Protein AF-A0A0H2R0I9-F1 (afdb_monomer)

Secondary structure (DSSP, 8-state):
---------------PPP-PPPP--HHHHHHHHHHSHHHHHHHGGG-HHHHHHHHHTGGGS-GGGHHHHHHHHHHHHHHHHT-TT---HHHHHHHHHHHHHHHHHGGGGGGGS-HHHHHHHHHTTHHHHHHHHHHHHHHHHH--S---TTTS-HHHHHHHHHHHHHHHHTTHHHHHHHHTSHHHHHHHHHHHHHTTS-HHHHHHHHHHHHHHHHHHH---SS----HHHHHHHHHHHHHHHHHHTT--HHHHHHHHHHHHHHHHHT--TT------TT--HHHHHHHHHHHH--GGGTPPPHHHHHHHHTTHHHHHHHHHHHHHHT-SS--HHHHHHHHHHHHHHHHH---HHHHHHHHHTTHHHHHHHHHHHHHH----SSTTHHHHHHHHHHHHHIIIIIHHHHTTSHHHHHHHHHS-GGGGGG-----HHHHHHHHHHHHHHHHHHHHHHHHHHHHHS-PPPS-TT------S-PEEPTTTS--EESSHHHHHHHHHHSSHHHHHHHHHHHHHHHTS-HHHHHHHHHHHHHHHHHHGGGSPPPSSPEEEEEEHHHHHHTS--EEEEEETTS--SS-EEEGGGS------TTSPEEEEEEEEEEEETTEEEEEEEEEEEEHHHHSSSS----SS--SS---BGGGTB-

Foldseek 3Di:
DDDPPPPPPPDPPPPWDDLPADDDDLVVLQVVCLVPVPVLLVCLRPDSPSVNSCLSNVLNHDLVCVLSLLVSLLVQLLCLLPPPVCPDLLVSLNRNVSSLVSLLSSLPCQVVPVNLVSLVSLVVCCVSLVVSLVVLLVVLLPPPDDPPPPPRCLLSSLVSLLSSLSSLVSSPLVSLVVLQPLSNLLSLLSQCLSQLPDLQSNQSSLVSNVVSVVSLQPPPDDDPDDPLVSLVSSLVSNVVSCVSSVHDLLSVLVSLLVSLVVLLVPPDPVPLDPPPPRRDSLSSLLVLLSNLAPGPVLAGHSNLVSCLVVLVLLSLLLSLLVQLVSPDHRDLSSNLSSLSSNLSSQLRDPQVLSNVNSCLNCVVVSLVSLVVVLLPDDPDPDPCVVSSVSNLVSSLCCLAPALLQVLLFPSSLVVVVVRPLVVLQPPPDPGSVNVSSVVRVVSSVQSNVLQVVLVVQLLVQAFDALQPPDPDPDPDDWDQPPQLSQHTHNDPVSVVCCCPPVCVVVQSVLSNVQCVQQSDRNRRVLSLVSVQQLVCLLCLLVDDDPPAAKEKEWEPACCSPVLDIDIDTDDPVPPDPAREHASPSTGPPVAPPPFDKGKYKYKYWYAHSNDIGIHIYIDIDGPCSNNLVDASDRPRPRVDFGDHVVVPGD

Radius of gyration: 34.27 Å; Cα contacts (8 Å, |Δi|>4): 866; chains: 1; bounding box: 76×52×120 Å

Sequence (650 aa):
MSRNNLKRSKSRDLGFIDLKLVPMNCGQAELEVKGNPAKVVEYAPKSKLFLSRLVHGVGGLPVALYPAAANIFISAVRRILMDDNIEDICEIIDAASPFLLALISLRGDFSDWNGLAQANRVLELWPVLFDRVQQIARTILHHDEDFDDERNGATKKIEFVIIAYAVMTFCGDNGRRILQKQSVCEVAMIIWLHSYRSISAQVMAAHLLTDNYAVYQDTTDGDDRSDDQRIEQYREILCNVVKKMRMDARSVVRMTLKRLIKSTNHIDPNHHTLGTKTFRADYHLTTFVMMLNPGATGRTTPFSSVFEEEGGPLIVSHLLSQAVRSSRDYRDDFIGASLSALATSLQCSSHLNTICRALRCDTLEVLSLLTRKLASHEPSRGDQVCILDVLVDTTAFFLVHVIPELLLFYSITSLFKNTESGAYLSTSGSSVLDRAWRALLPIYTRKSIAYDLISSLVKISKPVCANPKCRADKDGNLLVCEGCEMTAYCSRSCQVVAWKEAGHSSDCREERCVVGGTSLNSKDVVMLATLAFFCARSQIARFEPPEGDLGIIIDLSTEACDGSLQLTLFDSGLRDEFPTFNLFSFIDVKLNPNAPLKTAIIRVVYTLFQETRRFAFRAVFEQGIFDGSACSCCPFPLCHRPTCIQHNIH

Solvent-accessible surface area (backbone atoms only — not comparable to full-atom values): 36268 Å² total; per-residue (Å²): 144,83,84,83,80,77,78,77,74,79,68,85,70,72,89,68,68,70,73,69,66,55,92,73,59,43,71,62,22,18,53,55,21,55,74,41,39,68,61,32,57,70,38,22,82,78,31,48,66,32,34,27,31,44,45,52,6,47,88,34,49,57,78,91,50,44,69,62,46,47,52,52,34,52,53,52,40,53,51,53,74,66,40,84,84,62,79,50,66,66,59,46,43,70,57,32,46,56,40,50,52,34,56,46,66,56,56,90,58,45,90,80,44,83,40,66,64,60,32,51,56,56,54,67,43,43,69,62,53,46,53,52,43,48,52,50,45,50,53,61,71,70,54,86,66,81,86,52,64,83,81,72,48,52,57,60,55,54,51,45,46,50,51,54,49,52,48,29,59,68,33,44,71,68,23,33,59,56,46,53,36,66,75,46,49,42,44,35,50,52,48,39,70,68,24,77,84,45,66,63,45,35,36,54,22,28,48,48,41,46,52,44,46,52,50,55,65,69,57,73,87,83,53,94,69,52,71,35,58,51,49,46,53,54,42,53,46,48,53,50,46,36,54,74,70,72,49,54,53,57,57,55,44,52,50,51,52,50,48,52,50,54,52,59,70,69,62,53,87,85,49,78,60,84,66,61,93,61,69,59,53,30,35,56,28,44,51,44,32,57,54,30,50,39,41,82,77,68,46,71,33,75,43,35,60,40,30,54,76,71,43,40,48,43,52,47,24,45,53,49,32,52,48,59,71,71,69,77,71,71,55,66,63,39,56,33,21,41,48,45,31,43,52,37,46,53,77,56,44,87,50,58,50,56,50,54,51,20,49,66,38,45,39,62,52,40,54,52,53,48,50,54,55,59,73,69,54,72,89,64,94,55,89,63,53,63,59,53,50,51,37,48,52,48,51,27,45,41,39,62,65,51,46,54,60,45,45,72,29,57,71,52,38,57,52,53,71,71,38,76,68,79,73,65,80,72,68,92,57,92,44,71,54,51,53,22,48,63,61,32,49,62,55,48,52,55,42,45,52,44,48,54,48,49,53,48,51,57,60,69,18,56,64,41,51,65,20,91,85,62,83,76,90,63,100,59,90,55,49,58,35,90,78,38,62,69,54,34,16,79,40,71,66,41,43,53,46,15,37,74,74,66,49,40,56,57,51,37,51,51,39,35,50,46,41,62,70,62,52,51,58,52,67,35,51,53,51,50,51,50,52,46,48,42,55,47,45,15,49,42,45,79,44,84,79,61,103,59,61,42,24,38,37,36,33,56,36,43,33,65,75,74,50,42,71,49,75,45,78,48,73,52,86,57,78,71,92,61,70,64,37,71,71,59,70,38,54,66,65,89,64,59,88,85,57,66,74,43,54,30,42,40,35,43,34,40,53,51,84,91,47,76,46,67,52,39,30,44,44,80,41,60,51,38,30,47,79,26,75,29,80,16,64,41,93,51,90,52,83,57,78,41,45,14,63,66,75,72,34,113

InterPro domains:
  IPR002893 Zinc finger, MYND-type [PF01753] (469-508)
  IPR002893 Zinc finger, MYND-type [PS01360] (465-508)
  IPR002893 Zinc finger, MYND-type [PS50865] (465-508)

Nearest PDB structures (foldseek):
  8cwy-assembly1_A  TM=2.827E-01  e=5.344E-02  synthetic construct
  8gel-assembly1_A  TM=1.397E-01  e=1.170E-01  synthetic construct
  3jap-assembly1_o  TM=2.270E-01  e=1.681E+00  Saccharomyces cerevisiae

Organism: NCBI:txid27342

Mean predicted aligned error: 9.25 Å

Structure (mmCIF, N/CA/C/O backbone):
data_AF-A0A0H2R0I9-F1
#
_entry.id   AF-A0A0H2R0I9-F1
#
loop_
_atom_site.group_PDB
_atom_site.id
_atom_site.type_symbol
_atom_site.label_atom_id
_atom_site.label_alt_id
_atom_site.label_comp_id
_atom_site.label_asym_id
_atom_site.label_entity_id
_atom_site.label_seq_id
_atom_site.pdbx_PDB_ins_code
_atom_site.Cartn_x
_atom_site.Cartn_y
_atom_site.Cartn_z
_atom_site.occupancy
_atom_site.B_iso_or_equiv
_atom_site.auth_seq_id
_atom_site.auth_comp_id
_atom_site.auth_asym_id
_atom_site.auth_atom_id
_atom_site.pdbx_PDB_model_num
ATOM 1 N N . MET A 1 1 ? -14.257 -1.794 -68.039 1.00 44.38 1 MET A N 1
ATOM 2 C CA . MET A 1 1 ? -13.022 -1.635 -68.837 1.00 44.38 1 MET A CA 1
ATOM 3 C C . MET A 1 1 ? -12.555 -0.188 -68.750 1.00 44.38 1 MET A C 1
ATOM 5 O O . MET A 1 1 ? -13.180 0.657 -69.361 1.00 44.38 1 MET A O 1
ATOM 9 N N . SER A 1 2 ? -11.523 0.094 -67.953 1.00 34.69 2 SER A N 1
ATOM 10 C CA . SER A 1 2 ? -10.474 1.094 -68.230 1.00 34.69 2 SER A CA 1
ATOM 11 C C . SER A 1 2 ? -9.504 1.070 -67.044 1.00 34.69 2 SER A C 1
ATOM 13 O O . SER A 1 2 ? -9.803 1.575 -65.965 1.00 34.69 2 SER A O 1
ATOM 15 N N . ARG A 1 3 ? -8.385 0.354 -67.208 1.00 36.38 3 ARG A N 1
ATOM 16 C CA . ARG A 1 3 ? -7.285 0.309 -66.237 1.00 36.38 3 ARG A CA 1
ATOM 17 C C . ARG A 1 3 ? -6.432 1.557 -66.455 1.00 36.38 3 ARG A C 1
ATOM 19 O O . ARG A 1 3 ? -5.724 1.644 -67.456 1.00 36.38 3 ARG A O 1
ATOM 26 N N . ASN A 1 4 ? -6.482 2.492 -65.510 1.00 37.47 4 ASN A N 1
ATOM 27 C CA . ASN A 1 4 ? -5.526 3.591 -65.430 1.00 37.47 4 ASN A CA 1
ATOM 28 C C . ASN A 1 4 ? -4.155 3.033 -65.029 1.00 37.47 4 ASN A C 1
ATOM 30 O O . ASN A 1 4 ? -3.886 2.753 -63.863 1.00 37.47 4 ASN A O 1
ATOM 34 N N . ASN A 1 5 ? -3.292 2.866 -66.029 1.00 37.12 5 ASN A N 1
ATOM 35 C CA . ASN A 1 5 ? -1.864 2.632 -65.867 1.00 37.12 5 ASN A CA 1
ATOM 36 C C . ASN A 1 5 ? -1.198 3.905 -65.322 1.00 37.12 5 ASN A C 1
ATOM 38 O O . ASN A 1 5 ? -0.644 4.699 -66.083 1.00 37.12 5 ASN A O 1
ATOM 42 N N . LEU A 1 6 ? -1.219 4.092 -63.999 1.00 35.59 6 LEU A N 1
ATOM 43 C CA . LEU A 1 6 ? -0.236 4.957 -63.352 1.00 35.59 6 LEU A CA 1
ATOM 44 C C . LEU A 1 6 ? 1.124 4.257 -63.439 1.00 35.59 6 LEU A C 1
ATOM 46 O O . LEU A 1 6 ? 1.415 3.305 -62.713 1.00 35.59 6 LEU A O 1
ATOM 50 N N . LYS A 1 7 ? 1.967 4.732 -64.358 1.00 38.28 7 LYS A N 1
ATOM 51 C CA . LYS A 1 7 ? 3.398 4.431 -64.373 1.00 38.28 7 LYS A CA 1
ATOM 52 C C . LYS A 1 7 ? 3.995 4.923 -63.051 1.00 38.28 7 LYS A C 1
ATOM 54 O O . LYS A 1 7 ? 4.280 6.109 -62.912 1.00 38.28 7 LYS A O 1
ATOM 59 N N . ARG A 1 8 ? 4.199 4.010 -62.093 1.00 38.34 8 ARG A N 1
ATOM 60 C CA . ARG A 1 8 ? 5.137 4.207 -60.980 1.00 38.34 8 ARG A CA 1
ATOM 61 C C . ARG A 1 8 ? 6.494 4.538 -61.600 1.00 38.34 8 ARG A C 1
ATOM 63 O O . ARG A 1 8 ? 7.118 3.683 -62.230 1.00 38.34 8 ARG A O 1
ATOM 70 N N . SER A 1 9 ? 6.922 5.790 -61.478 1.00 34.62 9 SER A N 1
ATOM 71 C CA . SER A 1 9 ? 8.299 6.172 -61.758 1.00 34.62 9 SER A CA 1
ATOM 72 C C . SER A 1 9 ? 9.186 5.351 -60.830 1.00 34.62 9 SER A C 1
ATOM 74 O O . SER A 1 9 ? 9.109 5.514 -59.614 1.00 34.62 9 SER A O 1
ATOM 76 N N . LYS A 1 10 ? 9.998 4.451 -61.393 1.00 40.78 10 LYS A N 1
ATOM 77 C CA . LYS A 1 10 ? 11.111 3.835 -60.672 1.00 40.78 10 LYS A CA 1
ATOM 78 C C . LYS A 1 10 ? 12.039 4.972 -60.251 1.00 40.78 10 LYS A C 1
ATOM 80 O O . LYS A 1 10 ? 12.833 5.446 -61.067 1.00 40.78 10 LYS A O 1
ATOM 85 N N . SER A 1 11 ? 11.910 5.443 -59.009 1.00 33.25 11 SER A N 1
ATOM 86 C CA . SER A 1 11 ? 13.032 6.087 -58.338 1.00 33.25 11 SER A CA 1
ATOM 87 C C . SER A 1 11 ? 14.213 5.142 -58.496 1.00 33.25 11 SER A C 1
ATOM 89 O O . SER A 1 11 ? 14.061 3.921 -58.432 1.00 33.25 11 SER A O 1
ATOM 91 N N . ARG A 1 12 ? 15.385 5.692 -58.803 1.00 36.06 12 ARG A N 1
ATOM 92 C CA . ARG A 1 12 ? 16.633 4.945 -58.697 1.00 36.06 12 ARG A CA 1
ATOM 93 C C . ARG A 1 12 ? 16.777 4.565 -57.226 1.00 36.06 12 ARG A C 1
ATOM 95 O O . ARG A 1 12 ? 17.323 5.346 -56.454 1.00 36.06 12 ARG A O 1
ATOM 102 N N . ASP A 1 13 ? 16.225 3.417 -56.854 1.00 42.75 13 ASP A N 1
ATOM 103 C CA . ASP A 1 13 ? 16.463 2.792 -55.567 1.00 42.75 13 ASP A CA 1
ATOM 104 C C . ASP A 1 13 ? 17.962 2.537 -55.513 1.00 42.75 13 ASP A C 1
ATOM 106 O O . ASP A 1 13 ? 18.502 1.670 -56.203 1.00 42.75 13 ASP A O 1
ATOM 110 N N . LEU A 1 14 ? 18.652 3.387 -54.752 1.00 39.09 14 LEU A N 1
ATOM 111 C CA . LEU A 1 14 ? 19.948 3.070 -54.179 1.00 39.09 14 LEU A CA 1
ATOM 112 C C . LEU A 1 14 ? 19.820 1.633 -53.669 1.00 39.09 14 LEU A C 1
ATOM 114 O O . LEU A 1 14 ? 18.974 1.378 -52.817 1.00 39.09 14 LEU A O 1
ATOM 118 N N . GLY A 1 15 ? 20.547 0.691 -54.272 1.00 46.00 15 GLY A N 1
ATOM 119 C CA . GLY A 1 15 ? 20.447 -0.730 -53.950 1.00 46.00 15 GLY A CA 1
ATOM 120 C C . GLY A 1 15 ? 20.782 -0.947 -52.481 1.00 46.00 15 GLY A C 1
ATOM 121 O O . GLY A 1 15 ? 21.949 -1.080 -52.121 1.00 46.00 15 GLY A O 1
ATOM 122 N N . PHE A 1 16 ? 19.767 -0.906 -51.625 1.00 55.12 16 PHE A N 1
ATOM 123 C CA . PHE A 1 16 ? 19.928 -1.038 -50.191 1.00 55.12 16 PHE A CA 1
ATOM 124 C C . PHE A 1 16 ? 19.803 -2.504 -49.805 1.00 55.12 16 PHE A C 1
ATOM 126 O O . PHE A 1 16 ? 18.981 -3.254 -50.324 1.00 55.12 16 PHE A O 1
ATOM 133 N N . ILE A 1 17 ? 20.664 -2.904 -48.881 1.00 69.06 17 ILE A N 1
ATOM 134 C CA . ILE A 1 17 ? 20.841 -4.291 -48.466 1.00 69.06 17 ILE A CA 1
ATOM 135 C C . ILE A 1 17 ? 19.618 -4.777 -47.689 1.00 69.06 17 ILE A C 1
ATOM 137 O O . ILE A 1 17 ? 18.994 -4.003 -46.950 1.0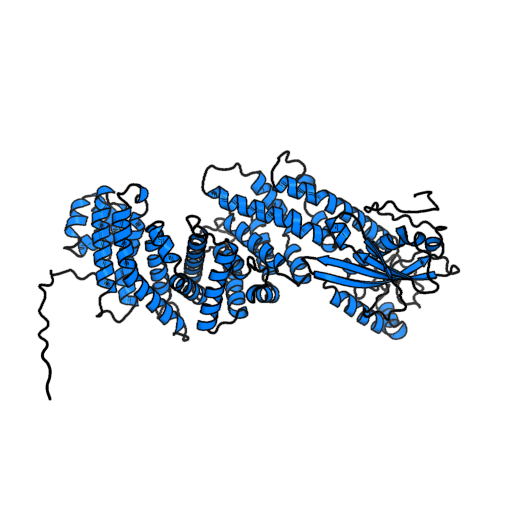0 69.06 17 ILE A O 1
ATOM 141 N N . ASP A 1 18 ? 19.332 -6.070 -47.851 1.00 77.56 18 ASP A N 1
ATOM 142 C CA . ASP A 1 18 ? 18.458 -6.864 -46.987 1.00 77.56 18 ASP A CA 1
ATOM 143 C C . ASP A 1 18 ? 18.851 -6.673 -45.511 1.00 77.56 18 ASP A C 1
ATOM 145 O O . ASP A 1 18 ? 19.973 -6.984 -45.106 1.00 77.56 18 ASP A O 1
ATOM 149 N N . LEU A 1 19 ? 17.925 -6.139 -44.713 1.00 83.38 19 LEU A N 1
ATOM 150 C CA . LEU A 1 19 ? 18.158 -5.780 -43.312 1.00 83.38 19 LEU A CA 1
ATOM 151 C C . LEU A 1 19 ? 18.174 -6.962 -42.348 1.00 83.38 19 LEU A C 1
ATOM 153 O O . LEU A 1 19 ? 18.469 -6.758 -41.171 1.00 83.38 19 LEU A O 1
ATOM 157 N N . LYS A 1 20 ? 17.913 -8.189 -42.812 1.00 84.75 20 LYS A N 1
ATOM 158 C CA . LYS A 1 20 ? 18.092 -9.374 -41.966 1.00 84.75 20 LYS A CA 1
ATOM 159 C C . LYS A 1 20 ? 19.550 -9.429 -41.507 1.00 84.75 20 LYS A C 1
ATOM 161 O O . LYS A 1 20 ? 20.442 -9.520 -42.344 1.00 84.75 20 LYS A O 1
ATOM 166 N N . LEU A 1 21 ? 19.819 -9.357 -40.209 1.00 86.25 21 LEU A N 1
ATOM 167 C CA . LEU A 1 21 ? 21.189 -9.386 -39.687 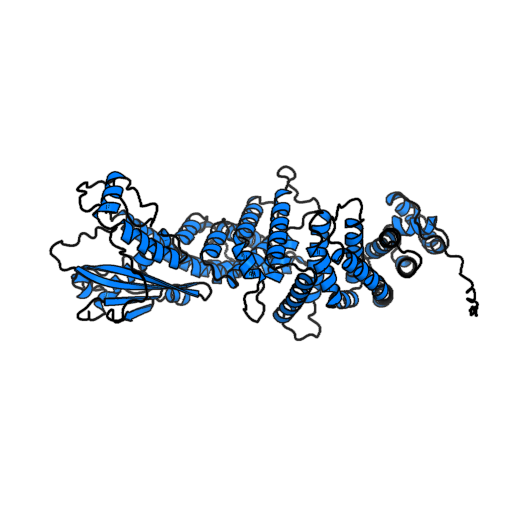1.00 86.25 21 LEU A CA 1
ATOM 168 C C . LEU A 1 21 ? 21.806 -10.790 -39.813 1.00 86.25 21 LEU A C 1
ATOM 170 O O . LEU A 1 21 ? 21.095 -11.793 -39.871 1.00 86.25 21 LEU A O 1
ATOM 174 N N . VAL A 1 22 ? 23.138 -10.869 -39.901 1.00 87.56 22 VAL A N 1
ATOM 175 C CA . VAL A 1 22 ? 23.865 -12.153 -39.852 1.00 87.56 22 VAL A CA 1
ATOM 176 C C . VAL A 1 22 ? 24.097 -12.502 -38.383 1.00 87.56 22 VAL A C 1
ATOM 178 O O . VAL A 1 22 ? 24.753 -11.704 -37.715 1.00 87.56 22 VAL A O 1
ATOM 181 N N . PRO A 1 23 ? 23.631 -13.658 -37.877 1.00 89.00 23 PRO A N 1
ATOM 182 C CA . PRO A 1 23 ? 23.877 -14.049 -36.492 1.00 89.00 23 PRO A CA 1
ATOM 183 C C . PRO A 1 23 ? 25.370 -13.973 -36.155 1.00 89.00 23 PRO A C 1
ATOM 185 O O . PRO A 1 23 ? 26.202 -14.543 -36.862 1.00 89.00 23 PRO A O 1
ATOM 188 N N . MET A 1 24 ? 25.713 -13.246 -35.095 1.00 88.75 24 MET A N 1
ATOM 189 C CA . MET A 1 24 ? 27.093 -13.021 -34.668 1.00 88.75 24 MET A CA 1
ATOM 190 C C . MET A 1 24 ? 27.204 -13.097 -33.147 1.00 88.75 24 MET A C 1
ATOM 192 O O . MET A 1 24 ? 26.290 -12.705 -32.426 1.00 88.75 24 MET A O 1
ATOM 196 N N . ASN A 1 25 ? 28.342 -13.588 -32.652 1.00 91.12 25 ASN A N 1
ATOM 197 C CA . ASN A 1 25 ? 28.667 -13.528 -31.231 1.00 91.12 25 ASN A CA 1
ATOM 198 C C . ASN A 1 25 ? 29.051 -12.085 -30.859 1.00 91.12 25 ASN A C 1
ATOM 200 O O . ASN A 1 25 ? 29.959 -11.524 -31.476 1.00 91.12 25 ASN A O 1
ATOM 204 N N . CYS A 1 26 ? 28.391 -11.498 -29.855 1.00 83.88 26 CYS A N 1
ATOM 205 C CA . CYS A 1 26 ? 28.612 -10.099 -29.472 1.00 83.88 26 CYS A CA 1
ATOM 206 C C . CYS A 1 26 ? 30.076 -9.804 -29.105 1.00 83.88 26 CYS A C 1
ATOM 208 O O . CYS A 1 26 ? 30.611 -8.796 -29.551 1.00 83.88 26 CYS A O 1
ATOM 210 N N . GLY A 1 27 ? 30.759 -10.700 -28.382 1.00 85.94 27 GLY A N 1
ATOM 211 C CA . GLY A 1 27 ? 32.157 -10.490 -27.984 1.00 85.94 27 GLY A CA 1
ATOM 212 C C . GLY A 1 27 ? 33.121 -10.485 -29.173 1.00 85.94 27 GLY A C 1
ATOM 213 O O . GLY A 1 27 ? 34.032 -9.663 -29.242 1.00 85.94 27 GLY A O 1
ATOM 214 N N . GLN A 1 28 ? 32.886 -11.353 -30.161 1.00 90.75 28 GLN A N 1
ATOM 215 C CA . GLN A 1 28 ? 33.662 -11.339 -31.401 1.00 90.75 28 GLN A CA 1
ATOM 216 C C . GLN A 1 28 ? 33.374 -10.080 -32.230 1.00 90.75 28 GLN A C 1
ATOM 218 O O . GLN A 1 28 ? 34.307 -9.438 -32.709 1.00 90.75 28 GLN A O 1
ATOM 223 N N . ALA A 1 29 ? 32.099 -9.708 -32.381 1.00 88.38 29 ALA A N 1
ATOM 224 C CA . ALA A 1 29 ? 31.712 -8.501 -33.107 1.00 88.38 29 ALA A CA 1
ATOM 225 C C . ALA A 1 29 ? 32.333 -7.246 -32.475 1.00 88.38 29 ALA A C 1
ATOM 227 O O . ALA A 1 29 ? 32.840 -6.387 -33.190 1.00 88.38 29 ALA A O 1
ATOM 228 N N . GLU A 1 30 ? 32.366 -7.169 -31.145 1.00 90.25 30 GLU A N 1
ATOM 229 C CA . GLU A 1 30 ? 32.979 -6.067 -30.407 1.00 90.25 30 GLU A CA 1
ATOM 230 C C . GLU A 1 30 ? 34.491 -5.964 -30.659 1.00 90.25 30 GLU A C 1
ATOM 232 O O . GLU A 1 30 ? 34.997 -4.871 -30.911 1.00 90.25 30 GLU A O 1
ATOM 237 N N . LEU A 1 31 ? 35.218 -7.088 -30.658 1.00 91.50 31 LEU A N 1
ATOM 238 C CA . LEU A 1 31 ? 36.648 -7.116 -30.995 1.00 91.50 31 LEU A CA 1
ATOM 239 C C . LEU A 1 31 ? 36.906 -6.682 -32.444 1.00 91.50 31 LEU A C 1
ATOM 241 O O . LEU A 1 31 ? 37.850 -5.940 -32.715 1.00 91.50 31 LEU A O 1
ATOM 245 N N . GLU A 1 32 ? 36.053 -7.108 -33.376 1.00 89.94 32 GLU A N 1
ATOM 246 C CA . GLU A 1 32 ? 36.145 -6.724 -34.786 1.00 89.94 32 GLU A CA 1
ATOM 247 C C . GLU A 1 32 ? 35.846 -5.228 -34.996 1.00 89.94 32 GLU A C 1
ATOM 249 O O . GLU A 1 32 ? 36.535 -4.571 -35.782 1.00 89.94 32 GLU A O 1
ATOM 254 N N . VAL A 1 33 ? 34.875 -4.668 -34.263 1.00 93.12 33 VAL A N 1
ATOM 255 C CA . VAL A 1 33 ? 34.603 -3.221 -34.241 1.00 93.12 33 VAL A CA 1
ATOM 256 C C . VAL A 1 33 ? 35.784 -2.463 -33.640 1.00 93.12 33 VAL A C 1
ATOM 258 O O . VAL A 1 33 ? 36.247 -1.514 -34.265 1.00 93.12 33 VAL A O 1
ATOM 261 N N . LYS A 1 34 ? 36.336 -2.905 -32.502 1.00 93.56 34 LYS A N 1
ATOM 262 C CA . LYS A 1 34 ? 37.520 -2.290 -31.870 1.00 93.56 34 LYS A CA 1
ATOM 263 C C . LYS A 1 34 ? 38.739 -2.282 -32.793 1.00 93.56 34 LYS A C 1
ATOM 265 O O . LYS A 1 34 ? 39.492 -1.313 -32.805 1.00 93.56 34 LYS A O 1
ATOM 270 N N . GLY A 1 35 ? 38.920 -3.338 -33.587 1.00 95.94 35 GLY A N 1
ATOM 271 C CA . GLY A 1 35 ? 40.038 -3.456 -34.521 1.00 95.94 35 GLY A CA 1
ATOM 272 C C . GLY A 1 35 ? 39.989 -2.461 -35.685 1.00 95.94 35 GLY A C 1
ATOM 273 O O . GLY A 1 35 ? 41.040 -2.039 -36.166 1.00 95.94 35 GLY A O 1
ATOM 274 N N . ASN A 1 36 ? 38.796 -2.078 -36.163 1.00 96.19 36 ASN A N 1
ATOM 275 C CA . ASN A 1 36 ? 38.663 -1.080 -37.230 1.00 96.19 36 ASN A CA 1
ATOM 276 C C . ASN A 1 36 ? 37.290 -0.369 -37.234 1.00 96.19 36 ASN A C 1
ATOM 278 O O . ASN A 1 36 ? 36.470 -0.589 -38.136 1.00 96.19 36 ASN A O 1
ATOM 282 N N . PRO A 1 37 ? 37.026 0.514 -36.259 1.00 96.31 37 PRO A N 1
ATOM 283 C CA . PRO A 1 37 ? 35.680 1.031 -36.022 1.00 96.31 37 PRO A CA 1
ATOM 284 C C . PRO A 1 37 ? 35.193 1.958 -37.142 1.00 96.31 37 PRO A C 1
ATOM 286 O O . PRO A 1 37 ? 34.033 1.884 -37.549 1.00 96.31 37 PRO A O 1
ATOM 289 N N . ALA A 1 38 ? 36.087 2.778 -37.707 1.00 97.00 38 ALA A N 1
ATOM 290 C CA . ALA A 1 38 ? 35.761 3.679 -38.812 1.00 97.00 38 ALA A CA 1
ATOM 291 C C . ALA A 1 38 ? 35.326 2.906 -40.066 1.00 97.00 38 ALA A C 1
ATOM 293 O O . ALA A 1 38 ? 34.296 3.224 -40.658 1.00 97.00 38 ALA A O 1
ATOM 294 N N . LYS A 1 39 ? 36.055 1.836 -40.423 1.00 96.38 39 LYS A N 1
ATOM 295 C CA . LYS A 1 39 ? 35.687 0.966 -41.546 1.00 96.38 39 LYS A CA 1
ATOM 296 C C . LYS A 1 39 ? 34.356 0.266 -41.291 1.00 96.38 39 LYS A C 1
ATOM 298 O O . LYS A 1 39 ? 33.554 0.140 -42.209 1.00 96.38 39 LYS A O 1
ATOM 303 N N . VAL A 1 40 ? 34.092 -0.189 -40.065 1.00 96.31 40 VAL A N 1
ATOM 304 C CA . VAL A 1 40 ? 32.808 -0.839 -39.773 1.00 96.31 40 VAL A CA 1
ATOM 305 C C . VAL A 1 40 ? 31.639 0.127 -39.973 1.00 96.31 40 VAL A C 1
ATOM 307 O O . VAL A 1 40 ? 30.683 -0.227 -40.661 1.00 96.31 40 VAL A O 1
ATOM 310 N N . VAL A 1 41 ? 31.744 1.359 -39.472 1.00 96.69 41 VAL A N 1
ATOM 311 C CA . VAL A 1 41 ? 30.712 2.393 -39.658 1.00 96.69 41 VAL A CA 1
ATOM 312 C C . VAL A 1 41 ? 30.560 2.795 -41.128 1.00 96.69 41 VAL A C 1
ATOM 314 O O . VAL A 1 41 ? 29.440 2.882 -41.623 1.00 96.69 41 VAL A O 1
ATOM 317 N N . GLU A 1 42 ? 31.663 2.992 -41.854 1.00 96.50 42 GLU A N 1
ATOM 318 C CA . GLU A 1 42 ? 31.641 3.390 -43.268 1.00 96.50 42 GLU A CA 1
ATOM 319 C C . GLU A 1 42 ? 30.980 2.330 -44.169 1.00 96.50 42 GLU A C 1
ATOM 321 O O . GLU A 1 42 ? 30.229 2.661 -45.093 1.00 96.50 42 GLU A O 1
ATOM 326 N N . TYR A 1 43 ? 31.252 1.046 -43.910 1.00 95.12 43 TYR A N 1
ATOM 327 C CA . TYR A 1 43 ? 30.768 -0.061 -44.738 1.00 95.12 43 TYR A CA 1
ATOM 328 C C . TYR A 1 43 ? 29.428 -0.640 -44.274 1.00 95.12 43 TYR A C 1
ATOM 330 O O . TYR A 1 43 ? 28.794 -1.350 -45.055 1.00 95.12 43 TYR A O 1
ATOM 338 N N . ALA A 1 44 ? 28.953 -0.339 -43.062 1.00 95.44 44 ALA A N 1
ATOM 339 C CA . ALA A 1 44 ? 27.673 -0.842 -42.555 1.00 95.44 44 ALA A CA 1
ATOM 340 C C . ALA A 1 44 ? 26.468 -0.524 -43.470 1.00 95.44 44 ALA A C 1
ATOM 342 O O . ALA A 1 44 ? 25.695 -1.440 -43.750 1.00 95.44 44 ALA A O 1
ATOM 343 N N . PRO A 1 45 ? 26.321 0.682 -44.059 1.00 94.06 45 PRO A N 1
ATOM 344 C CA . PRO A 1 45 ? 25.248 0.960 -45.022 1.00 94.06 45 PRO A CA 1
ATOM 345 C C . PRO A 1 45 ? 25.367 0.186 -46.342 1.00 94.06 45 PRO A C 1
ATOM 347 O O . PRO A 1 45 ? 24.424 0.191 -47.129 1.00 94.06 45 PRO A O 1
ATOM 350 N N . LYS A 1 46 ? 26.533 -0.423 -46.611 1.00 93.69 46 LYS A N 1
ATOM 351 C CA . LYS A 1 46 ? 26.911 -1.078 -47.878 1.00 93.69 46 LYS A CA 1
ATOM 352 C C . LYS A 1 46 ? 27.066 -2.601 -47.759 1.00 93.69 46 LYS A C 1
ATOM 354 O O . LYS A 1 46 ? 27.144 -3.281 -48.778 1.00 93.69 46 LYS A O 1
ATOM 359 N N . SER A 1 47 ? 27.091 -3.161 -46.548 1.00 93.75 47 SER A N 1
ATOM 360 C CA . SER A 1 47 ? 27.252 -4.600 -46.331 1.00 93.75 47 SER A CA 1
ATOM 361 C C . SER A 1 47 ? 26.494 -5.110 -45.107 1.00 93.75 47 SER A C 1
ATOM 363 O O . SER A 1 47 ? 26.687 -4.622 -43.996 1.00 93.75 47 SER A O 1
ATOM 365 N N . LYS A 1 48 ? 25.716 -6.184 -45.299 1.00 91.75 48 LYS A N 1
ATOM 366 C CA . LYS A 1 48 ? 24.966 -6.897 -44.247 1.00 91.75 48 LYS A CA 1
ATOM 367 C C . LYS A 1 48 ? 25.876 -7.396 -43.123 1.00 91.75 48 LYS A C 1
ATOM 369 O O . LYS A 1 48 ? 25.523 -7.311 -41.952 1.00 91.75 48 LYS A O 1
ATOM 374 N N . LEU A 1 49 ? 27.070 -7.875 -43.481 1.00 92.69 49 LEU A N 1
ATOM 375 C CA . LEU A 1 49 ? 28.067 -8.343 -42.521 1.00 92.69 49 LEU A CA 1
ATOM 376 C C . LEU A 1 49 ? 28.571 -7.193 -41.642 1.00 92.69 49 LEU A C 1
ATOM 378 O O . LEU A 1 49 ? 28.628 -7.333 -40.427 1.00 92.69 49 LEU A O 1
ATOM 382 N N . PHE A 1 50 ? 28.910 -6.048 -42.243 1.00 92.25 50 PHE A N 1
ATOM 383 C CA . PHE A 1 50 ? 29.374 -4.879 -41.489 1.00 92.25 50 PHE A CA 1
ATOM 384 C C . PHE A 1 50 ? 28.260 -4.233 -40.667 1.00 92.25 50 PHE A C 1
ATOM 386 O O . PHE A 1 50 ? 28.522 -3.792 -39.553 1.00 92.25 50 PHE A O 1
ATOM 393 N N . LEU A 1 51 ? 27.020 -4.238 -41.165 1.00 94.25 51 LEU A N 1
ATOM 394 C CA . LEU A 1 51 ? 25.862 -3.807 -40.389 1.00 94.25 51 LEU A CA 1
ATOM 395 C C . LEU A 1 51 ? 25.658 -4.692 -39.154 1.00 94.25 51 LEU A C 1
ATOM 397 O O . LEU A 1 51 ? 25.479 -4.169 -38.060 1.00 94.25 51 LEU A O 1
ATOM 401 N N . SER A 1 52 ? 25.764 -6.016 -39.312 1.00 92.62 52 SER A N 1
ATOM 402 C CA . SER A 1 52 ? 25.659 -6.957 -38.191 1.00 92.62 52 SER A CA 1
ATOM 403 C C . SER A 1 52 ? 26.773 -6.767 -37.163 1.00 92.62 52 SER A C 1
ATOM 405 O O . SER A 1 52 ? 26.508 -6.688 -35.966 1.00 92.62 52 SER A O 1
ATOM 407 N N . ARG A 1 53 ? 28.018 -6.593 -37.630 1.00 93.94 53 ARG A N 1
ATOM 408 C CA . ARG A 1 53 ? 29.165 -6.251 -36.772 1.00 93.94 53 ARG A CA 1
ATOM 409 C C . ARG A 1 53 ? 28.917 -4.977 -35.981 1.00 93.94 53 ARG A C 1
ATOM 411 O O . ARG A 1 53 ? 29.180 -4.950 -34.787 1.00 93.94 53 ARG A O 1
ATOM 418 N N . LEU A 1 54 ? 28.404 -3.939 -36.642 1.00 95.50 54 LEU A N 1
ATOM 419 C CA . LEU A 1 54 ? 28.129 -2.660 -36.003 1.00 95.50 54 LEU A CA 1
ATOM 420 C C . LEU A 1 54 ? 27.036 -2.782 -34.933 1.00 95.50 54 LEU A C 1
ATOM 422 O O . LEU A 1 54 ? 27.207 -2.239 -33.850 1.00 95.50 54 LEU A O 1
ATOM 426 N N . VAL A 1 55 ? 25.944 -3.499 -35.219 1.00 94.62 55 VAL A N 1
ATOM 427 C CA . VAL A 1 55 ? 24.833 -3.707 -34.273 1.00 94.62 55 VAL A CA 1
ATOM 428 C C . VAL A 1 55 ? 25.283 -4.529 -33.061 1.00 94.62 55 VAL A C 1
ATOM 430 O O . VAL A 1 55 ? 25.070 -4.111 -31.928 1.00 94.62 55 VAL A O 1
ATOM 433 N N . HIS A 1 56 ? 25.939 -5.672 -33.280 1.00 93.75 56 HIS A N 1
ATOM 434 C CA . HIS A 1 56 ? 26.339 -6.580 -32.197 1.00 93.75 56 HIS A CA 1
ATOM 435 C C . HIS A 1 56 ? 27.609 -6.142 -31.450 1.00 93.75 56 HIS A C 1
ATOM 437 O O . HIS A 1 56 ? 27.814 -6.557 -30.313 1.00 93.75 56 HIS A O 1
ATOM 443 N N . GLY A 1 57 ? 28.459 -5.323 -32.075 1.00 94.50 57 GLY A N 1
ATOM 444 C CA . GLY A 1 57 ? 29.732 -4.843 -31.531 1.00 94.50 57 GLY A CA 1
ATOM 445 C C . GLY A 1 57 ? 29.730 -3.365 -31.142 1.00 94.50 57 GLY A C 1
ATOM 446 O O . GLY A 1 57 ? 30.802 -2.781 -30.994 1.00 94.50 57 GLY A O 1
ATOM 447 N N . VAL A 1 58 ? 28.552 -2.745 -31.001 1.00 94.75 58 VAL A N 1
ATOM 448 C CA . VAL A 1 58 ? 28.403 -1.296 -30.775 1.00 94.75 58 VAL A CA 1
ATOM 449 C C . VAL A 1 58 ? 29.162 -0.792 -29.538 1.00 94.75 58 VAL A C 1
ATOM 451 O O . VAL A 1 58 ? 29.724 0.298 -29.579 1.00 94.75 58 VAL A O 1
ATOM 454 N N . GLY A 1 59 ? 29.274 -1.604 -28.480 1.00 89.19 59 GLY A N 1
ATOM 455 C CA . GLY A 1 59 ? 30.034 -1.261 -27.267 1.00 89.19 59 GLY A CA 1
ATOM 456 C C . GLY A 1 59 ? 31.549 -1.133 -27.480 1.00 89.19 59 GLY A C 1
ATOM 457 O O . GLY A 1 59 ? 32.251 -0.593 -26.632 1.00 89.19 59 GLY A O 1
ATOM 458 N N . GLY A 1 60 ? 32.066 -1.603 -28.618 1.00 91.06 60 GLY A N 1
ATOM 459 C CA . GLY A 1 60 ? 33.464 -1.446 -29.011 1.00 91.06 60 GLY A CA 1
ATOM 460 C C . GLY A 1 60 ? 33.748 -0.196 -29.840 1.00 91.06 60 GLY A C 1
ATOM 461 O O . GLY A 1 60 ? 34.887 0.008 -30.265 1.00 91.06 60 GLY A O 1
ATOM 462 N N . LEU A 1 61 ? 32.727 0.615 -30.121 1.00 94.12 61 LEU A N 1
ATOM 463 C CA . LEU A 1 61 ? 32.851 1.794 -30.961 1.00 94.12 61 LEU A CA 1
ATOM 464 C C . LEU A 1 61 ? 33.485 2.961 -30.166 1.00 94.12 61 LEU A C 1
ATOM 466 O O . LEU A 1 61 ? 33.186 3.140 -28.993 1.00 94.12 61 LEU A O 1
ATOM 470 N N . PRO A 1 62 ? 34.362 3.785 -30.762 1.00 92.44 62 PRO A N 1
ATOM 471 C CA . PRO A 1 62 ? 34.780 5.048 -30.161 1.00 92.44 62 PRO A CA 1
ATOM 472 C C . PRO A 1 62 ? 33.632 6.065 -30.138 1.00 92.44 62 PRO A C 1
ATOM 474 O O . PRO A 1 62 ? 32.930 6.216 -31.141 1.00 92.44 62 PRO A O 1
ATOM 477 N N . VAL A 1 63 ? 33.523 6.843 -29.056 1.00 89.62 63 VAL A N 1
ATOM 478 C CA . VAL A 1 63 ? 32.492 7.887 -28.851 1.00 89.62 63 VAL A CA 1
ATOM 479 C C . VAL A 1 63 ? 32.377 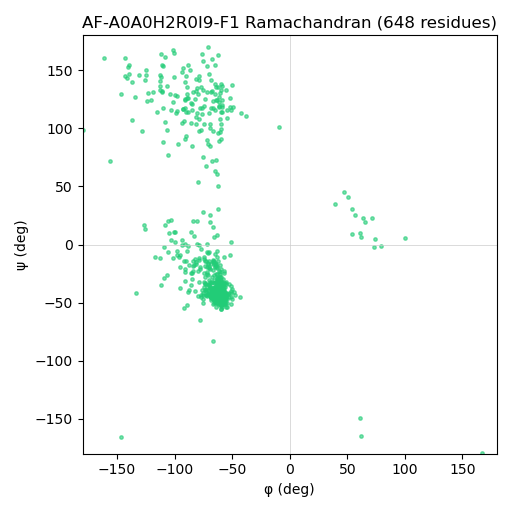8.847 -30.044 1.00 89.62 63 VAL A C 1
ATOM 481 O O . VAL A 1 63 ? 31.275 9.192 -30.467 1.00 89.62 63 VAL A O 1
ATOM 484 N N . ALA A 1 64 ? 33.506 9.212 -30.666 1.00 91.00 64 ALA A N 1
ATOM 485 C CA . ALA A 1 64 ? 33.552 10.091 -31.840 1.00 91.00 64 ALA A CA 1
ATOM 486 C C . ALA A 1 64 ? 32.776 9.558 -33.063 1.00 91.00 64 ALA A C 1
ATOM 488 O O . ALA A 1 64 ? 32.418 10.326 -33.956 1.00 91.00 64 ALA A O 1
ATOM 489 N N . LEU A 1 65 ? 32.526 8.248 -33.126 1.00 93.19 65 LEU A N 1
ATOM 490 C CA . LEU A 1 65 ? 31.848 7.597 -34.242 1.00 93.19 65 LEU A CA 1
ATOM 491 C C . LEU A 1 65 ? 30.383 7.280 -33.966 1.00 93.19 65 LEU A C 1
ATOM 493 O O . LEU A 1 65 ? 29.672 6.972 -34.932 1.00 93.19 65 LEU A O 1
ATOM 497 N N . TYR A 1 66 ? 29.884 7.376 -32.725 1.00 91.44 66 TYR A N 1
ATOM 498 C CA . TYR A 1 66 ? 28.481 7.031 -32.548 1.00 91.44 66 TYR A CA 1
ATOM 499 C C . TYR A 1 66 ? 27.482 7.938 -33.286 1.00 91.44 66 TYR A C 1
ATOM 501 O O . TYR A 1 66 ? 26.426 7.402 -33.621 1.00 91.44 66 TYR A O 1
ATOM 509 N N . PRO A 1 67 ? 27.720 9.228 -33.642 1.00 91.19 67 PRO A N 1
ATOM 510 C CA . PRO A 1 67 ? 26.690 9.988 -34.356 1.00 91.19 67 PRO A CA 1
ATOM 511 C C . PRO A 1 67 ? 26.415 9.382 -35.733 1.00 91.19 67 PRO A C 1
ATOM 513 O O . PRO A 1 67 ? 25.276 9.340 -36.199 1.00 91.19 67 PRO A O 1
ATOM 516 N N . ALA A 1 68 ? 27.466 8.871 -36.377 1.00 93.44 68 ALA A N 1
ATOM 517 C CA . ALA A 1 68 ? 27.363 8.155 -37.636 1.00 93.44 68 ALA A CA 1
ATOM 518 C C . ALA A 1 68 ? 26.648 6.807 -37.450 1.00 93.44 68 ALA A C 1
ATOM 520 O O . ALA A 1 68 ? 25.717 6.522 -38.201 1.00 93.44 68 ALA A O 1
ATOM 521 N N . ALA A 1 69 ? 27.005 6.024 -36.425 1.00 94.12 69 ALA A N 1
ATOM 522 C CA . ALA A 1 69 ? 26.322 4.763 -36.123 1.00 94.12 69 ALA A CA 1
ATOM 523 C C . ALA A 1 69 ? 24.828 4.960 -35.804 1.00 94.12 69 ALA A C 1
ATOM 525 O O . ALA A 1 69 ? 23.984 4.274 -36.377 1.00 94.12 69 ALA A O 1
ATOM 526 N N . ALA A 1 70 ? 24.484 5.956 -34.985 1.00 92.62 70 ALA A N 1
ATOM 527 C CA . ALA A 1 70 ? 23.105 6.304 -34.660 1.00 92.62 70 ALA A CA 1
ATOM 528 C C . ALA A 1 70 ? 22.297 6.648 -35.919 1.00 92.62 70 ALA A C 1
ATOM 530 O O . ALA A 1 70 ? 21.198 6.133 -36.094 1.00 92.62 70 ALA A O 1
ATOM 531 N N . ASN A 1 71 ? 22.848 7.436 -36.852 1.00 93.25 71 ASN A N 1
ATOM 532 C CA . ASN A 1 71 ? 22.175 7.732 -38.124 1.00 93.25 71 ASN A CA 1
ATOM 533 C C . ASN A 1 71 ? 21.908 6.470 -38.959 1.00 93.25 71 ASN A C 1
ATOM 535 O O . ASN A 1 71 ? 20.862 6.374 -39.606 1.00 93.25 71 ASN A O 1
ATOM 539 N N . ILE A 1 72 ? 22.834 5.507 -38.946 1.00 95.38 72 ILE A N 1
ATOM 540 C CA . ILE A 1 72 ? 22.672 4.222 -39.637 1.00 95.38 72 ILE A CA 1
ATOM 541 C C . ILE A 1 72 ? 21.529 3.429 -39.001 1.00 95.38 72 ILE A C 1
ATOM 543 O O . ILE A 1 72 ? 20.640 2.969 -39.717 1.00 95.38 72 ILE A O 1
ATOM 547 N N . PHE A 1 73 ? 21.505 3.324 -37.670 1.00 95.19 73 PHE A N 1
ATOM 548 C CA . PHE A 1 73 ? 20.450 2.617 -36.943 1.00 95.19 73 PHE A CA 1
ATOM 549 C C . PHE A 1 73 ? 19.082 3.286 -37.119 1.00 95.19 73 PHE A C 1
ATOM 551 O O . PHE A 1 73 ? 18.120 2.606 -37.459 1.00 95.19 73 PHE A O 1
ATOM 558 N N . ILE A 1 74 ? 19.000 4.616 -36.993 1.00 94.19 74 ILE A N 1
ATOM 559 C CA . ILE A 1 74 ? 17.774 5.400 -37.221 1.00 94.19 74 ILE A CA 1
ATOM 560 C C . ILE A 1 74 ? 17.232 5.151 -38.632 1.00 94.19 74 ILE A C 1
ATOM 562 O O . ILE A 1 74 ? 16.047 4.874 -38.808 1.00 94.19 74 ILE A O 1
ATOM 566 N N . SER A 1 75 ? 18.102 5.195 -39.643 1.00 94.69 75 SER A N 1
ATOM 567 C CA . SER A 1 75 ? 17.703 4.962 -41.035 1.00 94.69 75 SER A CA 1
ATOM 568 C C . SER A 1 75 ? 17.221 3.525 -41.265 1.00 94.69 75 SER A C 1
ATOM 570 O O . SER A 1 75 ? 16.250 3.312 -41.992 1.00 94.69 75 SER A O 1
ATOM 572 N N . ALA A 1 76 ? 17.870 2.538 -40.638 1.00 94.75 76 ALA A N 1
ATOM 573 C CA . ALA A 1 76 ? 17.459 1.138 -40.708 1.00 94.75 76 ALA A CA 1
ATOM 574 C C . ALA A 1 76 ? 16.090 0.917 -40.048 1.00 94.75 76 ALA A C 1
ATOM 576 O O . ALA A 1 76 ? 15.197 0.371 -40.692 1.00 94.75 76 ALA A O 1
ATOM 577 N N . VAL A 1 77 ? 15.898 1.415 -38.822 1.00 94.56 77 VAL A N 1
ATOM 578 C CA . VAL A 1 77 ? 14.628 1.329 -38.082 1.00 94.56 77 VAL A CA 1
ATOM 579 C C . VAL A 1 77 ? 13.502 2.001 -38.860 1.00 94.56 77 VAL A C 1
ATOM 581 O O . VAL A 1 77 ? 12.473 1.373 -39.092 1.00 94.56 77 VAL A O 1
ATOM 584 N N . ARG A 1 78 ? 13.692 3.244 -39.325 1.00 95.19 78 ARG A N 1
ATOM 585 C CA . ARG A 1 78 ? 12.670 3.967 -40.100 1.00 95.19 78 ARG A CA 1
ATOM 586 C C . ARG A 1 78 ? 12.235 3.165 -41.325 1.00 95.19 78 ARG A C 1
ATOM 588 O O . ARG A 1 78 ? 11.043 3.052 -41.576 1.00 95.19 78 ARG A O 1
ATOM 595 N N . ARG A 1 79 ? 13.187 2.574 -42.053 1.00 93.06 79 ARG A N 1
ATOM 596 C CA . ARG A 1 79 ? 12.886 1.737 -43.219 1.00 93.06 79 ARG A CA 1
ATOM 597 C C . ARG A 1 79 ? 12.076 0.495 -42.846 1.00 93.06 79 ARG A C 1
ATOM 599 O O . ARG A 1 79 ? 11.102 0.226 -43.528 1.00 93.06 79 ARG A O 1
ATOM 606 N N . ILE A 1 80 ? 12.451 -0.219 -41.783 1.00 93.88 80 ILE A N 1
ATOM 607 C CA . ILE A 1 80 ? 11.729 -1.424 -41.333 1.00 93.88 80 ILE A CA 1
ATOM 608 C C . ILE A 1 80 ? 10.296 -1.076 -40.929 1.00 93.88 80 ILE A C 1
ATOM 610 O O . ILE A 1 80 ? 9.356 -1.741 -41.344 1.00 93.88 80 ILE A O 1
ATOM 614 N N . LEU A 1 81 ? 10.112 -0.015 -40.139 1.00 93.06 81 LEU A N 1
ATOM 615 C CA . LEU A 1 81 ? 8.792 0.343 -39.615 1.00 93.06 81 LEU A CA 1
ATOM 616 C C . LEU A 1 81 ? 7.842 0.893 -40.692 1.00 93.06 81 LEU A C 1
ATOM 618 O O . LEU A 1 81 ? 6.624 0.789 -40.531 1.00 93.06 81 LEU A O 1
ATOM 622 N N . MET A 1 82 ? 8.386 1.483 -41.762 1.00 93.25 82 MET A N 1
ATOM 623 C CA . MET A 1 82 ? 7.634 2.013 -42.908 1.00 93.25 82 MET A CA 1
ATOM 624 C C . MET A 1 82 ? 7.494 1.006 -44.063 1.00 93.25 82 MET A C 1
ATOM 626 O O . MET A 1 82 ? 6.978 1.375 -45.115 1.00 93.25 82 MET A O 1
ATOM 630 N N . ASP A 1 83 ? 7.974 -0.232 -43.912 1.00 91.69 83 ASP A N 1
ATOM 631 C CA . ASP A 1 83 ? 7.833 -1.248 -44.954 1.00 91.69 83 ASP A CA 1
ATOM 632 C C . ASP A 1 83 ? 6.416 -1.834 -44.937 1.00 91.69 83 ASP A C 1
ATOM 634 O O . ASP A 1 83 ? 6.100 -2.733 -44.159 1.00 91.69 83 ASP A O 1
ATOM 638 N N . ASP A 1 84 ? 5.557 -1.317 -45.817 1.00 89.25 84 ASP A N 1
ATOM 639 C CA . ASP A 1 84 ? 4.176 -1.786 -45.982 1.00 89.25 84 ASP A CA 1
ATOM 640 C C . ASP A 1 84 ? 4.082 -3.246 -46.467 1.00 89.25 84 ASP A C 1
ATOM 642 O O . ASP A 1 84 ? 2.993 -3.816 -46.459 1.00 89.25 84 ASP A O 1
ATOM 646 N N . ASN A 1 85 ? 5.191 -3.864 -46.901 1.00 88.06 85 ASN A N 1
ATOM 647 C CA . ASN A 1 85 ? 5.194 -5.266 -47.329 1.00 88.06 85 ASN A CA 1
ATOM 648 C C . ASN A 1 85 ? 5.286 -6.251 -46.154 1.00 88.06 85 ASN A C 1
ATOM 650 O O . ASN A 1 85 ? 5.051 -7.443 -46.355 1.00 88.06 85 ASN A O 1
ATOM 654 N N . ILE A 1 86 ? 5.652 -5.790 -44.954 1.00 85.56 86 ILE A N 1
ATOM 655 C CA . ILE A 1 86 ? 5.730 -6.644 -43.769 1.00 85.56 86 ILE A CA 1
ATOM 656 C C . ILE A 1 86 ? 4.369 -6.612 -43.066 1.00 85.56 86 ILE A C 1
ATOM 658 O O . ILE A 1 86 ? 4.082 -5.726 -42.261 1.00 85.56 86 ILE A O 1
ATOM 662 N N . GLU A 1 87 ? 3.510 -7.578 -43.397 1.00 86.19 87 GLU A N 1
ATOM 663 C CA . GLU A 1 87 ? 2.182 -7.708 -42.781 1.00 86.19 87 GLU A CA 1
ATOM 664 C C . GLU A 1 87 ? 2.261 -8.261 -41.347 1.00 86.19 87 GLU A C 1
ATOM 666 O O . GLU A 1 87 ? 1.452 -7.887 -40.493 1.00 86.19 87 GLU A O 1
ATOM 671 N N . ASP A 1 88 ? 3.246 -9.123 -41.064 1.00 88.69 88 ASP A N 1
ATOM 672 C CA . ASP A 1 88 ? 3.430 -9.714 -39.739 1.00 88.69 88 ASP A CA 1
ATOM 673 C C . ASP A 1 88 ? 4.238 -8.792 -38.818 1.00 88.69 88 ASP A C 1
ATOM 675 O O . ASP A 1 88 ? 5.431 -8.537 -38.996 1.00 88.69 88 ASP A O 1
ATOM 679 N N . ILE A 1 89 ? 3.585 -8.337 -37.752 1.00 88.00 89 ILE A N 1
ATOM 680 C CA . ILE A 1 89 ? 4.194 -7.491 -36.730 1.00 88.00 89 ILE A CA 1
ATOM 681 C C . ILE A 1 89 ? 5.385 -8.165 -36.035 1.00 88.00 89 ILE A C 1
ATOM 683 O O . ILE A 1 89 ? 6.303 -7.473 -35.600 1.00 88.00 89 ILE A O 1
ATOM 687 N N . CYS A 1 90 ? 5.409 -9.499 -35.951 1.00 88.69 90 CYS A N 1
ATOM 688 C CA . CYS A 1 90 ? 6.532 -10.245 -35.388 1.00 88.69 90 CYS A CA 1
ATOM 689 C C . CYS A 1 90 ? 7.787 -10.129 -36.263 1.00 88.69 90 CYS A C 1
ATOM 691 O O . CYS A 1 90 ? 8.883 -9.985 -35.724 1.00 88.69 90 CYS A O 1
ATOM 693 N N . GLU A 1 91 ? 7.640 -10.111 -37.591 1.00 90.75 91 GLU A N 1
ATOM 694 C CA . GLU A 1 91 ? 8.765 -9.897 -38.506 1.00 90.75 91 GLU A CA 1
ATOM 695 C C . GLU A 1 91 ? 9.334 -8.478 -38.374 1.00 90.75 91 GLU A C 1
ATOM 697 O O . GLU A 1 91 ? 10.555 -8.304 -38.356 1.00 90.75 91 GLU A O 1
ATOM 702 N N . ILE A 1 92 ? 8.468 -7.468 -38.203 1.00 92.19 92 ILE A N 1
ATOM 703 C CA . ILE A 1 92 ? 8.890 -6.085 -37.917 1.00 92.19 92 ILE A CA 1
ATOM 704 C C . ILE A 1 92 ? 9.699 -6.039 -36.619 1.00 92.19 92 ILE A C 1
ATOM 706 O O . ILE A 1 92 ? 10.771 -5.435 -36.584 1.00 92.19 92 ILE A O 1
ATOM 710 N N . ILE A 1 93 ? 9.198 -6.679 -35.557 1.00 91.94 93 ILE A N 1
ATOM 711 C CA . ILE A 1 93 ? 9.855 -6.721 -34.245 1.00 91.94 93 ILE A CA 1
ATOM 712 C C . ILE A 1 93 ? 11.232 -7.380 -34.353 1.00 91.94 93 ILE A C 1
ATOM 714 O O . ILE A 1 93 ? 12.225 -6.791 -33.923 1.00 91.94 93 ILE A O 1
ATOM 718 N N . ASP A 1 94 ? 11.310 -8.567 -34.955 1.00 91.31 94 ASP A N 1
ATOM 719 C CA . ASP A 1 94 ? 12.562 -9.316 -35.090 1.00 91.31 94 ASP A CA 1
ATOM 720 C C . ASP A 1 94 ? 13.596 -8.542 -35.930 1.00 91.31 94 ASP A C 1
ATOM 722 O O . ASP A 1 94 ? 14.794 -8.577 -35.637 1.00 91.31 94 ASP A O 1
ATOM 726 N N . ALA A 1 95 ? 13.144 -7.791 -36.939 1.00 92.56 95 ALA A N 1
ATOM 727 C CA . ALA A 1 95 ? 14.014 -6.954 -37.756 1.00 92.56 95 ALA A CA 1
ATOM 728 C C . ALA A 1 95 ? 14.458 -5.663 -37.044 1.00 92.56 95 ALA A C 1
ATOM 730 O O . ALA A 1 95 ? 15.620 -5.276 -37.164 1.00 92.56 95 ALA A O 1
ATOM 731 N N . ALA A 1 96 ? 13.565 -4.973 -36.326 1.00 94.50 96 ALA A N 1
ATOM 732 C CA . ALA A 1 96 ? 13.828 -3.646 -35.760 1.00 94.50 96 ALA A CA 1
ATOM 733 C C . ALA A 1 96 ? 14.512 -3.678 -34.382 1.00 94.50 96 ALA A C 1
ATOM 735 O O . ALA A 1 96 ? 15.350 -2.812 -34.105 1.00 94.50 96 ALA A O 1
ATOM 736 N N . SER A 1 97 ? 14.196 -4.662 -33.530 1.00 93.44 97 SER A N 1
ATOM 737 C CA . SER A 1 97 ? 14.695 -4.744 -32.146 1.00 93.44 97 SER A CA 1
ATOM 738 C C . SER A 1 97 ? 16.220 -4.646 -32.020 1.00 93.44 97 SER A C 1
ATOM 740 O O . SER A 1 97 ? 16.677 -3.852 -31.197 1.00 93.44 97 SER A O 1
ATOM 742 N N . PRO A 1 98 ? 17.041 -5.346 -32.832 1.00 94.06 98 PRO A N 1
ATOM 743 C CA . PRO A 1 98 ? 18.498 -5.261 -32.708 1.00 94.06 98 PRO A CA 1
ATOM 744 C C . PRO A 1 98 ? 19.043 -3.840 -32.906 1.00 94.06 98 PRO A C 1
ATOM 746 O O . PRO A 1 98 ? 19.960 -3.423 -32.203 1.00 94.06 98 PRO A O 1
ATOM 749 N N . PHE A 1 99 ? 18.458 -3.068 -33.827 1.00 95.44 99 PHE A N 1
ATOM 750 C CA . PHE A 1 99 ? 18.876 -1.689 -34.088 1.00 95.44 99 PHE A CA 1
ATOM 751 C C . PHE A 1 99 ? 18.461 -0.736 -32.965 1.00 95.44 99 PHE A C 1
ATOM 753 O O . PHE A 1 99 ? 19.226 0.156 -32.605 1.00 95.44 99 PHE A O 1
ATOM 760 N N . LEU A 1 100 ? 17.267 -0.927 -32.397 1.00 93.69 100 LEU A N 1
ATOM 761 C CA . LEU A 1 100 ? 16.804 -0.144 -31.250 1.00 93.69 100 LEU A CA 1
ATOM 762 C C . LEU A 1 100 ? 17.635 -0.446 -29.994 1.00 93.69 100 LEU A C 1
ATOM 764 O O . LEU A 1 100 ? 18.023 0.476 -29.282 1.00 93.69 100 LEU A O 1
ATOM 768 N N . LEU A 1 101 ? 17.978 -1.714 -29.755 1.00 90.75 101 LEU A N 1
ATOM 769 C CA . LEU A 1 101 ? 18.886 -2.108 -28.675 1.00 90.75 101 LEU A CA 1
ATOM 770 C C . LEU A 1 101 ? 20.278 -1.501 -28.866 1.00 90.75 101 LEU A C 1
ATOM 772 O O . LEU A 1 101 ? 20.832 -0.954 -27.916 1.00 90.75 101 LEU A O 1
ATOM 776 N N . ALA A 1 102 ? 20.809 -1.515 -30.093 1.00 92.25 102 ALA A N 1
ATOM 777 C CA . ALA A 1 102 ? 22.080 -0.864 -30.391 1.00 92.25 102 ALA A CA 1
ATOM 778 C C . ALA A 1 102 ? 22.027 0.654 -30.145 1.00 92.25 102 ALA A C 1
ATOM 780 O O . ALA A 1 102 ? 22.993 1.206 -29.627 1.00 92.25 102 ALA A O 1
ATOM 781 N N . LEU A 1 103 ? 20.902 1.325 -30.440 1.00 92.12 103 LEU A N 1
ATOM 782 C CA . LEU A 1 103 ? 20.689 2.734 -30.075 1.00 92.12 103 LEU A CA 1
ATOM 783 C C . LEU A 1 103 ? 20.711 2.945 -28.554 1.00 92.12 103 LEU A C 1
ATOM 785 O O . LEU A 1 103 ? 21.356 3.882 -28.092 1.00 92.12 103 LEU A O 1
ATOM 789 N N . ILE A 1 104 ? 20.067 2.069 -27.773 1.00 89.31 104 ILE A N 1
ATOM 790 C CA . ILE A 1 104 ? 20.095 2.131 -26.300 1.00 89.31 104 ILE A CA 1
ATOM 791 C C . ILE A 1 104 ? 21.519 1.928 -25.773 1.00 89.31 104 ILE A C 1
ATOM 793 O O . ILE A 1 104 ? 21.926 2.615 -24.841 1.00 89.31 104 ILE A O 1
ATOM 797 N N . SER A 1 105 ? 22.304 1.020 -26.359 1.00 89.31 105 SER A N 1
ATOM 798 C CA . SER A 1 105 ? 23.686 0.764 -25.928 1.00 89.31 105 SER A CA 1
ATOM 799 C C . SER A 1 105 ? 24.618 1.964 -26.100 1.00 89.31 105 SER A C 1
ATOM 801 O O . SER A 1 105 ? 25.633 2.033 -25.417 1.00 89.31 105 SER A O 1
ATOM 803 N N . LEU A 1 106 ? 24.268 2.934 -26.948 1.00 88.25 106 LEU A N 1
ATOM 804 C CA . LEU A 1 106 ? 25.028 4.177 -27.088 1.00 88.25 106 LEU A CA 1
ATOM 805 C C . LEU A 1 106 ? 24.825 5.146 -25.899 1.00 88.25 106 LEU A C 1
ATOM 807 O O . LEU A 1 106 ? 25.558 6.125 -25.795 1.00 88.25 106 LEU A O 1
ATOM 811 N N . ARG A 1 107 ? 23.856 4.886 -24.999 1.00 74.56 107 ARG A N 1
ATOM 812 C CA . ARG A 1 107 ? 23.382 5.777 -23.914 1.00 74.56 107 ARG A CA 1
ATOM 813 C C . ARG A 1 107 ? 24.466 6.335 -22.988 1.00 74.56 107 ARG A C 1
ATOM 815 O O . ARG A 1 107 ? 24.287 7.450 -22.509 1.00 74.56 107 ARG A O 1
ATOM 822 N N . GLY A 1 108 ? 25.530 5.577 -22.712 1.00 65.50 108 GLY A N 1
ATOM 823 C CA . GLY A 1 108 ? 26.519 5.899 -21.672 1.00 65.50 108 GLY A CA 1
ATOM 824 C C . GLY A 1 108 ? 27.207 7.262 -21.812 1.00 65.50 108 GLY A C 1
ATOM 825 O O . GLY A 1 108 ? 27.590 7.826 -20.797 1.00 65.50 108 GLY A O 1
ATOM 826 N N . ASP A 1 109 ? 27.279 7.820 -23.029 1.00 58.44 109 ASP A N 1
ATOM 827 C CA . ASP A 1 109 ? 28.149 8.969 -23.340 1.00 58.44 109 ASP A CA 1
ATOM 828 C C . ASP A 1 109 ? 27.411 10.169 -23.981 1.00 58.44 109 ASP A C 1
ATOM 830 O O . ASP A 1 109 ? 28.033 11.070 -24.545 1.00 58.44 109 ASP A O 1
ATOM 834 N N . PHE A 1 110 ? 26.071 10.197 -23.953 1.00 60.84 110 PHE A N 1
ATOM 835 C CA . PHE A 1 110 ? 25.295 11.227 -24.670 1.00 60.84 110 PHE A CA 1
ATOM 836 C C . PHE A 1 110 ? 25.228 12.596 -23.993 1.00 60.84 110 PHE A C 1
ATOM 838 O O . PHE A 1 110 ? 24.936 13.575 -24.681 1.00 60.84 110 PHE A O 1
ATOM 845 N N . SER A 1 111 ? 25.500 12.688 -22.688 1.00 58.81 111 SER A N 1
ATOM 846 C CA . SER A 1 111 ? 25.613 13.980 -21.996 1.00 58.81 111 SER A CA 1
ATOM 847 C C . SER A 1 111 ? 26.752 14.838 -22.555 1.00 58.81 111 SER A C 1
ATOM 849 O O . SER A 1 111 ? 26.652 16.061 -22.538 1.00 58.81 111 SER A O 1
ATOM 851 N N . ASP A 1 112 ? 27.788 14.197 -23.107 1.00 62.47 112 ASP A N 1
ATOM 852 C CA . ASP A 1 112 ? 29.007 14.850 -23.606 1.00 62.47 112 ASP A CA 1
ATOM 853 C C . ASP A 1 112 ? 28.956 15.131 -25.113 1.00 62.47 112 ASP A C 1
ATOM 855 O O . ASP A 1 112 ? 29.814 15.807 -25.686 1.00 62.47 112 ASP A O 1
ATOM 859 N N . TRP A 1 113 ? 27.944 14.599 -25.791 1.00 59.81 113 TRP A N 1
ATOM 860 C CA . TRP A 1 113 ? 27.715 14.867 -27.197 1.00 59.81 113 TRP A CA 1
ATOM 861 C C . TRP A 1 113 ? 27.101 16.247 -27.403 1.00 59.81 113 TRP A C 1
ATOM 863 O O . TRP A 1 113 ? 26.513 16.822 -26.496 1.00 59.81 113 TRP A O 1
ATOM 873 N N . ASN A 1 114 ? 27.138 16.753 -28.639 1.00 57.59 114 ASN A N 1
ATOM 874 C CA . ASN A 1 114 ? 26.289 17.855 -29.122 1.00 57.59 114 ASN A CA 1
ATOM 875 C C . ASN A 1 114 ? 24.780 17.466 -29.072 1.00 57.59 114 ASN A C 1
ATOM 877 O O . ASN A 1 114 ? 24.059 17.558 -30.068 1.00 57.59 114 ASN A O 1
ATOM 881 N N . GLY A 1 115 ? 24.318 16.969 -27.919 1.00 61.59 115 GLY A N 1
ATOM 882 C CA . GLY A 1 115 ? 23.346 15.891 -27.731 1.00 61.59 115 GLY A CA 1
ATOM 883 C C . GLY A 1 115 ? 21.931 16.231 -28.156 1.00 61.59 115 GLY A C 1
ATOM 884 O O . GLY A 1 115 ? 21.147 15.332 -28.447 1.00 61.59 115 GLY A O 1
ATOM 885 N N . LEU A 1 116 ? 21.622 17.517 -28.315 1.00 70.56 116 LEU A N 1
ATOM 886 C CA . LEU A 1 116 ? 20.312 17.959 -28.768 1.00 70.56 116 LEU A CA 1
ATOM 887 C C . LEU A 1 116 ? 20.037 17.551 -30.225 1.00 70.56 116 LEU A C 1
ATOM 889 O O . LEU A 1 116 ? 18.929 17.128 -30.543 1.00 70.56 116 LEU A O 1
ATOM 893 N N . ALA A 1 117 ? 21.028 17.625 -31.122 1.00 82.12 117 ALA A N 1
ATOM 894 C CA . ALA A 1 117 ? 20.802 17.356 -32.546 1.00 82.12 117 ALA A CA 1
ATOM 895 C C . ALA A 1 117 ? 20.539 15.867 -32.826 1.00 82.12 117 ALA A C 1
ATOM 897 O O . ALA A 1 117 ? 19.647 15.523 -33.602 1.00 82.12 117 ALA A O 1
ATOM 898 N N . GLN A 1 118 ? 21.295 14.974 -32.190 1.00 81.44 118 GLN A N 1
ATOM 899 C CA . GLN A 1 118 ? 21.137 13.529 -32.347 1.00 81.44 118 GLN A CA 1
ATOM 900 C C . GLN A 1 118 ? 19.919 13.013 -31.578 1.00 81.44 118 GLN A C 1
ATOM 902 O O . GLN A 1 118 ? 19.185 12.199 -32.137 1.00 81.44 118 GLN A O 1
ATOM 907 N N . ALA A 1 119 ? 19.640 13.531 -30.375 1.00 82.88 119 ALA A N 1
ATOM 908 C CA . ALA A 1 119 ? 18.389 13.236 -29.677 1.00 82.88 119 ALA A CA 1
ATOM 909 C C . ALA A 1 119 ? 17.180 13.636 -30.535 1.00 82.88 119 ALA A C 1
ATOM 911 O O . ALA A 1 119 ? 16.286 12.823 -30.740 1.00 82.88 119 ALA A O 1
ATOM 912 N N . ASN A 1 120 ? 17.195 14.827 -31.149 1.00 87.50 120 ASN A N 1
ATOM 913 C CA . ASN A 1 120 ? 16.134 15.260 -32.063 1.00 87.50 120 ASN A CA 1
ATOM 914 C C . ASN A 1 120 ? 15.945 14.300 -33.245 1.00 87.50 120 ASN A C 1
ATOM 916 O O . ASN A 1 120 ? 14.809 13.991 -33.592 1.00 87.50 120 ASN A O 1
ATOM 920 N N . ARG A 1 121 ? 17.024 13.753 -33.818 1.00 89.00 121 ARG A N 1
ATOM 921 C CA . ARG A 1 121 ? 16.917 12.746 -34.890 1.00 89.00 121 ARG A CA 1
ATOM 922 C C . ARG A 1 121 ? 16.313 11.426 -34.421 1.00 89.00 121 ARG A C 1
ATOM 924 O O . ARG A 1 121 ? 15.557 10.814 -35.170 1.00 89.00 121 ARG A O 1
ATOM 931 N N . VAL A 1 122 ? 16.629 10.976 -33.207 1.00 89.19 122 VAL A N 1
ATOM 932 C CA . VAL A 1 122 ? 15.974 9.794 -32.622 1.00 89.19 122 VAL A CA 1
ATOM 933 C C . VAL A 1 122 ? 14.493 10.089 -32.370 1.00 89.19 122 VAL A C 1
ATOM 935 O O . VAL A 1 122 ? 13.645 9.258 -32.686 1.00 89.19 122 VAL A O 1
ATOM 938 N N . LEU A 1 123 ? 14.155 11.293 -31.904 1.00 88.94 123 LEU A N 1
ATOM 939 C CA . LEU A 1 123 ? 12.771 11.730 -31.701 1.00 88.94 123 LEU A CA 1
ATOM 940 C C . LEU A 1 123 ? 11.969 11.789 -33.010 1.00 88.94 123 LEU A C 1
ATOM 942 O O . LEU A 1 123 ? 10.767 11.532 -32.994 1.00 88.94 123 LEU A O 1
ATOM 946 N N . GLU A 1 124 ? 12.605 12.032 -34.160 1.00 91.94 124 GLU A N 1
ATOM 947 C CA . GLU A 1 124 ? 11.938 11.915 -35.465 1.00 91.94 124 GLU A CA 1
ATOM 948 C C . GLU A 1 124 ? 11.487 10.480 -35.798 1.00 91.94 124 GLU A C 1
ATOM 950 O O . GLU A 1 124 ? 10.677 10.293 -36.708 1.00 91.94 124 GLU A O 1
ATOM 955 N N . LEU A 1 125 ? 12.011 9.446 -35.125 1.00 92.00 125 LEU A N 1
ATOM 956 C CA . LEU A 1 125 ? 11.482 8.082 -35.256 1.00 92.00 125 LEU A CA 1
ATOM 957 C C . LEU A 1 125 ? 10.162 7.905 -34.518 1.00 92.00 125 LEU A C 1
ATOM 959 O O . LEU A 1 125 ? 9.390 7.017 -34.881 1.00 92.00 125 LEU A O 1
ATOM 963 N N . TRP A 1 126 ? 9.907 8.721 -33.492 1.00 93.44 126 TRP A N 1
ATOM 964 C CA . TRP A 1 126 ? 8.818 8.479 -32.560 1.00 93.44 126 TRP A CA 1
ATOM 965 C C . TRP A 1 126 ? 7.449 8.342 -33.229 1.00 93.44 126 TRP A C 1
ATOM 967 O O . TRP A 1 126 ? 6.766 7.384 -32.893 1.00 93.44 126 TRP A O 1
ATOM 977 N N . PRO A 1 127 ? 7.022 9.194 -34.183 1.00 93.62 127 PRO A N 1
ATOM 978 C CA . PRO A 1 127 ? 5.696 9.047 -34.781 1.00 93.62 127 PRO A CA 1
ATOM 979 C C . PRO A 1 127 ? 5.473 7.674 -35.430 1.00 93.62 127 PRO A C 1
ATOM 981 O O . PRO A 1 127 ? 4.431 7.061 -35.222 1.00 93.62 127 PRO A O 1
ATOM 984 N N . VAL A 1 128 ? 6.471 7.167 -36.163 1.00 93.38 128 VAL A N 1
ATOM 985 C CA . VAL A 1 128 ? 6.388 5.873 -36.859 1.00 93.38 128 VAL A CA 1
ATOM 986 C C . VAL A 1 128 ? 6.522 4.713 -35.870 1.00 93.38 128 VAL A C 1
ATOM 988 O O . VAL A 1 128 ? 5.771 3.743 -35.933 1.00 93.38 128 VAL A O 1
ATOM 991 N N . LEU A 1 129 ? 7.460 4.816 -34.926 1.00 92.56 129 LEU A N 1
ATOM 992 C CA . LEU A 1 129 ? 7.655 3.811 -33.882 1.00 92.56 129 LEU A CA 1
ATOM 993 C C . LEU A 1 129 ? 6.415 3.685 -32.992 1.00 92.56 129 LEU A C 1
ATOM 995 O O . LEU A 1 129 ? 5.979 2.576 -32.690 1.00 92.56 129 LEU A O 1
ATOM 999 N N . PHE A 1 130 ? 5.820 4.813 -32.615 1.00 93.06 130 PHE A N 1
ATOM 1000 C CA . PHE A 1 130 ? 4.642 4.854 -31.767 1.00 93.06 130 PHE A CA 1
ATOM 1001 C C . PHE A 1 130 ? 3.398 4.317 -32.469 1.00 93.06 130 PHE A C 1
ATOM 1003 O O . PHE A 1 130 ? 2.622 3.616 -31.829 1.00 93.06 130 PHE A O 1
ATOM 1010 N N . ASP A 1 131 ? 3.222 4.566 -33.770 1.00 92.50 131 ASP A N 1
ATOM 1011 C CA . ASP A 1 131 ? 2.125 3.960 -34.535 1.00 92.50 131 ASP A CA 1
ATOM 1012 C C . ASP A 1 131 ? 2.191 2.421 -34.489 1.00 92.50 131 ASP A C 1
ATOM 1014 O O . ASP A 1 131 ? 1.196 1.756 -34.188 1.00 92.50 131 ASP A O 1
ATOM 1018 N N . ARG A 1 132 ? 3.393 1.842 -34.634 1.00 92.69 132 ARG A N 1
ATOM 1019 C CA . ARG A 1 132 ? 3.600 0.391 -34.478 1.00 92.69 132 ARG A CA 1
ATOM 1020 C C . ARG A 1 132 ? 3.382 -0.088 -33.044 1.00 92.69 132 ARG A C 1
ATOM 1022 O O . ARG A 1 132 ? 2.736 -1.111 -32.838 1.00 92.69 132 ARG A O 1
ATOM 1029 N N . VAL A 1 133 ? 3.839 0.663 -32.044 1.00 91.88 133 VAL A N 1
ATOM 1030 C CA . VAL A 1 133 ? 3.562 0.379 -30.623 1.00 91.88 133 VAL A CA 1
ATOM 1031 C C . VAL A 1 133 ? 2.052 0.394 -30.334 1.00 91.88 133 VAL A C 1
ATOM 1033 O O . VAL A 1 133 ? 1.544 -0.492 -29.647 1.00 91.88 133 VAL A O 1
ATOM 1036 N N . GLN A 1 134 ? 1.302 1.337 -30.908 1.00 91.31 134 GLN A N 1
ATOM 1037 C CA . GLN A 1 134 ? -0.157 1.373 -30.811 1.00 91.31 134 GLN A CA 1
ATOM 1038 C C . GLN A 1 134 ? -0.809 0.186 -31.526 1.00 91.31 134 GLN A C 1
ATOM 1040 O O . GLN A 1 134 ? -1.760 -0.387 -30.997 1.00 91.31 134 GLN A O 1
ATOM 1045 N N . GLN A 1 135 ? -0.313 -0.206 -32.701 1.00 90.56 135 GLN A N 1
ATOM 1046 C CA . GLN A 1 135 ? -0.787 -1.393 -33.416 1.00 90.56 135 GLN A CA 1
ATOM 1047 C C . GLN A 1 135 ? -0.575 -2.670 -32.587 1.00 90.56 135 GLN A C 1
ATOM 1049 O O . GLN A 1 135 ? -1.488 -3.496 -32.499 1.00 90.56 135 GLN A O 1
ATOM 1054 N N . ILE A 1 136 ? 0.576 -2.800 -31.916 1.00 88.50 136 ILE A N 1
ATOM 1055 C CA . ILE A 1 136 ? 0.848 -3.885 -30.963 1.00 88.50 136 ILE A CA 1
ATOM 1056 C C . ILE A 1 136 ? -0.170 -3.848 -29.822 1.00 88.50 136 ILE A C 1
ATOM 1058 O O . ILE A 1 136 ? -0.828 -4.854 -29.568 1.00 88.50 136 ILE A O 1
ATOM 1062 N N . ALA A 1 137 ? -0.356 -2.696 -29.175 1.00 88.00 137 ALA A N 1
ATOM 1063 C CA . ALA A 1 137 ? -1.291 -2.557 -28.060 1.00 88.00 137 ALA A CA 1
ATOM 1064 C C . ALA A 1 137 ? -2.740 -2.890 -28.459 1.00 88.00 137 ALA A C 1
ATOM 1066 O O . ALA A 1 137 ? -3.430 -3.589 -27.724 1.00 88.00 137 ALA A O 1
ATOM 1067 N N . ARG A 1 138 ? -3.196 -2.462 -29.646 1.00 88.56 138 ARG A N 1
ATOM 1068 C CA . ARG A 1 138 ? -4.523 -2.823 -30.183 1.00 88.56 138 ARG A CA 1
ATOM 1069 C C . ARG A 1 138 ? -4.637 -4.321 -30.461 1.00 88.56 138 ARG A C 1
ATOM 1071 O O . ARG A 1 138 ? -5.657 -4.917 -30.140 1.00 88.56 138 ARG A O 1
ATOM 1078 N N . THR A 1 139 ? -3.595 -4.936 -31.020 1.00 86.38 139 THR A N 1
ATOM 1079 C CA . THR A 1 139 ? -3.554 -6.394 -31.233 1.00 86.38 139 THR A CA 1
ATOM 1080 C C . THR A 1 139 ? -3.659 -7.145 -29.905 1.00 86.38 139 THR A C 1
ATOM 1082 O O . THR A 1 139 ? -4.409 -8.109 -29.804 1.00 86.38 139 THR A O 1
ATOM 1085 N N . ILE A 1 140 ? -2.955 -6.670 -28.872 1.00 82.31 140 ILE A N 1
ATOM 1086 C CA . ILE A 1 140 ? -3.026 -7.220 -27.514 1.00 82.31 140 ILE A CA 1
ATOM 1087 C C . ILE A 1 140 ? -4.448 -7.068 -26.936 1.00 82.31 140 ILE A C 1
ATOM 1089 O O . ILE 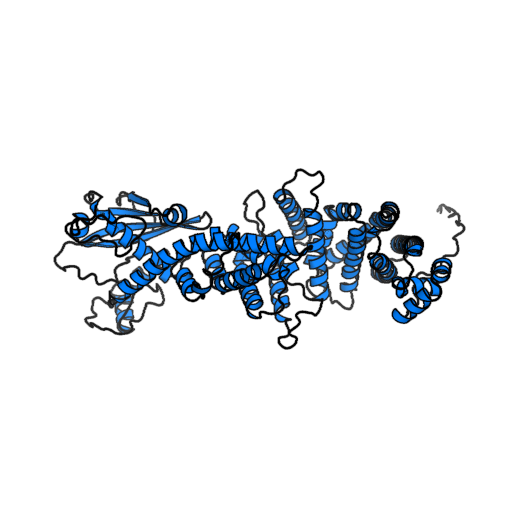A 1 140 ? -4.968 -8.021 -26.369 1.00 82.31 140 ILE A O 1
ATOM 1093 N N . LEU A 1 141 ? -5.094 -5.911 -27.131 1.00 82.25 141 LEU A N 1
ATOM 1094 C CA . LEU A 1 141 ? -6.463 -5.643 -26.668 1.00 82.25 141 LEU A CA 1
ATOM 1095 C C . LEU A 1 141 ? -7.536 -6.510 -27.341 1.00 82.25 141 LEU A C 1
ATOM 1097 O O . LEU A 1 141 ? -8.539 -6.830 -26.711 1.00 82.25 141 LEU A O 1
ATOM 1101 N N . HIS A 1 142 ? -7.382 -6.816 -28.631 1.00 82.50 142 HIS A N 1
ATOM 1102 C CA . HIS A 1 142 ? -8.419 -7.487 -29.423 1.00 82.50 142 HIS A CA 1
ATOM 1103 C C . HIS A 1 142 ? -8.331 -9.017 -29.411 1.00 82.50 142 HIS A C 1
ATOM 1105 O O . HIS A 1 142 ? -9.290 -9.676 -29.814 1.00 82.50 142 HIS A O 1
ATOM 1111 N N . HIS A 1 143 ? -7.217 -9.595 -28.968 1.00 76.25 143 HIS A N 1
ATOM 1112 C CA . HIS A 1 143 ? -7.090 -11.042 -28.820 1.00 76.25 143 HIS A CA 1
ATOM 1113 C C . HIS A 1 143 ? -7.500 -11.479 -27.408 1.00 76.25 143 HIS A C 1
ATOM 1115 O O . HIS A 1 143 ? -6.676 -11.541 -26.499 1.00 76.25 143 HIS A O 1
ATOM 1121 N N . ASP A 1 144 ? -8.793 -11.794 -27.262 1.00 58.81 144 ASP A N 1
ATOM 1122 C CA . ASP A 1 144 ? -9.376 -12.484 -26.094 1.00 58.81 144 ASP A CA 1
ATOM 1123 C C . ASP A 1 144 ? -8.967 -13.974 -26.036 1.00 58.81 144 ASP A C 1
ATOM 1125 O O . ASP A 1 144 ? -9.087 -14.624 -24.998 1.00 58.81 144 ASP A O 1
ATOM 1129 N N . GLU A 1 145 ? -8.476 -14.529 -27.150 1.00 48.94 145 GLU A N 1
ATOM 1130 C CA . GLU A 1 145 ? -8.151 -15.949 -27.293 1.00 48.94 145 GLU A CA 1
ATOM 1131 C C . GLU A 1 145 ? -6.705 -16.243 -26.868 1.00 48.94 145 GLU A C 1
ATOM 1133 O O . GLU A 1 145 ? -5.761 -15.569 -27.279 1.00 48.94 145 GLU A O 1
ATOM 1138 N N . ASP A 1 146 ? -6.568 -17.245 -25.998 1.00 55.09 146 ASP A N 1
ATOM 1139 C CA . ASP A 1 146 ? -5.360 -17.745 -25.342 1.00 55.09 146 ASP A CA 1
ATOM 1140 C C . ASP A 1 146 ? -4.007 -17.192 -25.831 1.00 55.09 146 ASP A C 1
ATOM 1142 O O . ASP A 1 146 ? -3.400 -17.653 -26.798 1.00 55.09 146 ASP A O 1
ATOM 1146 N N . PHE A 1 147 ? -3.468 -16.249 -25.051 1.00 58.72 147 PHE A N 1
ATOM 1147 C CA . PHE A 1 147 ? -2.045 -15.906 -25.015 1.00 58.72 147 PHE A CA 1
ATOM 1148 C C . PHE A 1 147 ? -1.235 -17.115 -24.508 1.00 58.72 147 PHE A C 1
ATOM 1150 O O . PHE A 1 147 ? -0.807 -17.154 -23.355 1.00 58.72 147 PHE A O 1
ATOM 1157 N N . ASP A 1 148 ? -1.086 -18.159 -25.314 1.00 59.81 148 ASP A N 1
ATOM 1158 C CA . ASP A 1 148 ? -0.073 -19.182 -25.068 1.00 59.81 148 ASP A CA 1
ATOM 1159 C C . ASP A 1 148 ? 1.268 -18.633 -25.585 1.00 59.81 148 ASP A C 1
ATOM 1161 O O . ASP A 1 148 ? 1.426 -18.335 -26.775 1.00 59.81 148 ASP A O 1
ATOM 1165 N N . ASP A 1 149 ? 2.188 -18.382 -24.647 1.00 60.47 149 ASP A N 1
ATOM 1166 C CA . ASP A 1 149 ? 3.319 -17.441 -24.760 1.00 60.47 149 ASP A CA 1
ATOM 1167 C C . ASP A 1 149 ? 4.259 -17.746 -25.945 1.00 60.47 149 ASP A C 1
ATOM 1169 O O . ASP A 1 149 ? 4.824 -16.841 -26.561 1.00 60.47 149 ASP A O 1
ATOM 1173 N N . GLU A 1 150 ? 4.366 -19.021 -26.330 1.00 63.75 150 GLU A N 1
ATOM 1174 C CA . GLU A 1 150 ? 5.309 -19.474 -27.356 1.00 63.75 150 GLU A CA 1
ATOM 1175 C C . GLU A 1 150 ? 4.801 -19.332 -28.797 1.00 63.75 150 GLU A C 1
ATOM 1177 O O . GLU A 1 150 ? 5.609 -19.132 -29.704 1.00 63.75 150 GLU A O 1
ATOM 1182 N N . ARG A 1 151 ? 3.485 -19.411 -29.049 1.00 66.94 151 ARG A N 1
ATOM 1183 C CA . ARG A 1 151 ? 2.967 -19.447 -30.435 1.00 66.94 151 ARG A CA 1
ATOM 1184 C C . ARG A 1 151 ? 2.635 -18.074 -31.009 1.00 66.94 151 ARG A C 1
ATOM 1186 O O . ARG A 1 151 ? 2.797 -17.873 -32.207 1.00 66.94 151 ARG A O 1
ATOM 1193 N N . ASN A 1 152 ? 2.219 -17.122 -30.172 1.00 70.19 152 ASN A N 1
ATOM 1194 C CA . ASN A 1 152 ? 1.635 -15.855 -30.644 1.00 70.19 152 ASN A CA 1
ATOM 1195 C C . ASN A 1 152 ? 2.584 -14.641 -30.571 1.00 70.19 152 ASN A C 1
ATOM 1197 O O . ASN A 1 152 ? 2.170 -13.505 -30.847 1.00 70.19 152 ASN A O 1
ATOM 1201 N N . GLY A 1 153 ? 3.849 -14.853 -30.180 1.00 81.94 153 GLY A N 1
ATOM 1202 C CA . GLY A 1 153 ? 4.870 -13.797 -30.111 1.00 81.94 153 GLY A CA 1
ATOM 1203 C C . GLY A 1 153 ? 4.561 -12.699 -29.084 1.00 81.94 153 GLY A C 1
ATOM 1204 O O . GLY A 1 153 ? 5.038 -11.574 -29.209 1.00 81.94 153 GLY A O 1
ATOM 1205 N N . ALA A 1 154 ? 3.736 -13.005 -28.084 1.00 80.44 154 ALA A N 1
ATOM 1206 C CA . ALA A 1 154 ? 3.272 -12.091 -27.046 1.00 80.44 154 ALA A CA 1
ATOM 1207 C C . ALA A 1 154 ? 4.412 -11.402 -26.289 1.00 80.44 154 ALA A C 1
ATOM 1209 O O . ALA A 1 154 ? 4.478 -10.173 -26.228 1.00 80.44 154 ALA A O 1
ATOM 1210 N N . THR A 1 155 ? 5.334 -12.204 -25.752 1.00 80.44 155 THR A N 1
ATOM 1211 C CA . THR A 1 155 ? 6.503 -11.698 -25.030 1.00 80.44 155 THR A CA 1
ATOM 1212 C C . THR A 1 155 ? 7.365 -10.804 -25.925 1.00 80.44 155 THR A C 1
ATOM 1214 O O . THR A 1 155 ? 7.721 -9.708 -25.501 1.00 80.44 155 THR A O 1
ATOM 1217 N N . LYS A 1 156 ? 7.593 -11.182 -27.194 1.00 85.44 156 LYS A N 1
ATOM 1218 C CA . LYS A 1 156 ? 8.336 -10.352 -28.163 1.00 85.44 156 LYS A CA 1
ATOM 1219 C C . LYS A 1 156 ? 7.666 -8.998 -28.415 1.00 85.44 156 LYS A C 1
ATOM 1221 O O . LYS A 1 156 ? 8.336 -7.972 -28.471 1.00 85.44 156 LYS A O 1
ATOM 1226 N N . LYS A 1 157 ? 6.337 -8.981 -28.553 1.00 88.94 157 LYS A N 1
ATOM 1227 C CA . LYS A 1 157 ? 5.541 -7.753 -28.719 1.00 88.94 157 LYS A CA 1
ATOM 1228 C C . LYS A 1 157 ? 5.706 -6.811 -27.526 1.00 88.94 157 LYS A C 1
ATOM 1230 O O . LYS A 1 157 ? 5.901 -5.616 -27.721 1.00 88.94 157 LYS A O 1
ATOM 1235 N N . ILE A 1 158 ? 5.660 -7.343 -26.306 1.00 84.56 158 ILE A N 1
ATOM 1236 C CA . ILE A 1 158 ? 5.835 -6.563 -25.071 1.00 84.56 158 ILE A CA 1
ATOM 1237 C C . ILE A 1 158 ? 7.272 -6.040 -24.958 1.00 84.56 158 ILE A C 1
ATOM 1239 O O . ILE A 1 158 ? 7.475 -4.854 -24.699 1.00 84.56 158 ILE A O 1
ATOM 1243 N N . GLU A 1 159 ? 8.257 -6.899 -25.216 1.00 84.81 159 GLU A N 1
ATOM 1244 C CA . GLU A 1 159 ? 9.678 -6.545 -25.221 1.00 84.81 159 GLU A CA 1
ATOM 1245 C C . GLU A 1 159 ? 9.969 -5.408 -26.210 1.00 84.81 159 GLU A C 1
ATOM 1247 O O . GLU A 1 159 ? 10.622 -4.428 -25.854 1.00 84.81 159 GLU A O 1
ATOM 1252 N N . PHE A 1 160 ? 9.401 -5.470 -27.417 1.00 90.19 160 PHE A N 1
ATOM 1253 C CA . PHE A 1 160 ? 9.543 -4.409 -28.410 1.00 90.19 160 PHE A CA 1
ATOM 1254 C C . PHE A 1 160 ? 9.025 -3.057 -27.915 1.00 90.19 160 PHE A C 1
ATOM 1256 O O . PHE A 1 160 ? 9.685 -2.035 -28.109 1.00 90.19 160 PHE A O 1
ATOM 1263 N N . VAL A 1 161 ? 7.860 -3.026 -27.258 1.00 89.56 161 VAL A N 1
ATOM 1264 C CA . VAL A 1 161 ? 7.321 -1.766 -26.727 1.00 89.56 161 VAL A CA 1
ATOM 1265 C C . VAL A 1 161 ? 8.238 -1.195 -25.648 1.00 89.56 161 VAL A C 1
ATOM 1267 O O . VAL A 1 161 ? 8.470 0.010 -25.611 1.00 89.56 161 VAL A O 1
ATOM 1270 N N . ILE A 1 162 ? 8.823 -2.043 -24.810 1.00 84.69 162 ILE A N 1
ATOM 1271 C CA . ILE A 1 162 ? 9.750 -1.603 -23.762 1.00 84.69 162 ILE A CA 1
ATOM 1272 C C . ILE A 1 162 ? 11.033 -1.051 -24.360 1.00 84.69 162 ILE A C 1
ATOM 1274 O O . ILE A 1 162 ? 11.486 0.015 -23.947 1.00 84.69 162 ILE A O 1
ATOM 12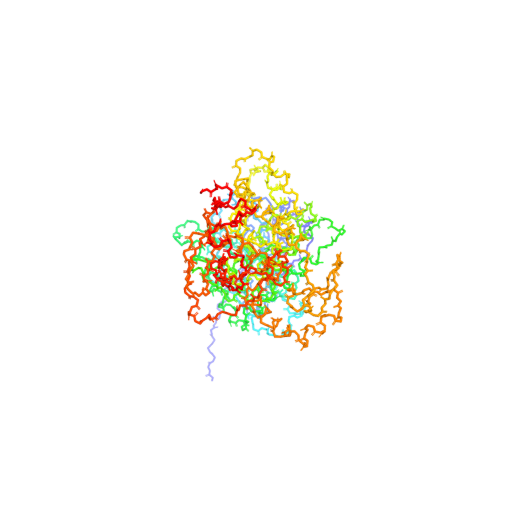78 N N . ILE A 1 163 ? 11.579 -1.724 -25.372 1.00 87.94 163 ILE A N 1
ATOM 1279 C CA . ILE A 1 163 ? 12.719 -1.225 -26.139 1.00 87.94 163 ILE A CA 1
ATOM 1280 C C . ILE A 1 163 ? 12.377 0.147 -26.742 1.00 87.94 163 ILE A C 1
ATOM 1282 O O . ILE A 1 163 ? 13.160 1.087 -26.617 1.00 87.94 163 ILE A O 1
ATOM 1286 N N . ALA A 1 164 ? 11.188 0.307 -27.330 1.00 89.94 164 ALA A N 1
ATOM 1287 C CA . ALA A 1 164 ? 10.748 1.579 -27.896 1.00 89.94 164 ALA A CA 1
ATOM 1288 C C . ALA A 1 164 ? 10.667 2.705 -26.847 1.00 89.94 164 ALA A C 1
ATOM 1290 O O . ALA A 1 164 ? 11.113 3.822 -27.112 1.00 89.94 164 ALA A O 1
ATOM 1291 N N . TYR A 1 165 ? 10.152 2.421 -25.646 1.00 88.38 165 TYR A N 1
ATOM 1292 C CA . TYR A 1 165 ? 10.115 3.397 -24.550 1.00 88.38 165 TYR A CA 1
ATOM 1293 C C . TYR A 1 165 ? 11.508 3.718 -24.021 1.00 88.38 165 TYR A C 1
ATOM 1295 O O . TYR A 1 165 ? 11.802 4.885 -23.780 1.00 88.38 165 TYR A O 1
ATOM 1303 N N . ALA A 1 166 ? 12.380 2.718 -23.888 1.00 85.56 166 ALA A N 1
ATOM 1304 C CA . ALA A 1 166 ? 13.757 2.914 -23.451 1.00 85.56 166 ALA A CA 1
ATOM 1305 C C . ALA A 1 166 ? 14.549 3.809 -24.423 1.00 85.56 166 ALA A C 1
ATOM 1307 O O . ALA A 1 166 ? 15.355 4.633 -23.994 1.00 85.56 166 ALA A O 1
ATOM 1308 N N . VAL A 1 167 ? 14.282 3.714 -25.731 1.00 87.31 167 VAL A N 1
ATOM 1309 C CA . VAL A 1 167 ? 14.844 4.645 -26.727 1.00 87.31 167 VAL A CA 1
ATOM 1310 C C . VAL A 1 167 ? 14.316 6.073 -26.525 1.00 87.31 167 VAL A C 1
ATOM 1312 O O . VAL A 1 167 ? 15.051 7.033 -26.755 1.00 87.31 167 VAL A O 1
ATOM 1315 N N . MET A 1 168 ? 13.073 6.252 -26.069 1.00 87.62 168 MET A N 1
ATOM 1316 C CA . MET A 1 168 ? 12.531 7.587 -25.784 1.00 87.62 168 MET A CA 1
ATOM 1317 C C . MET A 1 168 ? 13.045 8.176 -24.476 1.00 87.62 168 MET A C 1
ATOM 1319 O O . MET A 1 168 ? 13.416 9.345 -24.468 1.00 87.62 168 MET A O 1
ATOM 1323 N N . THR A 1 169 ? 13.124 7.406 -23.387 1.00 81.81 169 THR A N 1
ATOM 1324 C CA . THR A 1 169 ? 13.704 7.898 -22.120 1.00 81.81 169 THR A CA 1
ATOM 1325 C C . THR A 1 169 ? 15.157 8.331 -22.305 1.00 81.81 169 THR A C 1
ATOM 1327 O O . THR A 1 169 ? 15.618 9.278 -21.671 1.00 81.81 169 THR A O 1
ATOM 1330 N N . PHE A 1 170 ? 15.856 7.686 -23.240 1.00 80.62 170 PHE A N 1
ATOM 1331 C CA . PHE A 1 170 ? 17.195 8.041 -23.681 1.00 80.62 170 PHE A CA 1
ATOM 1332 C C . PHE A 1 170 ? 17.292 9.438 -24.349 1.00 80.62 170 PHE A C 1
ATOM 1334 O O . PHE A 1 170 ? 18.333 10.084 -24.268 1.00 80.62 170 PHE A O 1
ATOM 1341 N N . CYS A 1 171 ? 16.218 9.970 -24.939 1.00 82.94 171 CYS A N 1
ATOM 1342 C CA . CYS A 1 171 ? 16.230 11.268 -25.633 1.00 82.94 171 CYS A CA 1
ATOM 1343 C C . CYS A 1 171 ? 16.113 12.495 -24.698 1.00 82.94 171 CYS A C 1
ATOM 1345 O O . CYS A 1 171 ? 15.703 13.572 -25.146 1.00 82.94 171 CYS A O 1
ATOM 1347 N N . GLY A 1 172 ? 16.428 12.341 -23.408 1.00 83.62 172 GLY A N 1
ATOM 1348 C CA . GLY A 1 172 ? 16.351 13.404 -22.402 1.00 83.62 172 GLY A CA 1
ATOM 1349 C C . GLY A 1 172 ? 14.936 13.961 -22.212 1.00 83.62 172 GLY A C 1
ATOM 1350 O O . GLY A 1 172 ? 13.941 13.259 -22.412 1.00 83.62 172 GLY A O 1
ATOM 1351 N N . ASP A 1 173 ? 14.833 15.241 -21.855 1.00 82.69 173 ASP A N 1
ATOM 1352 C CA . ASP A 1 173 ? 13.559 15.887 -21.501 1.00 82.69 173 ASP A CA 1
ATOM 1353 C C . ASP A 1 173 ? 12.542 15.886 -22.644 1.00 82.69 173 ASP A C 1
ATOM 1355 O O . ASP A 1 173 ? 11.344 15.715 -22.425 1.00 82.69 173 ASP A O 1
ATOM 1359 N N . ASN A 1 174 ? 13.003 16.015 -23.890 1.00 84.56 174 ASN A N 1
ATOM 1360 C CA . ASN A 1 174 ? 12.121 15.958 -25.055 1.00 84.56 174 ASN A CA 1
ATOM 1361 C C . ASN A 1 174 ? 11.490 14.568 -25.222 1.00 84.56 174 ASN A C 1
ATOM 1363 O O . ASN A 1 174 ? 10.303 14.460 -25.534 1.00 84.56 174 ASN A O 1
ATOM 1367 N N . GLY A 1 175 ? 12.260 13.506 -24.976 1.00 85.44 175 GLY A N 1
ATOM 1368 C CA . GLY A 1 175 ? 11.739 12.143 -24.937 1.00 85.44 175 GLY A CA 1
ATOM 1369 C C . GLY A 1 175 ? 10.775 11.921 -23.774 1.00 85.44 175 GLY A C 1
ATOM 1370 O O . GLY A 1 175 ? 9.692 11.370 -23.964 1.00 85.44 175 GLY A O 1
ATOM 1371 N N . ARG A 1 176 ? 11.104 12.441 -22.587 1.00 83.50 176 ARG A N 1
ATOM 1372 C CA . ARG A 1 176 ? 10.219 12.411 -21.410 1.00 83.50 176 ARG A CA 1
ATOM 1373 C C . ARG A 1 176 ? 8.874 13.097 -21.676 1.00 83.50 176 ARG A C 1
ATOM 1375 O O . ARG A 1 176 ? 7.831 12.491 -21.445 1.00 83.50 176 ARG A O 1
ATOM 1382 N N . ARG A 1 177 ? 8.875 14.287 -22.289 1.00 84.38 177 ARG A N 1
ATOM 1383 C CA . ARG A 1 177 ? 7.654 15.007 -22.713 1.00 84.38 177 ARG A CA 1
ATOM 1384 C C . ARG A 1 177 ? 6.785 14.204 -23.673 1.00 84.38 177 ARG A C 1
ATOM 1386 O O . ARG A 1 177 ? 5.559 14.284 -23.640 1.00 84.38 177 ARG A O 1
ATOM 1393 N N . ILE A 1 178 ? 7.405 13.421 -24.551 1.00 86.62 178 ILE A N 1
ATOM 1394 C CA . ILE A 1 178 ? 6.674 12.513 -25.430 1.00 86.62 178 ILE A CA 1
ATOM 1395 C C . ILE A 1 178 ? 6.003 11.397 -24.626 1.00 86.62 178 ILE A C 1
ATOM 1397 O O . ILE A 1 178 ? 4.833 11.100 -24.873 1.00 86.62 178 ILE A O 1
ATOM 1401 N N . LEU A 1 179 ? 6.721 10.802 -23.672 1.00 85.62 179 LEU A N 1
ATOM 1402 C CA . LEU A 1 179 ? 6.213 9.707 -22.848 1.00 85.62 179 LEU A CA 1
ATOM 1403 C C . LEU A 1 179 ? 5.071 10.129 -21.910 1.00 85.62 179 LEU A C 1
ATOM 1405 O O . LEU A 1 179 ? 4.263 9.287 -21.533 1.00 85.62 179 LEU A O 1
ATOM 1409 N N . GLN A 1 180 ? 4.950 11.420 -21.599 1.00 83.12 180 GLN A N 1
ATOM 1410 C CA . GLN A 1 180 ? 3.846 11.987 -20.808 1.00 83.12 180 GLN A CA 1
ATOM 1411 C C . GLN A 1 180 ? 2.524 12.082 -21.566 1.00 83.12 180 GLN A C 1
ATOM 1413 O O . GLN A 1 180 ? 1.475 12.319 -20.965 1.00 83.12 180 GLN A O 1
ATOM 1418 N N . LYS A 1 181 ? 2.539 11.940 -22.896 1.00 89.06 181 LYS A N 1
ATOM 1419 C CA . LYS A 1 181 ? 1.305 12.005 -23.678 1.00 89.06 181 LYS A CA 1
ATOM 1420 C C . LYS A 1 181 ? 0.357 10.907 -23.211 1.00 89.06 181 LYS A C 1
ATOM 1422 O O . LYS A 1 181 ? 0.731 9.739 -23.164 1.00 89.06 181 LYS A O 1
ATOM 1427 N N . GLN A 1 182 ? -0.901 11.272 -22.982 1.00 91.69 182 GLN A N 1
ATOM 1428 C CA . GLN A 1 182 ? -1.949 10.355 -22.529 1.00 91.69 182 GLN A CA 1
ATOM 1429 C C . GLN A 1 182 ? -1.991 9.041 -23.325 1.00 91.69 182 GLN A C 1
ATOM 1431 O O . GLN A 1 182 ? -2.072 7.969 -22.738 1.00 91.69 182 GLN A O 1
ATOM 1436 N N . SER A 1 183 ? -1.879 9.103 -24.655 1.00 90.62 183 SER A N 1
ATOM 1437 C CA . SER A 1 183 ? -1.889 7.913 -25.515 1.00 90.62 183 SER A CA 1
ATOM 1438 C C . SER A 1 183 ? -0.756 6.927 -25.216 1.00 90.62 183 SER A C 1
ATOM 1440 O O . SER A 1 183 ? -0.889 5.740 -25.492 1.00 90.62 183 SER A O 1
ATOM 1442 N N . VAL A 1 184 ? 0.373 7.414 -24.702 1.00 88.94 184 VAL A N 1
ATOM 1443 C CA . VAL A 1 184 ? 1.538 6.610 -24.324 1.00 88.94 184 VAL A CA 1
ATOM 1444 C C . VAL A 1 184 ? 1.294 5.969 -22.962 1.00 88.94 184 VAL A C 1
ATOM 1446 O O . VAL A 1 184 ? 1.478 4.764 -22.809 1.00 88.94 184 VAL A O 1
ATOM 1449 N N . CYS A 1 185 ? 0.774 6.723 -21.995 1.00 89.69 185 CYS A N 1
ATOM 1450 C CA . CYS A 1 185 ? 0.349 6.161 -20.711 1.00 89.69 185 CYS A CA 1
ATOM 1451 C C . CYS A 1 185 ? -0.698 5.046 -20.906 1.00 89.69 185 CYS A C 1
ATOM 1453 O O . CYS A 1 185 ? -0.579 3.976 -20.311 1.00 89.69 185 CYS A O 1
ATOM 1455 N N . GLU A 1 186 ? -1.665 5.244 -21.815 1.00 92.81 186 GLU A N 1
ATOM 1456 C CA . GLU A 1 186 ? -2.662 4.222 -22.163 1.00 92.81 186 GLU A CA 1
ATOM 1457 C C . GLU A 1 186 ? -2.011 2.916 -22.639 1.00 92.81 186 GLU A C 1
ATOM 1459 O O . GLU A 1 186 ? -2.384 1.840 -22.174 1.00 92.81 186 GLU A O 1
ATOM 1464 N N . VAL A 1 187 ? -1.015 2.988 -23.528 1.00 91.69 187 VAL A N 1
ATOM 1465 C CA . VAL A 1 187 ? -0.314 1.794 -24.026 1.00 91.69 187 VAL A CA 1
ATOM 1466 C C . VAL A 1 187 ? 0.440 1.072 -22.907 1.00 91.69 187 VAL A C 1
ATOM 1468 O O . VAL A 1 187 ? 0.348 -0.153 -22.812 1.00 91.69 187 VAL A O 1
ATOM 1471 N N . ALA A 1 188 ? 1.139 1.806 -22.037 1.00 90.81 188 ALA A N 1
ATOM 1472 C CA . ALA A 1 188 ? 1.855 1.211 -20.909 1.00 90.81 188 ALA A CA 1
ATOM 1473 C C . ALA A 1 188 ? 0.897 0.452 -19.972 1.00 90.81 188 ALA A C 1
ATOM 1475 O O . ALA A 1 188 ? 1.175 -0.684 -19.584 1.00 90.81 188 ALA A O 1
ATOM 1476 N N . MET A 1 189 ? -0.272 1.032 -19.680 1.00 92.38 189 MET A N 1
ATOM 1477 C CA . MET A 1 189 ? -1.311 0.397 -18.864 1.00 92.38 189 MET A CA 1
ATOM 1478 C C . MET A 1 189 ? -1.914 -0.842 -19.526 1.00 92.38 189 MET A C 1
ATOM 1480 O O . MET A 1 189 ? -2.097 -1.852 -18.851 1.00 92.38 189 MET A O 1
ATOM 1484 N N . ILE A 1 190 ? -2.193 -0.795 -20.834 1.00 91.62 190 ILE A N 1
ATOM 1485 C CA . ILE A 1 190 ? -2.688 -1.952 -21.599 1.00 91.62 190 ILE A CA 1
ATOM 1486 C C . ILE A 1 190 ? -1.699 -3.111 -21.472 1.00 91.62 190 ILE A C 1
ATOM 1488 O O . ILE A 1 190 ? -2.072 -4.222 -21.098 1.00 91.62 190 ILE A O 1
ATOM 1492 N N . ILE A 1 191 ? -0.420 -2.845 -21.734 1.00 89.56 191 ILE A N 1
ATOM 1493 C CA . ILE A 1 191 ? 0.634 -3.859 -21.668 1.00 89.56 191 ILE A CA 1
ATOM 1494 C C . ILE A 1 191 ? 0.741 -4.420 -20.254 1.00 89.56 191 ILE A C 1
ATOM 1496 O O . ILE A 1 191 ? 0.767 -5.639 -20.073 1.00 89.56 191 ILE A O 1
ATOM 1500 N N . TRP A 1 192 ? 0.731 -3.557 -19.239 1.00 90.38 192 TRP A N 1
ATOM 1501 C CA . TRP A 1 192 ? 0.754 -3.987 -17.849 1.00 90.38 192 TRP A CA 1
ATOM 1502 C C . TRP A 1 192 ? -0.445 -4.861 -17.482 1.00 90.38 192 TRP A C 1
ATOM 1504 O O . TRP A 1 192 ? -0.246 -5.934 -16.907 1.00 90.38 192 TRP A O 1
ATOM 1514 N N . LEU A 1 193 ? -1.671 -4.490 -17.850 1.00 89.75 193 LEU A N 1
ATOM 1515 C CA . LEU A 1 193 ? -2.867 -5.288 -17.567 1.00 89.75 193 LEU A CA 1
ATOM 1516 C C . LEU A 1 193 ? -2.836 -6.644 -18.295 1.00 89.75 193 LEU A C 1
ATOM 1518 O O . LEU A 1 193 ? -3.121 -7.674 -17.683 1.00 89.75 193 LEU A O 1
ATOM 1522 N N . HIS A 1 194 ? -2.378 -6.690 -19.546 1.00 85.81 194 HIS A N 1
ATOM 1523 C CA . HIS A 1 194 ? -2.333 -7.929 -20.330 1.00 85.81 194 HIS A CA 1
ATOM 1524 C C . HIS A 1 194 ? -1.181 -8.881 -19.987 1.00 85.81 194 HIS A C 1
ATOM 1526 O O . HIS A 1 194 ? -1.293 -10.080 -20.238 1.00 85.81 194 HIS A O 1
ATOM 1532 N N . SER A 1 195 ? -0.096 -8.409 -19.369 1.00 82.62 195 SER A N 1
ATOM 1533 C CA . SER A 1 195 ? 1.118 -9.213 -19.128 1.00 82.62 195 SER A CA 1
ATOM 1534 C C . SER A 1 195 ? 0.964 -10.345 -18.092 1.00 82.62 195 SER A C 1
ATOM 1536 O O . SER A 1 195 ? 1.948 -10.829 -17.556 1.00 82.62 195 SER A O 1
ATOM 1538 N N . TYR A 1 196 ? -0.241 -10.811 -17.750 1.00 75.38 196 TYR A N 1
ATOM 1539 C CA . TYR A 1 196 ? -0.468 -11.663 -16.574 1.00 75.38 196 TYR A CA 1
ATOM 1540 C C . TYR A 1 196 ? 0.073 -13.104 -16.666 1.00 75.38 196 TYR A C 1
ATOM 1542 O O . TYR A 1 196 ? 0.189 -13.748 -15.623 1.00 75.38 196 TYR A O 1
ATOM 1550 N N . ARG A 1 197 ? 0.414 -13.632 -17.849 1.00 74.56 197 ARG A N 1
ATOM 1551 C CA . ARG A 1 197 ? 0.850 -15.038 -17.997 1.00 74.56 197 ARG A CA 1
ATOM 1552 C C . ARG A 1 197 ? 2.357 -15.241 -17.799 1.00 74.56 197 ARG A C 1
ATOM 1554 O O . ARG A 1 197 ? 2.755 -16.184 -17.118 1.00 74.56 197 ARG A O 1
ATOM 1561 N N . SER A 1 198 ? 3.183 -14.320 -18.297 1.00 77.38 198 SER A N 1
ATOM 1562 C CA . SER A 1 198 ? 4.649 -14.414 -18.246 1.00 77.38 198 SER A CA 1
ATOM 1563 C C . SER A 1 198 ? 5.233 -13.543 -17.139 1.00 77.38 198 SER A C 1
ATOM 1565 O O . SER A 1 198 ? 5.030 -12.334 -17.131 1.00 77.38 198 SER A O 1
ATOM 1567 N N . ILE A 1 199 ? 5.988 -14.137 -16.208 1.00 74.50 199 ILE A N 1
ATOM 1568 C CA . ILE A 1 199 ? 6.658 -13.394 -15.121 1.00 74.50 199 ILE A CA 1
ATOM 1569 C C . ILE A 1 199 ? 7.569 -12.302 -15.689 1.00 74.50 199 ILE A C 1
ATOM 1571 O O . ILE A 1 199 ? 7.539 -11.166 -15.221 1.00 74.50 199 ILE A O 1
ATOM 1575 N N . SER A 1 200 ? 8.348 -12.650 -16.717 1.00 72.62 200 SER A N 1
ATOM 1576 C CA . SER A 1 200 ? 9.280 -11.722 -17.350 1.00 72.62 200 SER A CA 1
ATOM 1577 C C . SER A 1 200 ? 8.525 -10.522 -17.919 1.00 72.62 200 SER A C 1
ATOM 1579 O O . SER A 1 200 ? 8.854 -9.389 -17.581 1.00 72.62 200 SER A O 1
ATOM 1581 N N . ALA A 1 201 ? 7.434 -10.766 -18.659 1.00 77.19 201 ALA A N 1
ATOM 1582 C CA . ALA A 1 201 ? 6.569 -9.714 -19.190 1.00 77.19 201 ALA A CA 1
ATOM 1583 C C . ALA A 1 201 ? 5.929 -8.843 -18.096 1.00 77.19 201 ALA A C 1
ATOM 1585 O O . ALA A 1 201 ? 5.864 -7.629 -18.258 1.00 77.19 201 ALA A O 1
ATOM 1586 N N . GLN A 1 202 ? 5.491 -9.422 -16.969 1.00 80.00 202 GLN A N 1
ATOM 1587 C CA . GLN A 1 202 ? 4.916 -8.653 -15.853 1.00 80.00 202 GLN A CA 1
ATOM 1588 C C . GLN A 1 202 ? 5.897 -7.629 -15.302 1.00 80.00 202 GLN A C 1
ATOM 1590 O O . GLN A 1 202 ? 5.520 -6.483 -15.074 1.00 80.00 202 GLN A O 1
ATOM 1595 N N . VAL A 1 203 ? 7.138 -8.052 -15.078 1.00 75.56 203 VAL A N 1
ATOM 1596 C CA . VAL A 1 203 ? 8.184 -7.211 -14.488 1.00 75.56 203 VAL A CA 1
ATOM 1597 C C . VAL A 1 203 ? 8.566 -6.104 -15.454 1.00 75.56 203 VAL A C 1
ATOM 1599 O O . VAL A 1 203 ? 8.631 -4.936 -15.080 1.00 75.56 203 VAL A O 1
ATOM 1602 N N . MET A 1 204 ? 8.734 -6.478 -16.716 1.00 78.06 204 MET A N 1
ATOM 1603 C CA . MET A 1 204 ? 8.981 -5.586 -17.835 1.00 78.06 204 MET A CA 1
ATOM 1604 C C . MET A 1 204 ? 7.881 -4.520 -17.987 1.00 78.06 204 MET A C 1
ATOM 1606 O O . MET A 1 204 ? 8.170 -3.329 -18.097 1.00 78.06 204 MET A O 1
ATOM 1610 N N . ALA A 1 205 ? 6.615 -4.923 -17.911 1.00 82.50 205 ALA A N 1
ATOM 1611 C CA . ALA A 1 205 ? 5.484 -4.013 -18.009 1.00 82.50 205 ALA A CA 1
ATOM 1612 C C . ALA A 1 205 ? 5.286 -3.150 -16.754 1.00 82.50 205 ALA A C 1
ATOM 1614 O O . ALA A 1 205 ? 4.857 -2.006 -16.857 1.00 82.50 205 ALA A O 1
ATOM 1615 N N . ALA A 1 206 ? 5.592 -3.676 -15.565 1.00 81.88 206 ALA A N 1
ATOM 1616 C CA . ALA A 1 206 ? 5.546 -2.897 -14.331 1.00 81.88 206 ALA A CA 1
ATOM 1617 C C . ALA A 1 206 ? 6.639 -1.820 -14.325 1.00 81.88 206 ALA A C 1
ATOM 1619 O O . ALA A 1 206 ? 6.350 -0.677 -13.995 1.00 81.88 206 ALA A O 1
ATOM 1620 N N . HIS A 1 207 ? 7.847 -2.155 -14.787 1.00 81.56 207 HIS A N 1
ATOM 1621 C CA . HIS A 1 207 ? 8.923 -1.186 -14.989 1.00 81.56 207 HIS A CA 1
ATOM 1622 C C . HIS A 1 207 ? 8.506 -0.068 -15.943 1.00 81.56 207 HIS A C 1
ATOM 1624 O O . HIS A 1 207 ? 8.635 1.103 -15.612 1.00 81.56 207 HIS A O 1
ATOM 1630 N N . LEU A 1 208 ? 7.934 -0.438 -17.094 1.00 83.44 208 LEU A N 1
ATOM 1631 C CA . LEU A 1 208 ? 7.412 0.505 -18.080 1.00 83.44 208 LEU A CA 1
ATOM 1632 C C . LEU A 1 208 ? 6.407 1.488 -17.465 1.00 83.44 208 LEU A C 1
ATOM 1634 O O . LEU A 1 208 ? 6.445 2.682 -17.756 1.00 83.44 208 LEU A O 1
ATOM 1638 N N . LEU A 1 209 ? 5.504 0.975 -16.627 1.00 84.56 209 LEU A N 1
ATOM 1639 C CA . LEU A 1 209 ? 4.474 1.764 -15.964 1.00 84.56 209 LEU A CA 1
ATOM 1640 C C . LEU A 1 209 ? 5.072 2.709 -14.912 1.00 84.56 209 LEU A C 1
ATOM 1642 O O . LEU A 1 209 ? 4.707 3.883 -14.872 1.00 84.56 209 LEU A O 1
ATOM 1646 N N . THR A 1 210 ? 6.012 2.215 -14.101 1.00 82.00 210 THR A N 1
ATOM 1647 C CA . THR A 1 210 ? 6.720 3.010 -13.091 1.00 82.00 210 THR A CA 1
ATOM 1648 C C . THR A 1 210 ? 7.574 4.104 -13.729 1.00 82.00 210 THR A C 1
ATOM 1650 O O . THR A 1 210 ? 7.469 5.253 -13.314 1.00 82.00 210 THR A O 1
ATOM 1653 N N . ASP A 1 211 ? 8.345 3.793 -14.773 1.00 81.75 211 ASP A N 1
ATOM 1654 C CA . ASP A 1 211 ? 9.143 4.778 -15.515 1.00 81.75 211 ASP A CA 1
ATOM 1655 C C . ASP A 1 211 ? 8.251 5.848 -16.146 1.00 81.75 211 ASP A C 1
ATOM 1657 O O . ASP A 1 211 ? 8.542 7.041 -16.072 1.00 81.75 211 ASP A O 1
ATOM 1661 N N . ASN A 1 212 ? 7.135 5.430 -16.751 1.00 84.12 212 ASN A N 1
ATOM 1662 C CA . ASN A 1 212 ? 6.162 6.348 -17.327 1.00 84.12 212 ASN A CA 1
ATOM 1663 C C . ASN A 1 212 ? 5.578 7.295 -16.270 1.00 84.12 212 ASN A C 1
ATOM 1665 O O . ASN A 1 212 ? 5.414 8.478 -16.554 1.00 84.12 212 ASN A O 1
ATOM 1669 N N . TYR A 1 213 ? 5.317 6.800 -15.059 1.00 83.06 213 TYR A N 1
ATOM 1670 C CA . TYR A 1 213 ? 4.832 7.615 -13.950 1.00 83.06 213 TYR A CA 1
ATOM 1671 C C . TYR A 1 213 ? 5.898 8.543 -13.362 1.00 83.06 213 TYR A C 1
ATOM 1673 O O . TYR A 1 213 ? 5.610 9.713 -13.144 1.00 83.06 213 TYR A O 1
ATOM 1681 N N . ALA A 1 214 ? 7.130 8.073 -13.163 1.00 81.88 214 ALA A N 1
ATOM 1682 C CA . ALA A 1 214 ? 8.228 8.919 -12.692 1.00 81.88 214 ALA A CA 1
ATOM 1683 C C . ALA A 1 214 ? 8.463 10.091 -13.659 1.00 81.88 214 ALA A C 1
ATOM 1685 O O . ALA A 1 214 ? 8.511 11.252 -13.263 1.00 81.88 214 ALA A O 1
ATOM 1686 N N . VAL A 1 215 ? 8.467 9.797 -14.963 1.00 79.44 215 VAL A N 1
ATOM 1687 C CA . VAL A 1 215 ? 8.510 10.812 -16.021 1.00 79.44 215 VAL A CA 1
ATOM 1688 C C . VAL A 1 215 ? 7.315 11.769 -15.954 1.00 79.44 215 VAL A C 1
ATOM 1690 O O . VAL A 1 215 ? 7.450 12.938 -16.308 1.00 79.44 215 VAL A O 1
ATOM 1693 N N . TYR A 1 216 ? 6.153 11.295 -15.514 1.00 75.56 216 TYR A N 1
ATOM 1694 C CA . TYR A 1 216 ? 4.955 12.107 -15.324 1.00 75.56 216 TYR A CA 1
ATOM 1695 C C . TYR A 1 216 ? 5.033 13.022 -14.088 1.00 75.56 216 TYR A C 1
ATOM 1697 O O . TYR A 1 216 ? 4.421 14.087 -14.086 1.00 75.56 216 TYR A O 1
ATOM 1705 N N . GLN A 1 217 ? 5.790 12.641 -13.053 1.00 75.31 217 GLN A N 1
ATOM 1706 C CA . GLN A 1 217 ? 6.004 13.448 -11.847 1.00 75.31 217 GLN A CA 1
ATOM 1707 C C . GLN A 1 217 ? 7.095 14.515 -12.021 1.00 75.31 217 GLN A C 1
ATOM 1709 O O . GLN A 1 217 ? 6.888 15.647 -11.593 1.00 75.31 217 GLN A O 1
ATOM 1714 N N . ASP A 1 218 ? 8.203 14.198 -12.702 1.00 75.69 218 ASP A N 1
ATOM 1715 C CA . ASP A 1 218 ? 9.411 15.045 -12.806 1.00 75.69 218 ASP A CA 1
ATOM 1716 C C . ASP A 1 218 ? 9.222 16.414 -13.503 1.00 75.69 218 ASP A C 1
ATOM 1718 O O . ASP A 1 218 ? 10.152 17.218 -13.557 1.00 75.69 218 ASP A O 1
ATOM 1722 N N . THR A 1 219 ? 8.057 16.734 -14.072 1.00 64.81 219 THR A N 1
ATOM 1723 C CA . THR A 1 219 ? 7.831 18.015 -14.770 1.00 64.81 219 THR A CA 1
ATOM 1724 C C . THR A 1 219 ? 7.651 19.181 -13.813 1.00 64.81 219 THR A C 1
ATOM 1726 O O . THR A 1 219 ? 6.546 19.661 -13.604 1.00 64.81 219 THR A O 1
ATOM 1729 N N . THR A 1 220 ? 8.723 19.665 -13.211 1.00 54.97 220 THR A N 1
ATOM 1730 C CA . THR A 1 220 ? 8.700 20.888 -12.395 1.00 54.97 220 THR A CA 1
ATOM 1731 C C . THR A 1 220 ? 8.820 22.163 -13.239 1.00 54.97 220 THR A C 1
ATOM 1733 O O . THR A 1 220 ? 8.407 23.232 -12.796 1.00 54.97 220 THR A O 1
ATOM 1736 N N . ASP A 1 221 ? 9.286 22.063 -14.487 1.00 57.72 221 ASP A N 1
ATOM 1737 C CA . ASP A 1 221 ? 9.481 23.225 -15.359 1.00 57.72 221 ASP A CA 1
ATOM 1738 C C . ASP A 1 221 ? 8.197 23.631 -16.104 1.00 57.72 221 ASP A C 1
ATOM 1740 O O . ASP A 1 221 ? 7.969 23.274 -17.263 1.00 57.72 221 ASP A O 1
ATOM 1744 N N . GLY A 1 222 ? 7.369 24.431 -15.425 1.00 69.25 222 GLY A N 1
ATOM 1745 C CA . GLY A 1 222 ? 6.377 25.314 -16.053 1.00 69.25 222 GLY A CA 1
ATOM 1746 C C . GLY A 1 222 ? 4.923 24.835 -16.083 1.00 69.25 222 GLY A C 1
ATOM 1747 O O . GLY A 1 222 ? 4.098 25.514 -16.692 1.00 69.25 222 GLY A O 1
ATOM 1748 N N . ASP A 1 223 ? 4.594 23.707 -15.450 1.00 73.88 223 ASP A N 1
ATOM 1749 C CA . ASP A 1 223 ? 3.204 23.277 -15.247 1.00 73.88 223 ASP A CA 1
ATOM 1750 C C . ASP A 1 223 ? 2.820 23.440 -13.771 1.00 73.88 223 ASP A C 1
ATOM 1752 O O . ASP A 1 223 ? 3.230 22.637 -12.935 1.00 73.88 223 ASP A O 1
ATOM 1756 N N . ASP A 1 224 ? 2.008 24.460 -13.466 1.00 76.00 224 ASP A N 1
ATOM 1757 C CA . ASP A 1 224 ? 1.538 24.827 -12.113 1.00 76.00 224 ASP A CA 1
ATOM 1758 C C . ASP A 1 224 ? 0.616 23.772 -11.460 1.00 76.00 224 ASP A C 1
ATOM 1760 O O . ASP A 1 224 ? 0.025 24.003 -10.400 1.00 76.00 224 ASP A O 1
ATOM 1764 N N . ARG A 1 225 ? 0.437 22.608 -12.090 1.00 78.56 225 ARG A N 1
ATOM 1765 C CA . ARG A 1 225 ? -0.366 21.517 -11.535 1.00 78.56 225 ARG A CA 1
ATOM 1766 C C . ARG A 1 225 ? 0.319 20.919 -10.318 1.00 78.56 225 ARG A C 1
ATOM 1768 O O . ARG A 1 225 ? 1.480 20.522 -10.390 1.00 78.56 225 ARG A O 1
ATOM 1775 N N . SER A 1 226 ? -0.440 20.766 -9.236 1.00 84.69 226 SER A N 1
ATOM 1776 C CA . SER A 1 226 ? 0.010 20.006 -8.072 1.00 84.69 226 SER A CA 1
ATOM 1777 C C . SER A 1 226 ? 0.195 18.523 -8.413 1.00 84.69 226 SER A C 1
ATOM 1779 O O . SER A 1 226 ? -0.476 17.990 -9.305 1.00 84.69 226 SER A O 1
ATOM 1781 N N . ASP A 1 227 ? 1.058 17.834 -7.662 1.00 82.31 227 ASP A N 1
ATOM 1782 C CA . ASP A 1 227 ? 1.276 16.382 -7.783 1.00 82.31 227 ASP A CA 1
ATOM 1783 C C . ASP A 1 227 ? -0.040 15.593 -7.733 1.00 82.31 227 ASP A C 1
ATOM 1785 O O . ASP A 1 227 ? -0.253 14.644 -8.489 1.00 82.31 227 ASP A O 1
ATOM 1789 N N . ASP A 1 228 ? -0.983 16.059 -6.922 1.00 82.88 228 ASP A N 1
ATOM 1790 C CA . ASP A 1 228 ? -2.323 15.499 -6.812 1.00 82.88 228 ASP A CA 1
ATOM 1791 C C . ASP A 1 228 ? -3.124 15.524 -8.123 1.00 82.88 228 ASP A C 1
ATOM 1793 O O . ASP A 1 228 ? -3.809 14.554 -8.450 1.00 82.88 228 ASP A O 1
ATOM 1797 N N . GLN A 1 229 ? -3.048 16.613 -8.898 1.00 86.12 229 GLN A N 1
ATOM 1798 C CA . GLN A 1 229 ? -3.745 16.710 -10.188 1.00 86.12 229 GLN A CA 1
ATOM 1799 C C . GLN A 1 229 ? -3.141 15.754 -11.216 1.00 86.12 229 GLN A C 1
ATOM 1801 O O . GLN A 1 229 ? -3.846 15.207 -12.068 1.00 86.12 229 GLN A O 1
ATOM 1806 N N . ARG A 1 230 ? -1.828 15.530 -11.132 1.00 84.62 230 ARG A N 1
ATOM 1807 C CA . ARG A 1 230 ? -1.122 14.586 -11.997 1.00 84.62 230 ARG A CA 1
ATOM 1808 C C . ARG A 1 230 ? -1.533 13.150 -11.690 1.00 84.62 230 ARG A C 1
ATOM 1810 O O . ARG A 1 230 ? -1.848 12.393 -12.609 1.00 84.62 230 ARG A O 1
ATOM 1817 N N . ILE A 1 231 ? -1.595 12.799 -10.409 1.00 84.50 231 ILE A N 1
ATOM 1818 C CA . ILE A 1 231 ? -2.077 11.494 -9.946 1.00 84.50 231 ILE A CA 1
ATOM 1819 C C . ILE A 1 231 ? -3.516 11.253 -10.409 1.00 84.50 231 ILE A C 1
ATOM 1821 O O . ILE A 1 231 ? -3.812 10.182 -10.941 1.00 84.50 231 ILE A O 1
ATOM 1825 N N . GLU A 1 232 ? -4.386 12.259 -10.291 1.00 86.44 232 GLU A N 1
ATOM 1826 C CA . GLU A 1 232 ? -5.770 12.171 -10.762 1.00 86.44 232 GLU A CA 1
ATOM 1827 C C . GLU A 1 232 ? -5.846 11.877 -12.263 1.00 86.44 232 GLU A C 1
ATOM 1829 O O . GLU A 1 232 ? -6.504 10.924 -12.678 1.00 86.44 232 GLU A O 1
ATOM 1834 N N . GLN A 1 233 ? -5.119 12.639 -13.084 1.00 88.19 233 GLN A N 1
ATOM 1835 C CA . GLN A 1 233 ? -5.122 12.430 -14.530 1.00 88.19 233 GLN A CA 1
ATOM 1836 C C . GLN A 1 233 ? -4.602 11.034 -14.896 1.00 88.19 233 GLN A C 1
ATOM 1838 O O . GLN A 1 233 ? -5.178 10.359 -15.749 1.00 88.19 233 GLN A O 1
ATOM 1843 N N . TYR A 1 234 ? -3.545 10.559 -14.234 1.00 88.06 234 TYR A N 1
ATOM 1844 C CA . TYR A 1 234 ? -3.040 9.204 -14.445 1.00 88.06 234 TYR A CA 1
ATOM 1845 C C . TYR A 1 234 ? -4.103 8.144 -14.110 1.00 88.06 234 TYR A C 1
ATOM 1847 O O . TYR A 1 234 ? -4.303 7.180 -14.855 1.00 88.06 234 TYR A O 1
ATOM 1855 N N . ARG A 1 235 ? -4.847 8.346 -13.020 1.00 88.31 235 ARG A N 1
ATOM 1856 C CA . ARG A 1 235 ? -5.943 7.469 -12.595 1.00 88.31 235 ARG A CA 1
ATOM 1857 C C . ARG A 1 235 ? -7.109 7.472 -13.583 1.00 88.31 235 ARG A C 1
ATOM 1859 O O . ARG A 1 235 ? -7.644 6.407 -13.886 1.00 88.31 235 ARG A O 1
ATOM 1866 N N . GLU A 1 236 ? -7.480 8.626 -14.132 1.00 91.31 236 GLU A N 1
ATOM 1867 C CA . GLU A 1 236 ? -8.505 8.723 -15.179 1.00 91.31 236 GLU A CA 1
ATOM 1868 C C . GLU A 1 236 ? -8.119 7.918 -16.426 1.00 91.31 236 GLU A C 1
ATOM 1870 O O . GLU A 1 236 ? -8.949 7.196 -16.990 1.00 91.31 236 GLU A O 1
ATOM 1875 N N . ILE A 1 237 ? -6.848 7.986 -16.833 1.00 92.31 237 ILE A N 1
ATOM 1876 C CA . ILE A 1 237 ? -6.322 7.192 -17.948 1.00 92.31 237 ILE A CA 1
ATOM 1877 C C . ILE A 1 237 ? -6.458 5.697 -17.637 1.00 92.31 237 ILE A C 1
ATOM 1879 O O . ILE A 1 237 ? -6.974 4.949 -18.472 1.00 92.31 237 ILE A O 1
ATOM 1883 N N . LEU A 1 238 ? -6.093 5.265 -16.425 1.00 91.31 238 LEU A N 1
ATOM 1884 C CA . LEU A 1 238 ? -6.248 3.871 -16.008 1.00 91.31 238 LEU A CA 1
ATOM 1885 C C . LEU A 1 238 ? -7.710 3.424 -16.039 1.00 91.31 238 LEU A C 1
ATOM 1887 O O . LEU A 1 238 ? -8.013 2.384 -16.621 1.00 91.31 238 LEU A O 1
ATOM 1891 N N . CYS A 1 239 ? -8.629 4.211 -15.480 1.00 91.31 239 CYS A N 1
ATOM 1892 C CA . CYS A 1 239 ? -10.064 3.924 -15.520 1.00 91.31 239 CYS A CA 1
ATOM 1893 C C . CYS A 1 239 ? -10.577 3.770 -16.962 1.00 91.31 239 CYS A C 1
ATOM 1895 O O . CYS A 1 239 ? -11.351 2.854 -17.256 1.00 91.31 239 CYS A O 1
ATOM 1897 N N . ASN A 1 240 ? -10.112 4.620 -17.882 1.00 93.31 240 ASN A N 1
ATOM 1898 C CA . ASN A 1 240 ? -10.459 4.534 -19.298 1.00 93.31 240 ASN A CA 1
ATOM 1899 C C . ASN A 1 240 ? -9.916 3.259 -19.953 1.00 93.31 240 ASN A C 1
ATOM 1901 O O . ASN A 1 240 ? -10.642 2.608 -20.707 1.00 93.31 240 ASN A O 1
ATOM 1905 N N . VAL A 1 241 ? -8.672 2.874 -19.659 1.00 92.56 241 VAL A N 1
ATOM 1906 C CA . VAL A 1 241 ? -8.074 1.628 -20.164 1.00 92.56 241 VAL A CA 1
ATOM 1907 C C . VAL A 1 241 ? -8.814 0.407 -19.617 1.00 92.56 241 VAL A C 1
ATOM 1909 O O . VAL A 1 241 ? -9.225 -0.449 -20.397 1.00 92.56 241 VAL A O 1
ATOM 1912 N N . VAL A 1 242 ? -9.067 0.359 -18.308 1.00 92.88 242 VAL A N 1
ATOM 1913 C CA . VAL A 1 242 ? -9.818 -0.715 -17.637 1.00 92.88 242 VAL A CA 1
ATOM 1914 C C . VAL A 1 242 ? -11.204 -0.885 -18.268 1.00 92.88 242 VAL A C 1
ATOM 1916 O O . VAL A 1 242 ? -11.599 -2.002 -18.603 1.00 92.88 242 VAL A O 1
ATOM 1919 N N . LYS A 1 243 ? -11.897 0.226 -18.553 1.00 93.44 243 LYS A N 1
ATOM 1920 C CA . LYS A 1 243 ? -13.182 0.222 -19.267 1.00 93.44 243 LYS A CA 1
ATOM 1921 C C . LYS A 1 243 ? -13.061 -0.291 -20.707 1.00 93.44 243 LYS A C 1
ATOM 1923 O O . LYS A 1 243 ? -13.890 -1.100 -21.121 1.00 93.44 243 LYS A O 1
ATOM 1928 N N . LYS A 1 244 ? -12.052 0.149 -21.475 1.00 91.81 244 LYS A N 1
ATOM 1929 C CA . LYS A 1 244 ? -11.790 -0.341 -22.849 1.00 91.81 244 LYS A CA 1
ATOM 1930 C C . LYS A 1 244 ? -11.526 -1.851 -22.861 1.00 91.81 244 LYS A C 1
ATOM 1932 O O . LYS A 1 244 ? -12.015 -2.541 -23.749 1.00 91.81 244 LYS A O 1
ATOM 1937 N N . MET A 1 245 ? -10.822 -2.348 -21.845 1.00 90.25 245 MET A N 1
ATOM 1938 C CA . MET A 1 245 ? -10.508 -3.765 -21.636 1.00 90.25 245 MET A CA 1
ATOM 1939 C C . MET A 1 245 ? -11.659 -4.580 -21.038 1.00 90.25 245 MET A C 1
ATOM 1941 O O . MET A 1 245 ? -11.499 -5.777 -20.824 1.00 90.25 245 MET A O 1
ATOM 1945 N N . ARG A 1 246 ? -12.812 -3.958 -20.750 1.00 93.31 246 ARG A N 1
ATOM 1946 C CA . ARG A 1 246 ? -13.963 -4.607 -20.095 1.00 93.31 246 ARG A CA 1
ATOM 1947 C C . ARG A 1 246 ? -13.595 -5.284 -18.767 1.00 93.31 246 ARG A C 1
ATOM 1949 O O . ARG A 1 246 ? -14.211 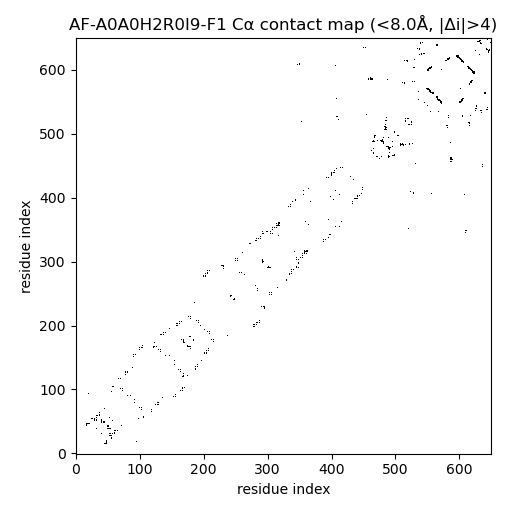-6.272 -18.379 1.00 93.31 246 ARG A O 1
ATOM 1956 N N . MET A 1 247 ? -12.601 -4.741 -18.069 1.00 93.50 247 MET A N 1
ATOM 1957 C CA . MET A 1 247 ? -12.222 -5.173 -16.729 1.00 93.50 247 MET A CA 1
ATOM 1958 C C . MET A 1 247 ? -12.959 -4.331 -15.687 1.00 93.50 247 MET A C 1
ATOM 1960 O O . MET A 1 247 ? -13.286 -3.169 -15.926 1.00 93.50 247 MET A O 1
ATOM 1964 N N . ASP A 1 248 ? -13.192 -4.903 -14.511 1.00 95.00 248 ASP A N 1
ATOM 1965 C CA . ASP A 1 248 ? -13.617 -4.156 -13.329 1.00 95.00 248 ASP A CA 1
ATOM 1966 C C . ASP A 1 248 ? -12.431 -3.907 -12.378 1.00 95.00 248 ASP A C 1
ATOM 1968 O O . ASP A 1 248 ? -11.365 -4.524 -12.490 1.00 95.00 248 ASP A O 1
ATOM 1972 N N . ALA A 1 249 ? -12.607 -2.986 -11.424 1.00 94.81 249 ALA A N 1
ATOM 1973 C CA . ALA A 1 249 ? -11.572 -2.661 -10.438 1.00 94.81 249 ALA A CA 1
ATOM 1974 C C . ALA A 1 249 ? -11.123 -3.903 -9.645 1.00 94.81 249 ALA A C 1
ATOM 1976 O O . ALA A 1 249 ? -9.933 -4.078 -9.378 1.00 94.81 249 ALA A O 1
ATOM 1977 N N . ARG A 1 250 ? -12.057 -4.816 -9.340 1.00 95.75 250 ARG A N 1
ATOM 1978 C CA . ARG A 1 250 ? -11.797 -6.079 -8.632 1.00 95.75 250 ARG A CA 1
ATOM 1979 C C . ARG A 1 250 ? -10.864 -7.007 -9.387 1.00 95.75 250 ARG A C 1
ATOM 1981 O O . ARG A 1 250 ? -9.947 -7.561 -8.785 1.00 95.75 250 ARG A O 1
ATOM 1988 N N . SER A 1 251 ? -11.035 -7.139 -10.693 1.00 94.56 251 SER A N 1
ATOM 1989 C CA . SER A 1 251 ? -10.170 -7.946 -11.549 1.00 94.56 251 SER A CA 1
ATOM 1990 C C . SER A 1 251 ? -8.753 -7.382 -11.585 1.00 94.56 251 SER A C 1
ATOM 1992 O O . SER A 1 251 ? -7.792 -8.138 -11.430 1.00 94.56 251 SER A O 1
ATOM 1994 N N . VAL A 1 252 ? -8.615 -6.058 -11.707 1.00 93.56 252 VAL A N 1
ATOM 1995 C CA . VAL A 1 252 ? -7.312 -5.370 -11.711 1.00 93.56 252 VAL A CA 1
ATOM 1996 C C . VAL A 1 252 ? -6.592 -5.533 -10.370 1.00 93.56 252 VAL A C 1
ATOM 1998 O O . VAL A 1 252 ? -5.423 -5.927 -10.340 1.00 93.56 252 VAL A O 1
ATOM 2001 N N . VAL A 1 253 ? -7.288 -5.300 -9.253 1.00 94.50 253 VAL A N 1
ATOM 2002 C CA . VAL A 1 253 ? -6.729 -5.455 -7.901 1.00 94.50 253 VAL A CA 1
ATOM 2003 C C . VAL A 1 253 ? -6.328 -6.903 -7.638 1.00 94.50 253 VAL A C 1
ATOM 2005 O O . VAL A 1 253 ? -5.181 -7.153 -7.272 1.00 94.50 253 VAL A O 1
ATOM 2008 N N . ARG A 1 254 ? -7.215 -7.878 -7.887 1.00 94.56 254 ARG A N 1
ATOM 2009 C CA . ARG A 1 254 ? -6.913 -9.311 -7.709 1.00 94.56 254 ARG A CA 1
ATOM 2010 C C . ARG A 1 254 ? -5.718 -9.747 -8.533 1.00 94.56 254 ARG A C 1
ATOM 2012 O O . ARG A 1 254 ? -4.867 -10.484 -8.040 1.00 94.56 254 ARG A O 1
ATOM 2019 N N . MET A 1 255 ? -5.661 -9.320 -9.792 1.00 92.44 255 MET A N 1
ATOM 2020 C CA . MET A 1 255 ? -4.532 -9.610 -10.665 1.00 92.44 255 MET A CA 1
ATOM 2021 C C . MET A 1 255 ? -3.241 -9.051 -10.064 1.00 92.44 255 MET A C 1
ATOM 2023 O O . MET A 1 255 ? -2.259 -9.781 -9.951 1.00 92.44 255 MET A O 1
ATOM 2027 N N . THR A 1 256 ? -3.247 -7.791 -9.636 1.00 91.44 256 THR A N 1
ATOM 2028 C CA . THR A 1 256 ? -2.055 -7.134 -9.088 1.00 91.44 256 THR A CA 1
ATOM 2029 C C . THR A 1 256 ? -1.621 -7.757 -7.755 1.00 91.44 256 THR A C 1
ATOM 2031 O O . THR A 1 256 ? -0.433 -8.010 -7.567 1.00 91.44 256 THR A O 1
ATOM 2034 N N . LEU A 1 257 ? -2.561 -8.129 -6.877 1.00 92.81 257 LEU A N 1
ATOM 2035 C CA . LEU A 1 257 ? -2.273 -8.837 -5.622 1.00 92.81 257 LEU A CA 1
ATOM 2036 C C . LEU A 1 257 ? -1.685 -10.226 -5.888 1.00 92.81 257 LEU A C 1
ATOM 2038 O O . LEU A 1 257 ? -0.690 -10.607 -5.277 1.00 92.81 257 LEU A O 1
ATOM 2042 N N . LYS A 1 258 ? -2.242 -10.974 -6.849 1.00 91.38 258 LYS A N 1
ATOM 2043 C CA . LYS A 1 258 ? -1.686 -12.270 -7.268 1.00 91.38 258 LYS A CA 1
ATOM 2044 C C . LYS A 1 258 ? -0.263 -12.132 -7.800 1.00 91.38 258 LYS A C 1
ATOM 2046 O O . LYS A 1 258 ? 0.574 -12.974 -7.484 1.00 91.38 258 LYS A O 1
ATOM 2051 N N . ARG A 1 259 ? 0.019 -11.082 -8.582 1.00 88.69 259 ARG A N 1
ATOM 2052 C CA . ARG A 1 259 ? 1.379 -10.782 -9.055 1.00 88.69 259 ARG A CA 1
ATOM 2053 C C . ARG A 1 259 ? 2.308 -10.517 -7.880 1.00 88.69 259 ARG A C 1
ATOM 2055 O O . ARG A 1 259 ? 3.352 -11.148 -7.823 1.00 88.69 259 ARG A O 1
ATOM 2062 N N . LEU A 1 260 ? 1.887 -9.695 -6.920 1.00 89.00 260 LEU A N 1
ATOM 2063 C CA . LEU A 1 260 ? 2.646 -9.364 -5.711 1.00 89.00 260 LEU A CA 1
ATOM 2064 C C . LEU A 1 260 ? 2.904 -10.573 -4.780 1.00 89.00 260 LEU A C 1
ATOM 2066 O O . LEU A 1 260 ? 3.959 -10.664 -4.155 1.00 89.00 260 LEU A O 1
ATOM 2070 N N . ILE A 1 261 ? 1.988 -11.539 -4.717 1.00 89.25 261 ILE A N 1
ATOM 2071 C CA . ILE A 1 261 ? 2.201 -12.797 -3.980 1.00 89.25 261 ILE A CA 1
ATOM 2072 C C . ILE A 1 261 ? 3.142 -13.731 -4.754 1.00 89.25 261 ILE A C 1
ATOM 2074 O O . ILE A 1 261 ? 4.089 -14.278 -4.202 1.00 89.25 261 ILE A O 1
ATOM 2078 N N . LYS A 1 262 ? 2.924 -13.915 -6.061 1.00 86.00 262 LYS A N 1
ATOM 2079 C CA . LYS A 1 262 ? 3.783 -14.776 -6.897 1.00 86.00 262 LYS A CA 1
ATOM 2080 C C . LYS A 1 262 ? 5.236 -14.293 -6.878 1.00 86.00 262 LYS A C 1
ATOM 2082 O O . LYS A 1 262 ? 6.166 -15.071 -6.720 1.00 86.00 262 LYS A O 1
ATOM 2087 N N . SER A 1 263 ? 5.371 -12.984 -6.985 1.00 78.75 263 SER A N 1
ATOM 2088 C CA . SER A 1 263 ? 6.560 -12.172 -6.792 1.00 78.75 263 SER A CA 1
ATOM 2089 C C . SER A 1 263 ? 7.409 -12.522 -5.586 1.00 78.75 263 SER A C 1
ATOM 2091 O O . SER A 1 263 ? 8.628 -12.611 -5.683 1.00 78.75 263 SER A O 1
ATOM 2093 N N . THR A 1 264 ? 6.760 -12.730 -4.451 1.00 76.38 264 THR A N 1
ATOM 2094 C CA . THR A 1 264 ? 7.433 -12.984 -3.179 1.00 76.38 264 THR A CA 1
ATOM 2095 C C . THR A 1 264 ? 7.663 -14.473 -2.939 1.00 76.38 264 THR A C 1
ATOM 2097 O O . THR A 1 264 ? 8.633 -14.845 -2.292 1.00 76.38 264 THR A O 1
ATOM 2100 N N . ASN A 1 265 ? 6.870 -15.348 -3.560 1.00 78.38 265 ASN A N 1
ATOM 2101 C CA . ASN A 1 265 ? 7.088 -16.797 -3.512 1.00 78.38 265 ASN A CA 1
ATOM 2102 C C . ASN A 1 265 ? 8.304 -17.277 -4.326 1.00 78.38 265 ASN A C 1
ATOM 2104 O O . ASN A 1 265 ? 8.782 -18.385 -4.104 1.00 78.38 265 ASN A O 1
ATOM 2108 N N . HIS A 1 266 ? 8.803 -16.481 -5.277 1.00 70.50 266 HIS A N 1
ATOM 2109 C CA . HIS A 1 266 ? 10.005 -16.806 -6.060 1.00 70.50 266 HIS A CA 1
ATOM 2110 C C . HIS A 1 266 ? 11.318 -16.393 -5.376 1.00 70.50 266 HIS A C 1
ATOM 2112 O O . HIS A 1 266 ? 12.379 -16.428 -5.999 1.00 70.50 266 HIS A O 1
ATOM 2118 N N . ILE A 1 267 ? 11.257 -16.016 -4.100 1.00 64.31 267 ILE A N 1
ATOM 2119 C CA . ILE A 1 267 ? 12.432 -15.743 -3.279 1.00 64.31 267 ILE A CA 1
ATOM 2120 C C . ILE A 1 267 ? 13.022 -17.096 -2.878 1.00 64.31 267 ILE A C 1
ATOM 2122 O O . ILE A 1 267 ? 12.516 -17.759 -1.976 1.00 64.31 267 ILE A O 1
ATOM 2126 N N . ASP A 1 268 ? 14.051 -17.538 -3.601 1.00 61.25 268 ASP A N 1
ATOM 2127 C CA . ASP A 1 268 ? 14.778 -18.762 -3.268 1.00 61.25 268 ASP A CA 1
ATOM 2128 C C . ASP A 1 268 ? 15.495 -18.571 -1.917 1.00 61.25 268 ASP A C 1
ATOM 2130 O O . ASP A 1 268 ? 16.397 -17.736 -1.819 1.00 61.25 268 ASP A O 1
ATOM 2134 N N . PRO A 1 269 ? 15.128 -19.328 -0.866 1.00 60.78 269 PRO A N 1
ATOM 2135 C CA . PRO A 1 269 ? 15.728 -19.182 0.456 1.00 60.78 269 PRO A CA 1
ATOM 2136 C C . PRO A 1 269 ? 17.222 -19.549 0.493 1.00 60.78 269 PRO A C 1
ATOM 2138 O O . PRO A 1 269 ? 17.912 -19.146 1.430 1.00 60.78 269 PRO A O 1
ATOM 2141 N N . ASN A 1 270 ? 17.728 -20.285 -0.504 1.00 61.00 270 ASN A N 1
ATOM 2142 C CA . ASN A 1 270 ? 19.127 -20.716 -0.593 1.00 61.00 270 ASN A CA 1
ATOM 2143 C C . ASN A 1 270 ? 19.993 -19.783 -1.450 1.00 61.00 270 ASN A C 1
ATOM 2145 O O . ASN A 1 270 ? 21.217 -19.772 -1.309 1.00 61.00 270 ASN A O 1
ATOM 2149 N N . HIS A 1 271 ? 19.380 -18.971 -2.313 1.00 55.62 271 HIS A N 1
ATOM 2150 C CA . HIS A 1 271 ? 20.062 -17.877 -2.991 1.00 55.62 271 HIS A CA 1
ATOM 2151 C C . HIS A 1 271 ? 19.783 -16.584 -2.224 1.00 55.62 271 HIS A C 1
ATOM 2153 O O . HIS A 1 271 ? 18.875 -15.825 -2.538 1.00 55.62 271 HIS A O 1
ATOM 2159 N N . HIS A 1 272 ? 20.609 -16.325 -1.205 1.00 46.22 272 HIS A N 1
ATOM 2160 C CA . HIS A 1 272 ? 20.540 -15.114 -0.377 1.00 46.22 272 HIS A CA 1
ATOM 2161 C C . HIS A 1 272 ? 20.651 -13.801 -1.163 1.00 46.22 272 HIS A C 1
ATOM 2163 O O . HIS A 1 272 ? 20.361 -12.746 -0.616 1.00 46.22 272 HIS A O 1
ATOM 2169 N N . THR A 1 273 ? 21.005 -13.847 -2.445 1.00 42.19 273 THR A N 1
ATOM 2170 C CA . THR A 1 273 ? 20.805 -12.727 -3.350 1.00 42.19 273 THR A CA 1
ATOM 2171 C C . THR A 1 273 ? 19.412 -12.819 -3.974 1.00 42.19 273 THR A C 1
ATOM 2173 O O . THR A 1 273 ? 19.152 -13.649 -4.845 1.00 42.19 273 THR A O 1
ATOM 2176 N N . LEU A 1 274 ? 18.548 -11.852 -3.649 1.00 41.50 274 LEU A N 1
ATOM 2177 C CA . LEU A 1 274 ? 17.343 -11.470 -4.416 1.00 41.50 274 LEU A CA 1
ATOM 2178 C C . LEU A 1 274 ? 17.698 -10.941 -5.837 1.00 41.50 274 LEU A C 1
ATOM 2180 O O . LEU A 1 274 ? 17.046 -10.065 -6.397 1.00 41.50 274 LEU A O 1
ATOM 2184 N N . GLY A 1 275 ? 18.792 -11.448 -6.410 1.00 35.56 275 GLY A N 1
ATOM 2185 C CA . GLY A 1 275 ? 19.551 -10.927 -7.534 1.00 35.56 275 GLY A CA 1
ATOM 2186 C C . GLY A 1 275 ? 19.357 -11.699 -8.829 1.00 35.56 275 GLY A C 1
ATOM 2187 O O . GLY A 1 275 ? 20.167 -11.540 -9.744 1.00 35.56 275 GLY A O 1
ATOM 2188 N N . THR A 1 276 ? 18.277 -12.468 -8.986 1.00 44.56 276 THR A N 1
ATOM 2189 C CA . THR A 1 276 ? 17.767 -12.544 -10.354 1.00 44.56 276 THR A CA 1
ATOM 2190 C C . THR A 1 276 ? 17.188 -11.161 -10.637 1.00 44.56 276 THR A C 1
ATOM 2192 O O . THR A 1 276 ? 16.237 -10.723 -9.997 1.00 44.56 276 THR A O 1
ATOM 2195 N N . LYS A 1 277 ? 17.810 -10.424 -11.567 1.00 51.56 277 LYS A N 1
ATOM 2196 C CA . LYS A 1 277 ? 17.415 -9.082 -12.056 1.00 51.56 277 LYS A CA 1
ATOM 2197 C C . LYS A 1 277 ? 15.940 -8.974 -12.501 1.00 51.56 277 LYS A C 1
ATOM 2199 O O . LYS A 1 277 ? 15.515 -7.944 -13.009 1.00 51.56 277 LYS A O 1
ATOM 2204 N N . THR A 1 278 ? 15.181 -10.049 -12.371 1.00 50.91 278 THR A N 1
ATOM 2205 C CA . THR A 1 278 ? 13.928 -10.345 -13.034 1.00 50.91 278 THR A CA 1
ATOM 2206 C C . THR A 1 278 ? 12.712 -10.214 -12.137 1.00 50.91 278 THR A C 1
ATOM 2208 O O . THR A 1 278 ? 11.630 -10.331 -12.685 1.00 50.91 278 THR A O 1
ATOM 2211 N N . PHE A 1 279 ? 12.818 -9.976 -10.820 1.00 63.19 279 PHE A N 1
ATOM 2212 C CA . PHE A 1 279 ? 11.616 -9.837 -9.984 1.00 63.19 279 PHE A CA 1
ATOM 2213 C C . PHE A 1 279 ? 11.592 -8.558 -9.120 1.00 63.19 279 PHE A C 1
ATOM 2215 O O . PHE A 1 279 ? 12.168 -8.498 -8.038 1.00 63.19 279 PHE A O 1
ATOM 2222 N N . ARG A 1 280 ? 10.890 -7.520 -9.608 1.00 77.00 280 ARG A N 1
ATOM 2223 C CA . ARG A 1 280 ? 10.754 -6.177 -9.002 1.00 77.00 280 ARG A CA 1
ATOM 2224 C C . ARG A 1 280 ? 9.362 -5.984 -8.372 1.00 77.00 280 ARG A C 1
ATOM 2226 O O . ARG A 1 280 ? 8.476 -5.362 -8.956 1.00 77.00 280 ARG A O 1
ATOM 2233 N N . ALA A 1 281 ? 9.151 -6.569 -7.193 1.00 83.44 281 ALA A N 1
ATOM 2234 C CA . ALA A 1 281 ? 7.890 -6.493 -6.440 1.00 83.44 281 ALA A CA 1
ATOM 2235 C C . ALA A 1 281 ? 7.453 -5.048 -6.106 1.00 83.44 281 ALA A C 1
ATOM 2237 O O . ALA A 1 281 ? 6.266 -4.725 -6.087 1.00 83.44 281 ALA A O 1
ATOM 2238 N N . ASP A 1 282 ? 8.438 -4.180 -5.891 1.00 83.81 282 ASP A N 1
ATOM 2239 C CA . ASP A 1 282 ? 8.322 -2.735 -5.705 1.00 83.81 282 ASP A CA 1
ATOM 2240 C C . ASP A 1 282 ? 7.536 -2.065 -6.830 1.00 83.81 282 ASP A C 1
ATOM 2242 O O . ASP A 1 282 ? 6.664 -1.265 -6.534 1.00 83.81 282 ASP A O 1
ATOM 2246 N N . TYR A 1 283 ? 7.732 -2.439 -8.098 1.00 84.31 283 TYR A N 1
ATOM 2247 C CA . TYR A 1 283 ? 6.998 -1.807 -9.200 1.00 84.31 283 TYR A CA 1
ATOM 2248 C C . TYR A 1 283 ? 5.493 -2.082 -9.134 1.00 84.31 283 TYR A C 1
ATOM 2250 O O . TYR A 1 283 ? 4.674 -1.201 -9.407 1.00 84.31 283 TYR A O 1
ATOM 2258 N N . HIS A 1 284 ? 5.100 -3.291 -8.722 1.00 86.75 284 HIS A N 1
ATOM 2259 C CA . HIS A 1 284 ? 3.689 -3.613 -8.501 1.00 86.75 284 HIS A CA 1
ATOM 2260 C C . HIS A 1 284 ? 3.106 -2.825 -7.325 1.00 86.75 284 HIS A C 1
ATOM 2262 O O . HIS A 1 284 ? 1.963 -2.379 -7.402 1.00 86.75 284 HIS A O 1
ATOM 2268 N N . LEU A 1 285 ? 3.888 -2.620 -6.265 1.00 88.69 285 LEU A N 1
ATOM 2269 C CA . LEU A 1 285 ? 3.486 -1.800 -5.124 1.00 88.69 285 LEU A CA 1
ATOM 2270 C C . LEU A 1 285 ? 3.392 -0.319 -5.477 1.00 88.69 285 LEU A C 1
ATOM 2272 O O . LEU A 1 285 ? 2.393 0.301 -5.142 1.00 88.69 285 LEU A O 1
ATOM 2276 N N . THR A 1 286 ? 4.351 0.237 -6.216 1.00 85.94 286 THR A N 1
ATOM 2277 C CA . THR A 1 286 ? 4.274 1.609 -6.731 1.00 85.94 286 THR A CA 1
ATOM 2278 C C . THR A 1 286 ? 3.024 1.782 -7.586 1.00 85.94 286 THR A C 1
ATOM 2280 O O . THR A 1 286 ? 2.284 2.746 -7.415 1.00 85.94 286 THR A O 1
ATOM 2283 N N . THR A 1 287 ? 2.707 0.790 -8.423 1.00 84.06 287 THR A N 1
ATOM 2284 C CA . THR A 1 287 ? 1.453 0.791 -9.186 1.00 84.06 287 THR A CA 1
ATOM 2285 C C . THR A 1 287 ? 0.227 0.800 -8.265 1.00 84.06 287 THR A C 1
ATOM 2287 O O . THR A 1 287 ? -0.725 1.531 -8.525 1.00 84.06 287 THR A O 1
ATOM 2290 N N . PHE A 1 288 ? 0.232 0.031 -7.168 1.00 88.94 288 PHE A N 1
ATOM 2291 C CA . PHE A 1 288 ? -0.832 0.103 -6.164 1.00 88.94 288 PHE A CA 1
ATOM 2292 C C . PHE A 1 288 ? -0.939 1.485 -5.539 1.00 88.94 288 PHE A C 1
ATOM 2294 O O . PHE A 1 288 ? -2.036 2.026 -5.521 1.00 88.94 288 PHE A O 1
ATOM 2301 N N . VAL A 1 289 ? 0.167 2.072 -5.077 1.00 87.75 289 VAL A N 1
ATOM 2302 C CA . VAL A 1 289 ? 0.177 3.429 -4.506 1.00 87.75 289 VAL A CA 1
ATOM 2303 C C . VAL A 1 289 ? -0.528 4.396 -5.450 1.00 87.75 289 VAL A C 1
ATOM 2305 O O . VAL A 1 289 ? -1.434 5.110 -5.034 1.00 87.75 289 VAL A O 1
ATOM 2308 N N . MET A 1 290 ? -0.202 4.338 -6.741 1.00 84.88 290 MET A N 1
ATOM 2309 C CA . MET A 1 290 ? -0.819 5.186 -7.762 1.00 84.88 290 MET A CA 1
ATOM 2310 C C . MET A 1 290 ? -2.327 4.935 -7.933 1.00 84.88 290 MET A C 1
ATOM 2312 O O . MET A 1 290 ? -3.085 5.883 -8.111 1.00 84.88 290 MET A O 1
ATOM 2316 N N . MET A 1 291 ? -2.785 3.680 -7.873 1.00 87.94 291 MET A N 1
ATOM 2317 C CA . MET A 1 291 ? -4.214 3.334 -7.982 1.00 87.94 291 MET A CA 1
ATOM 2318 C C . MET A 1 291 ? -5.025 3.699 -6.731 1.00 87.94 291 MET A C 1
ATOM 2320 O O . MET A 1 291 ? -6.217 4.010 -6.821 1.00 87.94 291 MET A O 1
ATOM 2324 N N . LEU A 1 292 ? -4.392 3.598 -5.563 1.00 89.12 292 LEU A N 1
ATOM 2325 C CA . LEU A 1 292 ? -5.023 3.794 -4.262 1.00 89.12 292 LEU A CA 1
ATOM 2326 C C . LEU A 1 292 ? -5.062 5.267 -3.856 1.00 89.12 292 LEU A C 1
ATOM 2328 O O . LEU A 1 292 ? -5.915 5.633 -3.055 1.00 89.12 292 LEU A O 1
ATOM 2332 N N . ASN A 1 293 ? -4.161 6.097 -4.389 1.00 86.56 293 ASN A N 1
ATOM 2333 C CA . ASN A 1 293 ? -4.027 7.483 -3.962 1.00 86.56 293 ASN A CA 1
ATOM 2334 C C . ASN A 1 293 ? -5.326 8.279 -4.231 1.00 86.56 293 ASN A C 1
ATOM 2336 O O . ASN A 1 293 ? -5.791 8.335 -5.380 1.00 86.56 293 ASN A O 1
ATOM 2340 N N . PRO A 1 294 ? -5.933 8.886 -3.191 1.00 82.62 294 PRO A N 1
ATOM 2341 C CA . PRO A 1 294 ? -7.173 9.645 -3.332 1.00 82.62 294 PRO A CA 1
ATOM 2342 C C . PRO A 1 294 ? -6.967 10.995 -4.047 1.00 82.62 294 PRO A C 1
ATOM 2344 O O . PRO A 1 294 ? -7.944 11.605 -4.498 1.00 82.62 294 PRO A O 1
ATOM 2347 N N . GLY A 1 295 ? -5.713 11.442 -4.188 1.00 84.81 295 GLY A N 1
ATOM 2348 C CA . GLY A 1 295 ? -5.331 12.759 -4.694 1.00 84.81 295 GLY A CA 1
ATOM 2349 C C . GLY A 1 295 ? -5.860 13.895 -3.812 1.00 84.81 295 GLY A C 1
ATOM 2350 O O . GLY A 1 295 ? -6.373 13.675 -2.713 1.00 84.81 295 GLY A O 1
ATOM 2351 N N . ALA A 1 296 ? -5.841 15.119 -4.344 1.00 80.25 296 ALA A N 1
ATOM 2352 C CA . ALA A 1 296 ? -6.289 16.333 -3.645 1.00 80.25 296 ALA A CA 1
ATOM 2353 C C . ALA A 1 296 ? -7.769 16.284 -3.244 1.00 80.25 296 ALA A C 1
ATOM 2355 O O . ALA A 1 296 ? -8.209 17.012 -2.358 1.00 80.25 296 ALA A O 1
ATOM 2356 N N . THR A 1 297 ? -8.568 15.458 -3.924 1.00 80.75 297 THR A N 1
ATOM 2357 C CA . THR A 1 297 ? -10.008 15.377 -3.664 1.00 80.75 297 THR A CA 1
ATOM 2358 C C . THR A 1 297 ? -10.336 14.649 -2.364 1.00 80.75 297 THR A C 1
ATOM 2360 O O . THR A 1 297 ? -11.470 14.758 -1.895 1.00 80.75 297 THR A O 1
ATOM 2363 N N . GLY A 1 298 ? -9.393 13.867 -1.818 1.00 82.00 298 GLY A N 1
ATOM 2364 C CA . GLY A 1 298 ? -9.628 12.994 -0.666 1.00 82.00 298 GLY A CA 1
ATOM 2365 C C . GLY A 1 298 ? -10.680 11.905 -0.918 1.00 82.00 298 GLY A C 1
ATOM 2366 O O . GLY A 1 298 ? -11.083 11.213 0.013 1.00 82.00 298 GLY A O 1
ATOM 2367 N N . ARG A 1 299 ? -11.173 11.751 -2.156 1.00 82.75 299 ARG A N 1
ATOM 2368 C CA . ARG A 1 299 ? -12.220 10.779 -2.475 1.00 82.75 299 ARG A CA 1
ATOM 2369 C C . ARG A 1 299 ? -11.611 9.394 -2.605 1.00 82.75 299 ARG A C 1
ATOM 2371 O O . ARG A 1 299 ? -10.659 9.194 -3.359 1.00 82.75 299 ARG A O 1
ATOM 2378 N N . THR A 1 300 ? -12.216 8.436 -1.910 1.00 81.81 300 THR A N 1
ATOM 2379 C CA . THR A 1 300 ? -11.877 7.022 -2.045 1.00 81.81 300 THR A CA 1
ATOM 2380 C C . THR A 1 300 ? -12.078 6.575 -3.489 1.00 81.81 300 THR A C 1
ATOM 2382 O O . THR A 1 300 ? -13.052 6.938 -4.157 1.00 81.81 300 THR A O 1
ATOM 2385 N N . THR A 1 301 ? -11.119 5.812 -4.004 1.00 87.31 301 THR A N 1
ATOM 2386 C CA . THR A 1 301 ? -11.169 5.324 -5.381 1.00 87.31 301 THR A CA 1
ATOM 2387 C C . THR A 1 301 ? -11.924 3.996 -5.414 1.00 87.31 301 THR A C 1
ATOM 2389 O O . THR A 1 301 ? -11.914 3.253 -4.431 1.00 87.31 301 THR A O 1
ATOM 2392 N N . PRO A 1 302 ? -12.537 3.608 -6.547 1.00 91.50 302 PRO A N 1
ATOM 2393 C CA . PRO A 1 302 ? -13.085 2.259 -6.688 1.00 91.50 302 PRO A CA 1
ATOM 2394 C C . PRO A 1 302 ? -12.032 1.162 -6.465 1.00 91.50 302 PRO A C 1
ATOM 2396 O O . PRO A 1 302 ? -12.382 0.032 -6.146 1.00 91.50 302 PRO A O 1
ATOM 2399 N N . PHE A 1 303 ? -10.745 1.477 -6.647 1.00 93.62 303 PHE A N 1
ATOM 2400 C CA . PHE A 1 303 ? -9.652 0.548 -6.383 1.00 93.62 303 PHE A CA 1
ATOM 2401 C C . PHE A 1 303 ? -9.328 0.440 -4.891 1.00 93.62 303 PHE A C 1
ATOM 2403 O O . PHE A 1 303 ? -8.953 -0.648 -4.467 1.00 93.62 303 PHE A O 1
ATOM 2410 N N . SER A 1 304 ? -9.484 1.506 -4.094 1.00 91.62 304 SER A N 1
ATOM 2411 C CA . SER A 1 304 ? -9.161 1.478 -2.661 1.00 91.62 304 SER A CA 1
ATOM 2412 C C . SER A 1 304 ? -10.118 0.590 -1.871 1.00 91.62 304 SER A C 1
ATOM 2414 O O . SER A 1 304 ? -9.664 -0.299 -1.153 1.00 91.62 304 SER A O 1
ATOM 2416 N N . SER A 1 305 ? -11.429 0.734 -2.087 1.00 91.12 305 SER A N 1
ATOM 2417 C CA . SER A 1 305 ? -12.430 -0.131 -1.444 1.00 91.12 305 SER A CA 1
ATOM 2418 C C . SER A 1 305 ? -12.225 -1.601 -1.815 1.00 91.12 305 SER A C 1
ATOM 2420 O O . SER A 1 305 ? -12.174 -2.476 -0.956 1.00 91.12 305 SER A O 1
ATOM 2422 N N . VAL A 1 306 ? -12.010 -1.872 -3.101 1.00 94.81 306 VAL A N 1
ATOM 2423 C CA . VAL A 1 306 ? -11.751 -3.219 -3.610 1.00 94.81 306 VAL A CA 1
ATOM 2424 C C . VAL A 1 306 ? -10.436 -3.794 -3.071 1.00 94.81 306 VAL A C 1
ATOM 2426 O O . VAL A 1 306 ? -10.368 -4.980 -2.762 1.00 94.81 306 VAL A O 1
ATOM 2429 N N . PHE A 1 307 ? -9.379 -2.988 -2.953 1.00 94.31 307 PHE A N 1
ATOM 2430 C CA . PHE A 1 307 ? -8.107 -3.412 -2.366 1.00 94.31 307 PHE A CA 1
ATOM 2431 C C . PHE A 1 307 ? -8.275 -3.857 -0.916 1.00 94.31 307 PHE A C 1
ATOM 2433 O O . PHE A 1 307 ? -7.713 -4.881 -0.529 1.00 94.31 307 PHE A O 1
ATOM 2440 N N . GLU A 1 308 ? -9.094 -3.157 -0.138 1.00 91.50 308 GLU A N 1
ATOM 2441 C CA . GLU A 1 308 ? -9.433 -3.562 1.225 1.00 91.50 308 GLU A CA 1
ATOM 2442 C C . GLU A 1 308 ? -10.256 -4.852 1.265 1.00 91.50 308 GLU A C 1
ATOM 2444 O O . GLU A 1 308 ? -9.905 -5.769 2.010 1.00 91.50 308 GLU A O 1
ATOM 2449 N N . GLU A 1 309 ? -11.301 -4.955 0.438 1.00 91.94 309 GLU A N 1
ATOM 2450 C CA . GLU A 1 309 ? -12.159 -6.146 0.337 1.00 91.94 309 GLU A CA 1
ATOM 2451 C C . GLU A 1 309 ? -11.371 -7.411 -0.033 1.00 91.94 309 GLU A C 1
ATOM 2453 O O . GLU A 1 309 ? -11.646 -8.497 0.477 1.00 91.94 309 GLU A O 1
ATOM 2458 N N . GLU A 1 310 ? -10.363 -7.275 -0.898 1.00 94.69 310 GLU A N 1
ATOM 2459 C CA . GLU A 1 310 ? -9.484 -8.367 -1.328 1.00 94.69 310 GLU A CA 1
ATOM 2460 C C . GLU A 1 310 ? -8.329 -8.641 -0.343 1.00 94.69 310 GLU A C 1
ATOM 2462 O O . GLU A 1 310 ? -7.441 -9.447 -0.626 1.00 94.69 310 GLU A O 1
ATOM 2467 N N . GLY A 1 311 ? -8.323 -7.993 0.828 1.00 92.88 311 GLY A N 1
ATOM 2468 C CA . GLY A 1 311 ? -7.313 -8.199 1.867 1.00 92.88 311 GLY A CA 1
ATOM 2469 C C . GLY A 1 311 ? -5.937 -7.630 1.515 1.00 92.88 311 GLY A C 1
ATOM 2470 O O . GLY A 1 311 ? -4.930 -8.062 2.078 1.00 92.88 311 GLY A O 1
ATOM 2471 N N . GLY A 1 312 ? -5.879 -6.659 0.603 1.00 94.12 312 GLY A N 1
ATOM 2472 C CA . GLY A 1 312 ? -4.655 -6.020 0.131 1.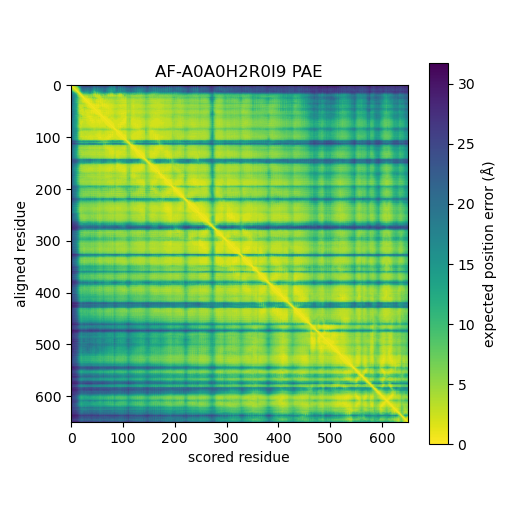00 94.12 312 GLY A CA 1
ATOM 2473 C C . GLY A 1 312 ? -3.741 -5.512 1.249 1.00 94.12 312 GLY A C 1
ATOM 2474 O O . GLY A 1 312 ? -2.576 -5.914 1.270 1.00 94.12 312 GLY A O 1
ATOM 2475 N N . PRO A 1 313 ? -4.232 -4.733 2.235 1.00 92.81 313 PRO A N 1
ATOM 2476 C CA . PRO A 1 313 ? -3.400 -4.244 3.339 1.00 92.81 313 PRO A CA 1
ATOM 2477 C C . PRO A 1 313 ? -2.758 -5.367 4.157 1.00 92.81 313 PRO A C 1
ATOM 2479 O O . PRO A 1 313 ? -1.600 -5.273 4.558 1.00 92.81 313 PRO A O 1
ATOM 2482 N N . LEU A 1 314 ? -3.493 -6.463 4.370 1.00 91.44 314 LEU A N 1
ATOM 2483 C CA . LEU A 1 314 ? -2.990 -7.631 5.086 1.00 91.44 314 LEU A CA 1
ATOM 2484 C C . LEU A 1 314 ? -1.885 -8.336 4.291 1.00 91.44 314 LEU A C 1
ATOM 2486 O O . LEU A 1 314 ? -0.860 -8.699 4.863 1.00 91.44 314 LEU A O 1
ATOM 2490 N N . ILE A 1 315 ? -2.082 -8.505 2.979 1.00 92.94 315 ILE A N 1
ATOM 2491 C CA . ILE A 1 315 ? -1.080 -9.093 2.083 1.00 92.94 315 ILE A CA 1
ATOM 2492 C C . ILE A 1 315 ? 0.184 -8.229 2.081 1.00 92.94 315 ILE A C 1
ATOM 2494 O O . ILE A 1 315 ? 1.264 -8.748 2.343 1.00 92.94 315 ILE A O 1
ATOM 2498 N N . VAL A 1 316 ? 0.064 -6.918 1.842 1.00 92.94 316 VAL A N 1
ATOM 2499 C CA . VAL A 1 316 ? 1.221 -6.007 1.793 1.00 92.94 316 VAL A CA 1
ATOM 2500 C C . VAL A 1 316 ? 1.966 -5.990 3.125 1.00 92.94 316 VAL A C 1
ATOM 2502 O O . VAL A 1 316 ? 3.186 -6.122 3.128 1.00 92.94 316 VAL A O 1
ATOM 2505 N N . SER A 1 317 ? 1.257 -5.897 4.253 1.00 91.25 317 SER A N 1
ATOM 2506 C CA . SER A 1 317 ? 1.891 -5.939 5.574 1.00 91.25 317 SER A CA 1
ATOM 2507 C C . SER A 1 317 ? 2.625 -7.260 5.825 1.00 91.25 317 SER A C 1
ATOM 2509 O O . SER A 1 317 ? 3.767 -7.250 6.281 1.00 91.25 317 SER A O 1
ATOM 2511 N N . HIS A 1 318 ? 2.025 -8.398 5.465 1.00 90.06 318 HIS A N 1
ATOM 2512 C CA . HIS A 1 318 ? 2.679 -9.694 5.617 1.00 90.06 318 HIS A CA 1
ATOM 2513 C C . HIS A 1 318 ? 3.974 -9.787 4.799 1.00 90.06 318 HIS A C 1
ATOM 2515 O O . HIS A 1 318 ? 5.003 -10.214 5.322 1.00 90.06 318 HIS A O 1
ATOM 2521 N N . LEU A 1 319 ? 3.943 -9.346 3.538 1.00 89.31 319 LEU A N 1
ATOM 2522 C CA . LEU A 1 319 ? 5.121 -9.343 2.666 1.00 89.31 319 LEU A CA 1
ATOM 2523 C C . LEU A 1 319 ? 6.199 -8.374 3.157 1.00 89.31 319 LEU A C 1
ATOM 2525 O O . LEU A 1 319 ? 7.385 -8.688 3.099 1.00 89.31 319 LEU A O 1
ATOM 2529 N N . LEU A 1 320 ? 5.791 -7.221 3.681 1.00 89.25 320 LEU A N 1
ATOM 2530 C CA . LEU A 1 320 ? 6.687 -6.253 4.297 1.00 89.25 320 LEU A CA 1
ATOM 2531 C C . LEU A 1 320 ? 7.360 -6.825 5.561 1.00 89.25 320 LEU A C 1
ATOM 2533 O O . LEU A 1 320 ? 8.574 -6.694 5.713 1.00 89.25 320 LEU A O 1
ATOM 2537 N N . SER A 1 321 ? 6.605 -7.504 6.431 1.00 87.00 321 SER A N 1
ATOM 2538 C CA . SER A 1 321 ? 7.137 -8.203 7.613 1.00 87.00 321 SER A CA 1
ATOM 2539 C C . SER A 1 321 ? 8.166 -9.263 7.223 1.00 87.00 321 SER A C 1
ATOM 2541 O O . SER A 1 321 ? 9.280 -9.269 7.754 1.00 87.00 321 SER A O 1
ATOM 2543 N N . GLN A 1 322 ? 7.837 -10.110 6.240 1.00 85.62 322 GLN A N 1
ATOM 2544 C CA . GLN A 1 322 ? 8.775 -11.097 5.704 1.00 85.62 322 GLN A CA 1
ATOM 2545 C C . GLN A 1 322 ? 10.054 -10.424 5.197 1.00 85.62 322 GLN A C 1
ATOM 2547 O O . GLN A 1 322 ? 11.142 -10.797 5.633 1.00 85.62 322 GLN A O 1
ATOM 2552 N N . ALA A 1 323 ? 9.916 -9.399 4.350 1.00 83.88 323 ALA A N 1
ATOM 2553 C CA . ALA A 1 323 ? 11.034 -8.685 3.748 1.00 83.88 323 ALA A CA 1
ATOM 2554 C C . ALA A 1 323 ? 12.016 -8.142 4.790 1.00 83.88 323 ALA A C 1
ATOM 2556 O O . ALA A 1 323 ? 13.224 -8.388 4.730 1.00 83.88 323 ALA A O 1
ATOM 2557 N N . VAL A 1 324 ? 11.486 -7.447 5.790 1.00 82.31 324 VAL A N 1
ATOM 2558 C CA . VAL A 1 324 ? 12.286 -6.792 6.824 1.00 82.31 324 VAL A CA 1
ATOM 2559 C C . VAL A 1 324 ? 12.969 -7.821 7.735 1.00 82.31 324 VAL A C 1
ATOM 2561 O O . VAL A 1 324 ? 14.139 -7.641 8.078 1.00 82.31 324 VAL A O 1
ATOM 2564 N N . ARG A 1 325 ? 12.301 -8.937 8.063 1.00 82.19 325 ARG A N 1
ATOM 2565 C CA . ARG A 1 325 ? 12.859 -10.009 8.912 1.00 82.19 325 ARG A CA 1
ATOM 2566 C C . ARG A 1 325 ? 13.967 -10.822 8.249 1.00 82.19 325 ARG A C 1
ATOM 2568 O O . ARG A 1 325 ? 14.875 -11.271 8.938 1.00 82.19 325 ARG A O 1
ATOM 2575 N N . SER A 1 326 ? 13.945 -10.990 6.929 1.00 79.88 326 SER A N 1
ATOM 2576 C CA . SER A 1 326 ? 15.032 -11.670 6.197 1.00 79.88 326 SER A CA 1
ATOM 2577 C C . SER A 1 326 ? 16.343 -10.858 6.094 1.00 79.88 326 SER A C 1
ATOM 2579 O O . SER A 1 326 ? 17.353 -11.370 5.621 1.00 79.88 326 SER A O 1
ATOM 2581 N N . SER A 1 327 ? 16.329 -9.599 6.547 1.00 63.25 327 SER A N 1
ATOM 2582 C CA . SER A 1 327 ? 17.428 -8.771 7.086 1.00 63.25 327 SER A CA 1
ATOM 2583 C C . SER A 1 327 ? 18.859 -8.788 6.486 1.00 63.25 327 SER A C 1
ATOM 2585 O O . SER A 1 327 ? 19.809 -8.539 7.236 1.00 63.25 327 SER A O 1
ATOM 2587 N N . ARG A 1 328 ? 19.079 -8.945 5.170 1.00 60.53 328 ARG A N 1
ATOM 2588 C CA . ARG A 1 328 ? 20.332 -8.434 4.544 1.00 60.53 328 ARG A CA 1
ATOM 2589 C C . ARG A 1 328 ? 20.159 -7.658 3.236 1.00 60.53 328 ARG A C 1
ATOM 2591 O O . ARG A 1 328 ? 20.735 -6.585 3.133 1.00 60.53 328 ARG A O 1
ATOM 2598 N N . ASP A 1 329 ? 19.301 -8.105 2.318 1.00 60.44 329 ASP A N 1
ATOM 2599 C CA . ASP A 1 329 ? 19.339 -7.597 0.931 1.00 60.44 329 ASP A CA 1
ATOM 2600 C C . ASP A 1 329 ? 18.006 -7.053 0.385 1.00 60.44 329 ASP A C 1
ATOM 2602 O O . ASP A 1 329 ? 17.843 -6.896 -0.828 1.00 60.44 329 ASP A O 1
ATOM 2606 N N . TYR A 1 330 ? 17.023 -6.745 1.241 1.00 67.19 330 TYR A N 1
ATOM 2607 C CA . TYR A 1 330 ? 15.802 -6.114 0.732 1.00 67.19 330 TYR A CA 1
ATOM 2608 C C . TYR A 1 330 ? 16.055 -4.670 0.334 1.00 67.19 330 TYR A C 1
ATOM 2610 O O . TYR A 1 330 ? 16.632 -3.877 1.082 1.00 67.19 330 TYR A O 1
ATOM 2618 N N . ARG A 1 331 ? 15.591 -4.359 -0.874 1.00 78.81 331 ARG A N 1
ATOM 2619 C CA . ARG A 1 331 ? 15.774 -3.065 -1.516 1.00 78.81 331 ARG A CA 1
ATOM 2620 C C . ARG A 1 331 ? 14.843 -2.051 -0.878 1.00 78.81 331 ARG A C 1
ATOM 2622 O O . ARG A 1 331 ? 13.652 -2.323 -0.714 1.00 78.81 331 ARG A O 1
ATOM 2629 N N . ASP A 1 332 ? 15.397 -0.892 -0.562 1.00 83.56 332 ASP A N 1
ATOM 2630 C CA . ASP A 1 332 ? 14.681 0.213 0.070 1.00 83.56 332 ASP A CA 1
ATOM 2631 C C . ASP A 1 332 ? 13.443 0.630 -0.743 1.00 83.56 332 ASP A C 1
ATOM 2633 O O . ASP A 1 332 ? 12.398 0.890 -0.152 1.00 83.56 332 ASP A O 1
ATOM 2637 N N . ASP A 1 333 ? 13.496 0.511 -2.078 1.00 83.50 333 ASP A N 1
ATOM 2638 C CA . ASP A 1 333 ? 12.358 0.685 -2.998 1.00 83.50 333 ASP A CA 1
ATOM 2639 C C . ASP A 1 333 ? 11.122 -0.138 -2.599 1.00 83.50 333 ASP A C 1
ATOM 2641 O O . ASP A 1 333 ? 9.999 0.362 -2.609 1.00 83.50 333 ASP A O 1
ATOM 2645 N N . PHE A 1 334 ? 11.305 -1.417 -2.244 1.00 88.00 334 PHE A N 1
ATOM 2646 C CA . PHE A 1 334 ? 10.191 -2.308 -1.904 1.00 88.00 334 PHE A CA 1
ATOM 2647 C C . PHE A 1 334 ? 9.566 -1.933 -0.567 1.00 88.00 334 PHE A C 1
ATOM 2649 O O . PHE A 1 334 ? 8.341 -1.929 -0.433 1.00 88.00 334 PHE A O 1
ATOM 2656 N N . ILE A 1 335 ? 10.407 -1.622 0.420 1.00 88.25 335 ILE A N 1
ATOM 2657 C CA . ILE A 1 335 ? 9.954 -1.196 1.744 1.00 88.25 335 ILE A CA 1
ATOM 2658 C C . ILE A 1 335 ? 9.199 0.129 1.609 1.00 88.25 335 ILE A C 1
ATOM 2660 O O . ILE A 1 335 ? 8.095 0.249 2.139 1.00 88.25 335 ILE A O 1
ATOM 2664 N N . GLY A 1 336 ? 9.747 1.072 0.838 1.00 86.75 336 GLY A N 1
ATOM 2665 C CA . GLY A 1 336 ? 9.143 2.373 0.569 1.00 86.75 336 GLY A CA 1
ATOM 2666 C C . GLY A 1 336 ? 7.787 2.214 -0.091 1.00 86.75 336 GLY A C 1
ATOM 2667 O O . GLY A 1 336 ? 6.781 2.628 0.474 1.00 86.75 336 GLY A O 1
ATOM 2668 N N . ALA A 1 337 ? 7.730 1.494 -1.212 1.00 89.00 337 ALA A N 1
ATOM 2669 C CA . ALA A 1 337 ? 6.483 1.254 -1.928 1.00 89.00 337 ALA A CA 1
ATOM 2670 C C . ALA A 1 337 ? 5.442 0.490 -1.084 1.00 89.00 337 ALA A C 1
ATOM 2672 O O . ALA A 1 337 ? 4.251 0.784 -1.171 1.00 89.00 337 ALA A O 1
ATOM 2673 N N . SER A 1 338 ? 5.866 -0.459 -0.238 1.00 91.50 338 SER A N 1
ATOM 2674 C CA . SER A 1 338 ? 4.968 -1.185 0.676 1.00 91.50 338 SER A CA 1
ATOM 2675 C C . SER A 1 338 ? 4.371 -0.262 1.732 1.00 91.50 338 SER A C 1
ATOM 2677 O O . SER A 1 338 ? 3.162 -0.281 1.960 1.00 91.50 338 SER A O 1
ATOM 2679 N N . LEU A 1 339 ? 5.211 0.550 2.377 1.00 90.44 339 LEU A N 1
ATOM 2680 C CA . LEU A 1 339 ? 4.771 1.497 3.393 1.00 90.44 339 LEU A CA 1
ATOM 2681 C C . LEU A 1 339 ? 3.880 2.575 2.791 1.00 90.44 339 LEU A C 1
ATOM 2683 O O . LEU A 1 339 ? 2.849 2.880 3.381 1.00 90.44 339 LEU A O 1
ATOM 2687 N N . SER A 1 340 ? 4.218 3.100 1.613 1.00 89.75 340 SER A N 1
ATOM 2688 C CA . SER A 1 340 ? 3.362 4.049 0.906 1.00 89.75 340 SER A CA 1
ATOM 2689 C C . SER A 1 340 ? 2.017 3.409 0.560 1.00 89.75 340 SER A C 1
ATOM 2691 O O . SER A 1 340 ? 0.984 4.013 0.821 1.00 89.75 340 SER A O 1
ATOM 2693 N N . ALA A 1 341 ? 1.991 2.161 0.072 1.00 91.69 341 ALA A N 1
ATOM 2694 C CA . ALA A 1 341 ? 0.737 1.476 -0.251 1.00 91.69 341 ALA A CA 1
ATOM 2695 C C . ALA A 1 341 ? -0.136 1.269 0.995 1.00 91.69 341 ALA A C 1
ATOM 2697 O O . ALA A 1 341 ? -1.351 1.472 0.941 1.00 91.69 341 ALA A O 1
ATOM 2698 N N . LEU A 1 342 ? 0.477 0.909 2.127 1.00 92.06 342 LEU A N 1
ATOM 2699 C CA . LEU A 1 342 ? -0.219 0.812 3.408 1.00 92.06 342 LEU A CA 1
ATOM 2700 C C . LEU A 1 342 ? -0.715 2.183 3.873 1.00 92.06 342 LEU A C 1
ATOM 2702 O O . LEU A 1 342 ? -1.887 2.296 4.203 1.00 92.06 342 LEU A O 1
ATOM 2706 N N . ALA A 1 343 ? 0.123 3.221 3.862 1.00 89.62 343 ALA A N 1
ATOM 2707 C CA . ALA A 1 343 ? -0.257 4.567 4.287 1.00 89.62 343 ALA A CA 1
ATOM 2708 C C . ALA A 1 343 ? -1.442 5.088 3.469 1.00 89.62 343 ALA A C 1
ATOM 2710 O O . ALA A 1 343 ? -2.447 5.506 4.041 1.00 89.62 343 ALA A O 1
ATOM 2711 N N . THR A 1 344 ? -1.366 4.972 2.143 1.00 88.44 344 THR A N 1
ATOM 2712 C CA . THR A 1 344 ? -2.446 5.355 1.234 1.00 88.44 344 THR A CA 1
ATOM 2713 C C . THR A 1 344 ? -3.716 4.547 1.490 1.00 88.44 344 THR A C 1
ATOM 2715 O O . THR A 1 344 ? -4.803 5.117 1.547 1.00 88.44 344 THR A O 1
ATOM 2718 N N . SER A 1 345 ? -3.603 3.230 1.697 1.00 89.69 345 SER A N 1
ATOM 2719 C CA . SER A 1 345 ? -4.774 2.411 2.015 1.00 89.69 345 SER A CA 1
ATOM 2720 C C . SER A 1 345 ? -5.396 2.791 3.354 1.00 89.69 345 SER A C 1
ATOM 2722 O O . SER A 1 345 ? -6.614 2.828 3.447 1.00 89.69 345 SER A O 1
ATOM 2724 N N . LEU A 1 346 ? -4.598 3.088 4.380 1.00 86.75 346 LEU A N 1
ATOM 2725 C CA . LEU A 1 346 ? -5.109 3.474 5.695 1.00 86.75 346 LEU A CA 1
ATOM 2726 C C . LEU A 1 346 ? -5.793 4.840 5.665 1.00 86.75 346 LEU A C 1
ATOM 2728 O O . LEU A 1 346 ? -6.833 5.001 6.290 1.00 86.75 346 LEU A O 1
ATOM 2732 N N . GLN A 1 347 ? -5.253 5.791 4.901 1.00 84.88 347 GLN A N 1
ATOM 2733 C CA . GLN A 1 347 ? -5.881 7.096 4.681 1.00 84.88 347 GLN A CA 1
ATOM 2734 C C . GLN A 1 347 ? -7.235 6.990 3.962 1.00 84.88 347 GLN A C 1
ATOM 2736 O O . GLN A 1 347 ? -8.095 7.842 4.159 1.00 84.88 347 GLN A O 1
ATOM 2741 N N . CYS A 1 348 ? -7.424 5.961 3.129 1.00 84.38 348 CYS A N 1
ATOM 2742 C CA . CYS A 1 348 ? -8.659 5.748 2.370 1.00 84.38 348 CYS A CA 1
ATOM 2743 C C . CYS A 1 348 ? -9.644 4.782 3.041 1.00 84.38 348 CYS A C 1
ATOM 2745 O O . CYS A 1 348 ? -10.777 4.653 2.567 1.00 84.38 348 CYS A O 1
ATOM 2747 N N . SER A 1 349 ? -9.221 4.074 4.089 1.00 84.44 349 SER A N 1
ATOM 2748 C CA . SER A 1 349 ? -10.012 2.991 4.660 1.00 84.44 349 SER A CA 1
ATOM 2749 C C . SER A 1 349 ? -11.086 3.493 5.609 1.00 84.44 349 SER A C 1
ATOM 2751 O O . SER A 1 349 ? -10.825 4.251 6.536 1.00 84.44 349 SER A O 1
ATOM 2753 N N . SER A 1 350 ? -12.300 2.976 5.418 1.00 75.56 350 SER A N 1
ATOM 2754 C CA . SER A 1 350 ? -13.410 3.104 6.378 1.00 75.56 350 SER A CA 1
ATOM 2755 C C . SER A 1 350 ? -13.577 1.844 7.239 1.00 75.56 350 SER A C 1
ATOM 2757 O O . SER A 1 350 ? -14.495 1.731 8.050 1.00 75.56 350 SER A O 1
ATOM 2759 N N . HIS A 1 351 ? -12.707 0.845 7.057 1.00 81.44 351 HIS A N 1
ATOM 2760 C CA . HIS A 1 351 ? -12.833 -0.466 7.680 1.00 81.44 351 HIS A CA 1
ATOM 2761 C C . HIS A 1 351 ? -11.754 -0.684 8.738 1.00 81.44 351 HIS A C 1
ATOM 2763 O O . HIS A 1 351 ? -10.720 -1.308 8.495 1.00 81.44 351 HIS A O 1
ATOM 2769 N N . LEU A 1 352 ? -12.050 -0.260 9.968 1.00 75.62 352 LEU A N 1
ATOM 2770 C CA . LEU A 1 352 ? -11.164 -0.399 11.127 1.00 75.62 352 LEU A CA 1
ATOM 2771 C C . LEU A 1 352 ? -10.578 -1.809 11.306 1.00 75.62 352 LEU A C 1
ATOM 2773 O O . LEU A 1 352 ? -9.394 -1.968 11.595 1.00 75.62 352 LEU A O 1
ATOM 2777 N N . ASN A 1 353 ? -11.382 -2.849 11.086 1.00 77.06 353 ASN A N 1
ATOM 2778 C CA . ASN A 1 353 ? -10.918 -4.232 11.178 1.00 77.06 353 ASN A CA 1
ATOM 2779 C C . ASN A 1 353 ? -9.752 -4.528 10.222 1.00 77.06 353 ASN A C 1
ATOM 2781 O O . ASN A 1 353 ? -8.815 -5.237 10.596 1.00 77.06 353 ASN A O 1
ATOM 2785 N N . THR A 1 354 ? -9.785 -3.985 9.005 1.00 80.00 354 THR A N 1
ATOM 2786 C CA . THR A 1 354 ? -8.712 -4.137 8.016 1.00 80.00 354 THR A CA 1
ATOM 2787 C C . THR A 1 354 ? -7.455 -3.413 8.480 1.00 80.00 354 THR A C 1
ATOM 2789 O O . THR A 1 354 ? -6.376 -4.005 8.459 1.00 80.00 354 THR A O 1
ATOM 2792 N N . ILE A 1 355 ? -7.606 -2.189 8.994 1.00 80.44 355 ILE A N 1
ATOM 2793 C CA . ILE A 1 355 ? -6.512 -1.378 9.544 1.00 80.44 355 ILE A CA 1
ATOM 2794 C C . ILE A 1 355 ? -5.826 -2.104 10.702 1.00 80.44 355 ILE A C 1
ATOM 2796 O O . ILE A 1 355 ? -4.616 -2.341 10.677 1.00 80.44 355 ILE A O 1
ATOM 2800 N N . CYS A 1 356 ? -6.604 -2.536 11.697 1.00 79.06 356 CYS A N 1
ATOM 2801 C CA . CYS A 1 356 ? -6.083 -3.269 12.842 1.00 79.06 356 CYS A CA 1
ATOM 2802 C C . CYS A 1 356 ? -5.386 -4.561 12.406 1.00 79.06 356 CYS A C 1
ATOM 2804 O O . CYS A 1 356 ? -4.326 -4.885 12.930 1.00 79.06 356 CYS A O 1
ATOM 2806 N N . ARG A 1 357 ? -5.940 -5.308 11.444 1.00 82.25 357 ARG A N 1
ATOM 2807 C CA . ARG A 1 357 ? -5.313 -6.543 10.949 1.00 82.25 357 ARG A CA 1
ATOM 2808 C C . ARG A 1 357 ? -4.008 -6.279 10.203 1.00 82.25 357 ARG A C 1
ATOM 2810 O O . ARG A 1 357 ? -3.039 -6.982 10.465 1.00 82.25 357 ARG A O 1
ATOM 2817 N N . ALA A 1 358 ? -3.968 -5.270 9.336 1.00 81.81 358 ALA A N 1
ATOM 2818 C CA . ALA A 1 358 ? -2.755 -4.878 8.625 1.00 81.81 358 ALA A CA 1
ATOM 2819 C C . ALA A 1 358 ? -1.656 -4.411 9.590 1.00 81.81 358 ALA A C 1
ATOM 2821 O O . ALA A 1 358 ? -0.480 -4.664 9.375 1.00 81.81 358 ALA A O 1
ATOM 2822 N N . LEU A 1 359 ? -2.010 -3.775 10.705 1.00 78.69 359 LEU A N 1
ATOM 2823 C CA . LEU A 1 359 ? -1.014 -3.324 11.679 1.00 78.69 359 LEU A CA 1
ATOM 2824 C C . LEU A 1 359 ? -0.589 -4.410 12.674 1.00 78.69 359 LEU A C 1
ATOM 2826 O O . LEU A 1 359 ? 0.524 -4.353 13.193 1.00 78.69 359 LEU A O 1
ATOM 2830 N N . ARG A 1 360 ? -1.424 -5.437 12.885 1.00 74.88 360 ARG A N 1
ATOM 2831 C CA . ARG A 1 360 ? -1.096 -6.619 13.702 1.00 74.88 360 ARG A CA 1
ATOM 2832 C C . ARG A 1 360 ? -0.041 -7.535 13.072 1.00 74.88 360 ARG A C 1
ATOM 2834 O O . ARG A 1 360 ? 0.577 -8.299 13.804 1.00 74.88 360 ARG A O 1
ATOM 2841 N N . CYS A 1 361 ? 0.176 -7.473 11.759 1.00 63.09 361 CYS A N 1
ATOM 2842 C CA . CYS A 1 361 ? 1.143 -8.308 11.036 1.00 63.09 361 CYS A CA 1
ATOM 2843 C C . CYS A 1 361 ? 2.587 -7.795 11.162 1.00 63.09 361 CYS A C 1
ATOM 2845 O O . CYS A 1 361 ? 3.265 -7.561 10.170 1.00 63.09 361 CYS A O 1
ATOM 2847 N N . ASP A 1 362 ? 3.049 -7.605 12.400 1.00 79.44 362 ASP A N 1
ATOM 2848 C CA . ASP A 1 362 ? 4.415 -7.174 12.730 1.00 79.44 362 ASP A CA 1
ATOM 2849 C C . ASP A 1 362 ? 4.811 -5.798 12.173 1.00 79.44 362 ASP A C 1
ATOM 2851 O O . ASP A 1 362 ? 5.970 -5.405 12.268 1.00 79.44 362 ASP A O 1
ATOM 2855 N N . THR A 1 363 ? 3.868 -5.020 11.631 1.00 81.88 363 THR A N 1
ATOM 2856 C CA . THR A 1 363 ? 4.150 -3.700 11.045 1.00 81.88 363 THR A CA 1
ATOM 2857 C C . THR A 1 363 ? 4.857 -2.779 12.040 1.00 81.88 363 THR A C 1
ATOM 2859 O O . THR A 1 363 ? 5.733 -2.010 11.667 1.00 81.88 363 THR A O 1
ATOM 2862 N N . LEU A 1 364 ? 4.540 -2.888 13.330 1.00 81.38 364 LEU A N 1
ATOM 2863 C CA . LEU A 1 364 ? 5.224 -2.134 14.382 1.00 81.38 364 LEU A CA 1
ATOM 2864 C C . LEU A 1 364 ? 6.686 -2.544 14.551 1.00 81.38 364 LEU A C 1
ATOM 2866 O O . LEU A 1 364 ? 7.554 -1.682 14.649 1.00 81.38 364 LEU A O 1
ATOM 2870 N N . GLU A 1 365 ? 6.959 -3.848 14.550 1.00 83.50 365 GLU A N 1
ATOM 2871 C CA . GLU A 1 365 ? 8.318 -4.387 14.573 1.00 83.50 365 GLU A CA 1
ATOM 2872 C C . GLU A 1 365 ? 9.089 -3.937 13.327 1.00 83.50 365 GLU A C 1
ATOM 2874 O O . GLU A 1 365 ? 10.237 -3.507 13.435 1.00 83.50 365 GLU A O 1
ATOM 2879 N N . VAL A 1 366 ? 8.429 -3.940 12.163 1.00 84.94 366 VAL A N 1
ATOM 2880 C CA . VAL A 1 366 ? 8.976 -3.426 10.904 1.00 84.94 366 VAL A CA 1
ATOM 2881 C C . VAL A 1 366 ? 9.349 -1.953 11.008 1.00 84.94 366 VAL A C 1
ATOM 2883 O O . VAL A 1 366 ? 10.478 -1.601 10.682 1.00 84.94 366 VAL A O 1
ATOM 2886 N N . LEU A 1 367 ? 8.436 -1.088 11.458 1.00 88.19 367 LEU A N 1
ATOM 2887 C CA . LEU A 1 367 ? 8.698 0.350 11.597 1.00 88.19 367 LEU A CA 1
ATOM 2888 C C . LEU A 1 367 ? 9.855 0.600 12.574 1.00 88.19 367 LEU A C 1
ATOM 2890 O O . LEU A 1 367 ? 10.702 1.464 12.339 1.00 88.19 367 LEU A O 1
ATOM 2894 N N . SER A 1 368 ? 9.940 -0.211 13.630 1.00 85.00 368 SER A N 1
ATOM 2895 C CA . SER A 1 368 ? 11.066 -0.252 14.563 1.00 85.00 368 SER A CA 1
ATOM 2896 C C . SER A 1 368 ? 12.386 -0.603 13.859 1.00 85.00 368 SER A C 1
ATOM 2898 O O . SER A 1 368 ? 13.361 0.147 13.926 1.00 85.00 368 SER A O 1
ATOM 2900 N N . LEU A 1 369 ? 12.429 -1.734 13.149 1.00 84.38 369 LEU A N 1
ATOM 2901 C CA . LEU A 1 369 ? 13.604 -2.213 12.416 1.00 84.38 369 LEU A CA 1
ATOM 2902 C C . LEU A 1 369 ? 14.056 -1.211 11.351 1.00 84.38 369 LEU A C 1
ATOM 2904 O O . LEU A 1 369 ? 15.246 -0.908 11.255 1.00 84.38 369 LEU A O 1
ATOM 2908 N N . LEU A 1 370 ? 13.106 -0.650 10.608 1.00 84.12 370 LEU A N 1
ATOM 2909 C CA . LEU A 1 370 ? 13.359 0.353 9.587 1.00 84.12 370 LEU A CA 1
ATOM 2910 C C . LEU A 1 370 ? 13.915 1.642 10.191 1.00 84.12 370 LEU A C 1
ATOM 2912 O O . LEU A 1 370 ? 14.894 2.166 9.672 1.00 84.12 370 LEU A O 1
ATOM 2916 N N . THR A 1 371 ? 13.368 2.113 11.316 1.00 86.50 371 THR A N 1
ATOM 2917 C CA . THR A 1 371 ? 13.910 3.289 12.017 1.00 86.50 371 THR A CA 1
ATOM 2918 C C . THR A 1 371 ? 15.386 3.083 12.363 1.00 86.50 371 THR A C 1
ATOM 2920 O O . THR A 1 371 ? 16.194 3.977 12.126 1.00 86.50 371 THR A O 1
ATOM 2923 N N . ARG A 1 372 ? 15.769 1.898 12.871 1.00 84.12 372 ARG A N 1
ATOM 2924 C CA . ARG A 1 372 ? 17.181 1.590 13.171 1.00 84.12 372 ARG A CA 1
ATOM 2925 C C . ARG A 1 372 ? 18.045 1.596 11.918 1.00 84.12 372 ARG A C 1
ATOM 2927 O O . ARG A 1 372 ? 19.123 2.184 11.933 1.00 84.12 372 ARG A O 1
ATOM 2934 N N . LYS A 1 373 ? 17.562 0.969 10.841 1.00 84.12 373 LYS A N 1
ATOM 2935 C CA . LYS A 1 373 ? 18.267 0.930 9.555 1.00 84.12 373 LYS A CA 1
ATOM 2936 C C . LYS A 1 373 ? 18.503 2.347 9.022 1.00 84.12 373 LYS A C 1
ATOM 2938 O O . LYS A 1 373 ? 19.641 2.698 8.728 1.00 84.12 373 LYS A O 1
ATOM 2943 N N . LEU A 1 374 ? 17.459 3.176 8.988 1.00 85.12 374 LEU A N 1
ATOM 2944 C CA . LEU A 1 374 ? 17.523 4.562 8.515 1.00 85.12 374 LEU A CA 1
ATOM 2945 C C . LEU A 1 374 ? 18.416 5.439 9.401 1.00 85.12 374 LEU A C 1
ATOM 2947 O O . LEU A 1 374 ? 19.170 6.248 8.878 1.00 85.12 374 LEU A O 1
ATOM 2951 N N . ALA A 1 375 ? 18.395 5.252 10.724 1.00 84.00 375 ALA A N 1
ATOM 2952 C CA . ALA A 1 375 ? 19.274 5.983 11.639 1.00 84.00 375 ALA A CA 1
ATOM 2953 C C . ALA A 1 375 ? 20.759 5.614 11.472 1.00 84.00 375 ALA A C 1
ATOM 2955 O O . ALA A 1 375 ? 21.627 6.432 11.765 1.00 84.00 375 ALA A O 1
ATOM 2956 N N . SER A 1 376 ? 21.052 4.389 11.020 1.00 82.56 376 SER A N 1
ATOM 2957 C CA . SER A 1 376 ? 22.421 3.924 10.762 1.00 82.56 376 SER A CA 1
ATOM 2958 C C . SER A 1 376 ? 22.969 4.319 9.389 1.00 82.56 376 SER A C 1
ATOM 2960 O O . SER A 1 376 ? 24.175 4.212 9.166 1.00 82.56 376 SER A O 1
ATOM 2962 N N . HIS A 1 377 ? 22.111 4.761 8.465 1.00 81.75 377 HIS A N 1
ATOM 2963 C CA . HIS A 1 377 ? 22.554 5.221 7.157 1.00 81.75 377 HIS A CA 1
ATOM 2964 C C . HIS A 1 377 ? 23.112 6.639 7.262 1.00 81.75 377 HIS A C 1
ATOM 2966 O O . HIS A 1 377 ? 22.374 7.609 7.427 1.00 81.75 377 HIS A O 1
ATOM 2972 N N . GLU A 1 378 ? 24.435 6.764 7.136 1.00 74.44 378 GLU A N 1
ATOM 2973 C CA . GLU A 1 378 ? 25.035 8.052 6.807 1.00 74.44 378 GLU A CA 1
ATOM 2974 C C . GLU A 1 378 ? 24.520 8.490 5.429 1.00 74.44 378 GLU A C 1
ATOM 2976 O O . GLU A 1 378 ? 24.470 7.656 4.520 1.00 74.44 378 GLU A O 1
ATOM 2981 N N . PRO A 1 379 ? 24.131 9.764 5.248 1.00 72.19 379 PRO A N 1
ATOM 2982 C CA . PRO A 1 379 ? 23.668 10.267 3.964 1.00 72.19 379 PRO A CA 1
ATOM 2983 C C . PRO A 1 379 ? 24.800 10.160 2.937 1.00 72.19 379 PRO A C 1
ATOM 2985 O O . PRO A 1 379 ? 25.686 11.016 2.847 1.00 72.19 379 PRO A O 1
ATOM 2988 N N . SER A 1 380 ? 24.791 9.079 2.162 1.00 64.94 380 SER A N 1
ATOM 2989 C CA . SER A 1 380 ? 25.647 8.899 1.001 1.00 64.94 380 SER A CA 1
ATOM 2990 C C . SER A 1 380 ? 25.313 9.999 -0.009 1.00 64.94 380 SER A C 1
ATOM 2992 O O . SER A 1 380 ? 24.159 10.213 -0.373 1.00 64.94 380 SER A O 1
ATOM 2994 N N . ARG A 1 381 ? 26.332 10.739 -0.464 1.00 51.88 381 ARG A N 1
ATOM 2995 C CA . ARG A 1 381 ? 26.174 11.782 -1.489 1.00 51.88 381 ARG A CA 1
ATOM 2996 C C . ARG A 1 381 ? 25.793 11.131 -2.829 1.00 51.88 381 ARG A C 1
ATOM 2998 O O . ARG A 1 381 ? 26.678 10.655 -3.532 1.00 51.88 381 ARG A O 1
ATOM 3005 N N . GLY A 1 382 ? 24.505 11.103 -3.175 1.00 64.06 382 GLY A N 1
ATOM 3006 C CA . GLY A 1 382 ? 24.001 10.634 -4.475 1.00 64.06 382 GLY A CA 1
ATOM 3007 C C . GLY A 1 382 ? 22.482 10.410 -4.510 1.00 64.06 382 GLY A C 1
ATOM 3008 O O . GLY A 1 382 ? 21.809 10.598 -3.502 1.00 64.06 382 GLY A O 1
ATOM 3009 N N . ASP A 1 383 ? 21.958 9.966 -5.659 1.00 57.44 383 ASP A N 1
ATOM 3010 C CA . ASP A 1 383 ? 20.526 9.775 -5.992 1.00 57.44 383 ASP A CA 1
ATOM 3011 C C . ASP A 1 383 ? 19.693 8.931 -4.992 1.00 57.44 383 ASP A C 1
ATOM 3013 O O . ASP A 1 383 ? 18.467 8.900 -5.069 1.00 57.44 383 ASP A O 1
ATOM 3017 N N . GLN A 1 384 ? 20.325 8.275 -4.011 1.00 59.97 384 GLN A N 1
ATOM 3018 C CA . GLN A 1 384 ? 19.655 7.547 -2.920 1.00 59.97 384 GLN A CA 1
ATOM 3019 C C . GLN A 1 384 ? 18.874 8.445 -1.946 1.00 59.97 384 GLN A C 1
ATOM 3021 O O . GLN A 1 384 ? 18.049 7.930 -1.190 1.00 59.97 384 GLN A O 1
ATOM 3026 N N . VAL A 1 385 ? 19.100 9.763 -1.965 1.00 62.94 385 VAL A N 1
ATOM 3027 C CA . VAL A 1 385 ? 18.442 10.716 -1.053 1.00 62.94 385 VAL A CA 1
ATOM 3028 C C . VAL A 1 385 ? 16.911 10.647 -1.166 1.00 62.94 385 VAL A C 1
ATOM 3030 O O . VAL A 1 385 ? 16.235 10.562 -0.147 1.00 62.94 385 VAL A O 1
ATOM 3033 N N . CYS A 1 386 ? 16.356 10.534 -2.379 1.00 75.25 386 CYS A N 1
ATOM 3034 C CA . CYS A 1 386 ? 14.901 10.591 -2.574 1.00 75.25 386 CYS A CA 1
ATOM 3035 C C . CYS A 1 386 ? 14.148 9.405 -1.940 1.00 75.25 386 CYS A C 1
ATOM 3037 O O . CYS A 1 386 ? 13.079 9.583 -1.364 1.00 75.25 386 CYS A O 1
ATOM 3039 N N . ILE A 1 387 ? 14.688 8.183 -2.025 1.00 78.00 387 ILE A N 1
ATOM 3040 C CA . ILE A 1 387 ? 14.020 6.986 -1.478 1.00 78.00 387 ILE A CA 1
ATOM 3041 C C . ILE A 1 387 ? 14.075 6.988 0.052 1.00 78.00 387 ILE A C 1
ATOM 3043 O O . ILE A 1 387 ? 13.100 6.615 0.708 1.00 78.00 387 ILE A O 1
ATOM 3047 N N . LEU A 1 388 ? 15.206 7.413 0.622 1.00 81.62 388 LEU A N 1
ATOM 3048 C CA . LEU A 1 388 ? 15.361 7.526 2.069 1.00 81.62 388 LEU A CA 1
ATOM 3049 C C . LEU A 1 388 ? 14.415 8.582 2.645 1.00 81.62 388 LEU A C 1
ATOM 3051 O O . LEU A 1 388 ? 13.796 8.316 3.672 1.00 81.62 388 LEU A O 1
ATOM 3055 N N . ASP A 1 389 ? 14.240 9.714 1.963 1.00 84.56 389 ASP A N 1
ATOM 3056 C CA . ASP A 1 389 ? 13.292 10.752 2.373 1.00 84.56 389 ASP A CA 1
ATOM 3057 C C . ASP A 1 389 ? 11.851 10.221 2.363 1.00 84.56 389 ASP A C 1
ATOM 3059 O O . ASP A 1 389 ? 11.156 10.316 3.373 1.00 84.56 389 ASP A O 1
ATOM 3063 N N . VAL A 1 390 ? 11.434 9.524 1.295 1.00 83.31 390 VAL A N 1
ATOM 3064 C CA . VAL A 1 390 ? 10.106 8.879 1.231 1.00 83.31 390 VAL A CA 1
ATOM 3065 C C . VAL A 1 390 ? 9.914 7.867 2.364 1.00 83.31 390 VAL A C 1
ATOM 3067 O O . VAL A 1 390 ? 8.842 7.808 2.974 1.00 83.31 390 VAL A O 1
ATOM 3070 N N . LEU A 1 391 ? 10.936 7.067 2.675 1.00 87.19 391 LEU A N 1
ATOM 3071 C CA . LEU A 1 391 ? 10.896 6.110 3.782 1.00 87.19 391 LEU A CA 1
ATOM 3072 C C . LEU A 1 391 ? 10.781 6.802 5.142 1.00 87.19 391 LEU A C 1
ATOM 3074 O O . LEU A 1 391 ? 9.989 6.361 5.979 1.00 87.19 391 LEU A O 1
ATOM 3078 N N . VAL A 1 392 ? 11.553 7.868 5.366 1.00 89.25 392 VAL A N 1
ATOM 3079 C CA . VAL A 1 392 ? 11.520 8.674 6.591 1.00 89.25 392 VAL A CA 1
ATOM 3080 C C . VAL A 1 392 ? 10.149 9.318 6.760 1.00 89.25 392 VAL A C 1
ATOM 3082 O O . VAL A 1 392 ? 9.538 9.151 7.814 1.00 89.25 392 VAL A O 1
ATOM 3085 N N . ASP A 1 393 ? 9.634 9.976 5.727 1.00 89.06 393 ASP A N 1
ATOM 3086 C CA . ASP A 1 393 ? 8.353 10.677 5.769 1.00 89.06 393 ASP A CA 1
ATOM 3087 C C . ASP A 1 393 ? 7.191 9.708 5.958 1.00 89.06 393 ASP A C 1
ATOM 3089 O O . ASP A 1 393 ? 6.329 9.923 6.812 1.00 89.06 393 ASP A O 1
ATOM 3093 N N . THR A 1 394 ? 7.196 8.582 5.239 1.00 87.94 394 THR A N 1
ATOM 3094 C CA . THR A 1 394 ? 6.143 7.572 5.387 1.00 87.94 394 THR A CA 1
ATOM 3095 C C . THR A 1 394 ? 6.194 6.935 6.777 1.00 87.94 394 THR A C 1
ATOM 3097 O O . THR A 1 394 ? 5.164 6.789 7.431 1.00 87.94 394 THR A O 1
ATOM 3100 N N . THR A 1 395 ? 7.384 6.603 7.286 1.00 89.81 395 THR A N 1
ATOM 3101 C CA . THR A 1 395 ? 7.540 6.057 8.647 1.00 89.81 395 THR A CA 1
ATOM 3102 C C . THR A 1 395 ? 7.090 7.072 9.700 1.00 89.81 395 THR A C 1
ATOM 3104 O O . THR A 1 395 ? 6.357 6.716 10.623 1.00 89.81 395 THR A O 1
ATOM 3107 N N . ALA A 1 396 ? 7.471 8.343 9.550 1.00 91.25 396 ALA A N 1
ATOM 3108 C CA . ALA A 1 396 ? 7.031 9.421 10.427 1.00 91.25 396 ALA A CA 1
ATOM 3109 C C . ALA A 1 396 ? 5.507 9.582 10.394 1.00 91.25 396 ALA A C 1
ATOM 3111 O O . ALA A 1 396 ? 4.891 9.698 11.452 1.00 91.25 396 ALA A O 1
ATOM 3112 N N . PHE A 1 397 ? 4.887 9.501 9.212 1.00 91.38 397 PHE A N 1
ATOM 3113 C CA . PHE A 1 397 ? 3.436 9.539 9.062 1.00 91.38 397 PHE A CA 1
ATOM 3114 C C . PHE A 1 397 ? 2.752 8.443 9.891 1.00 91.38 397 PHE A C 1
ATOM 3116 O O . PHE A 1 397 ? 1.825 8.733 10.650 1.00 91.38 397 PHE A O 1
ATOM 3123 N N . PHE A 1 398 ? 3.246 7.201 9.836 1.00 90.38 398 PHE A N 1
ATOM 3124 C CA . PHE A 1 398 ? 2.710 6.125 10.673 1.00 90.38 398 PHE A CA 1
ATOM 3125 C C . PHE A 1 398 ? 2.843 6.425 12.168 1.00 90.38 398 PHE A C 1
ATOM 3127 O O . PHE A 1 398 ? 1.882 6.256 12.917 1.00 90.38 398 PHE A O 1
ATOM 3134 N N . LEU A 1 399 ? 4.021 6.868 12.608 1.00 90.25 399 LEU A N 1
ATOM 3135 C CA . LEU A 1 399 ? 4.318 7.105 14.023 1.00 90.25 399 LEU A CA 1
ATOM 3136 C C . LEU A 1 399 ? 3.552 8.296 14.611 1.00 90.25 399 LEU A C 1
ATOM 3138 O O . LEU A 1 399 ? 3.216 8.267 15.792 1.00 90.25 399 LEU A O 1
ATOM 3142 N N . VAL A 1 400 ? 3.282 9.326 13.807 1.00 90.38 400 VAL A N 1
ATOM 3143 C CA . VAL A 1 400 ? 2.649 10.574 14.261 1.00 90.38 400 VAL A CA 1
ATOM 3144 C C . VAL A 1 400 ? 1.139 10.573 14.049 1.00 90.38 400 VAL A C 1
ATOM 3146 O O . VAL A 1 400 ? 0.419 11.100 14.891 1.00 90.38 400 VAL A O 1
ATOM 3149 N N . HIS A 1 401 ? 0.645 9.997 12.953 1.00 86.88 401 HIS A N 1
ATOM 3150 C CA . HIS A 1 401 ? -0.762 10.139 12.565 1.00 86.88 401 HIS A CA 1
ATOM 3151 C C . HIS A 1 401 ? -1.559 8.841 12.676 1.00 86.88 401 HIS A C 1
ATOM 3153 O O . HIS A 1 401 ? -2.727 8.879 13.035 1.00 86.88 401 HIS A O 1
ATOM 3159 N N . VAL A 1 402 ? -0.952 7.684 12.407 1.00 88.06 402 VAL A N 1
ATOM 3160 C CA . VAL A 1 402 ? -1.698 6.414 12.362 1.00 88.06 402 VAL A CA 1
ATOM 3161 C C . VAL A 1 402 ? -1.691 5.713 13.714 1.00 88.06 402 VAL A C 1
ATOM 3163 O O . VAL A 1 402 ? -2.726 5.345 14.261 1.00 88.06 402 VAL A O 1
ATOM 3166 N N . ILE A 1 403 ? -0.501 5.489 14.260 1.00 88.88 403 ILE A N 1
ATOM 3167 C CA . ILE A 1 403 ? -0.320 4.681 15.459 1.00 88.88 403 ILE A CA 1
ATOM 3168 C C . ILE A 1 403 ? -0.949 5.330 16.702 1.00 88.88 403 ILE A C 1
ATOM 3170 O O . ILE A 1 403 ? -1.592 4.592 17.451 1.00 88.88 403 ILE A O 1
ATOM 3174 N N . PRO A 1 404 ? -0.805 6.646 16.969 1.00 88.94 404 PRO A N 1
ATOM 3175 C CA . PRO A 1 404 ? -1.376 7.255 18.169 1.00 88.94 404 PRO A CA 1
ATOM 3176 C C . PRO A 1 404 ? -2.882 7.034 18.319 1.00 88.94 404 PRO A C 1
ATOM 3178 O O . PRO A 1 404 ? -3.330 6.683 19.409 1.00 88.94 404 PRO A O 1
ATOM 3181 N N . GLU A 1 405 ? -3.644 7.151 17.227 1.00 86.31 405 GLU A N 1
ATOM 3182 C CA . GLU A 1 405 ? -5.090 6.886 17.220 1.00 86.31 405 GLU A CA 1
ATOM 3183 C C . GLU A 1 405 ? -5.397 5.423 17.575 1.00 86.31 405 GLU A C 1
ATOM 3185 O O . GLU A 1 405 ? -6.351 5.116 18.288 1.00 86.31 405 GLU A O 1
ATOM 3190 N N . LEU A 1 406 ? -4.541 4.501 17.138 1.00 87.06 406 LEU A N 1
ATOM 3191 C CA . LEU A 1 406 ? -4.716 3.065 17.344 1.00 87.06 406 LEU A CA 1
ATOM 3192 C C . LEU A 1 406 ? -4.214 2.555 18.690 1.00 87.06 406 LEU A C 1
ATOM 3194 O O . LEU A 1 406 ? -4.631 1.483 19.126 1.00 87.06 406 LEU A O 1
ATOM 3198 N N . LEU A 1 407 ? -3.353 3.310 19.375 1.00 87.62 407 LEU A N 1
ATOM 3199 C CA . LEU A 1 407 ? -2.974 3.035 20.763 1.00 87.62 407 LEU A CA 1
ATOM 3200 C C . LEU A 1 407 ? -4.150 3.176 21.732 1.00 87.62 407 LEU A C 1
ATOM 3202 O O . LEU A 1 407 ? -4.034 2.789 22.896 1.00 87.62 407 LEU A O 1
ATOM 3206 N N . LEU A 1 408 ? -5.288 3.675 21.246 1.00 85.38 408 LEU A N 1
ATOM 3207 C CA . LEU A 1 408 ? -6.560 3.529 21.919 1.00 85.38 408 LEU A CA 1
ATOM 3208 C C . LEU A 1 408 ? -6.956 2.056 22.092 1.00 85.38 408 LEU A C 1
ATOM 3210 O O . LEU A 1 408 ? -7.697 1.773 23.013 1.00 85.38 408 LEU A O 1
ATOM 3214 N N . PHE A 1 409 ? -6.474 1.095 21.303 1.00 89.12 409 PHE A N 1
ATOM 3215 C CA . PHE A 1 409 ? -6.887 -0.311 21.420 1.00 89.12 409 PHE A CA 1
ATOM 3216 C C . PHE A 1 409 ? -5.882 -1.147 22.200 1.00 89.12 409 PHE A C 1
ATOM 3218 O O . PHE A 1 409 ? -4.704 -1.214 21.845 1.00 89.12 409 PHE A O 1
ATOM 3225 N N . TYR A 1 410 ? -6.374 -1.873 23.205 1.00 89.19 410 TYR A N 1
ATOM 3226 C CA . TYR A 1 410 ? -5.562 -2.774 24.020 1.00 89.19 410 TYR A CA 1
ATOM 3227 C C . TYR A 1 410 ? -4.783 -3.782 23.174 1.00 89.19 410 TYR A C 1
ATOM 3229 O O . TYR A 1 410 ? -3.602 -4.022 23.420 1.00 89.19 410 TYR A O 1
ATOM 3237 N N . SER A 1 411 ? -5.420 -4.355 22.152 1.00 86.94 411 SER A N 1
ATOM 3238 C CA . SER A 1 411 ? -4.781 -5.316 21.259 1.00 86.94 411 SER A CA 1
ATOM 3239 C C . SER A 1 411 ? -3.554 -4.728 20.559 1.00 86.94 411 SER A C 1
ATOM 3241 O O . SER A 1 411 ? -2.542 -5.414 20.450 1.00 86.94 411 SER A O 1
ATOM 3243 N N . ILE A 1 412 ? -3.592 -3.453 20.165 1.00 86.75 412 ILE A N 1
ATOM 3244 C CA . ILE A 1 412 ? -2.460 -2.755 19.546 1.00 86.75 412 ILE A CA 1
ATOM 3245 C C . ILE A 1 412 ? -1.420 -2.369 20.601 1.00 86.75 412 ILE A C 1
ATOM 3247 O O . ILE A 1 412 ? -0.235 -2.638 20.412 1.00 86.75 412 ILE A O 1
ATOM 3251 N N . THR A 1 413 ? -1.836 -1.819 21.746 1.00 87.88 413 THR A N 1
ATOM 3252 C CA . THR A 1 413 ? -0.914 -1.489 22.846 1.00 87.88 413 THR A CA 1
ATOM 3253 C C . THR A 1 413 ? -0.146 -2.721 23.336 1.00 87.88 413 THR A C 1
ATOM 3255 O O . THR A 1 413 ? 1.051 -2.647 23.598 1.00 87.88 413 THR A O 1
ATOM 3258 N N . SER A 1 414 ? -0.805 -3.879 23.413 1.00 86.88 414 SER A N 1
ATOM 3259 C CA . SER A 1 414 ? -0.171 -5.133 23.829 1.00 86.88 414 SER A CA 1
ATOM 3260 C C . SER A 1 414 ? 0.897 -5.618 22.845 1.00 86.88 414 SER A C 1
ATOM 3262 O O . SER A 1 414 ? 1.885 -6.212 23.269 1.00 86.88 414 SER A O 1
ATOM 3264 N N . LEU A 1 415 ? 0.744 -5.323 21.548 1.00 83.88 415 LEU A N 1
ATOM 3265 C CA . LEU A 1 415 ? 1.771 -5.615 20.548 1.00 83.88 415 LEU A CA 1
ATOM 3266 C C . LEU A 1 415 ? 2.991 -4.716 20.727 1.00 83.88 415 LEU A C 1
ATOM 3268 O O . LEU A 1 415 ? 4.108 -5.222 20.723 1.00 83.88 415 LEU A O 1
ATOM 3272 N N . PHE A 1 416 ? 2.783 -3.418 20.972 1.00 83.94 416 PHE A N 1
ATOM 3273 C CA . PHE A 1 416 ? 3.872 -2.485 21.284 1.00 83.94 416 PHE A CA 1
ATOM 3274 C C . PHE A 1 416 ? 4.714 -2.926 22.479 1.00 83.94 416 PHE A C 1
ATOM 3276 O O . PHE A 1 416 ? 5.928 -2.743 22.477 1.00 83.94 416 PHE A O 1
ATOM 3283 N N . LYS A 1 417 ? 4.081 -3.529 23.488 1.00 85.06 417 LYS A N 1
ATOM 3284 C CA . LYS A 1 417 ? 4.769 -4.032 24.681 1.00 85.06 417 LYS A CA 1
ATOM 3285 C C . LYS A 1 417 ? 5.775 -5.137 24.375 1.00 85.06 417 LYS A C 1
ATOM 3287 O O . LYS A 1 417 ? 6.766 -5.256 25.090 1.00 85.06 417 LYS A O 1
ATOM 3292 N N . ASN A 1 418 ? 5.526 -5.917 23.325 1.00 79.94 418 ASN A N 1
ATOM 3293 C CA . ASN A 1 418 ? 6.419 -6.988 22.892 1.00 79.94 418 ASN A CA 1
ATOM 3294 C C . ASN A 1 418 ? 7.531 -6.482 21.968 1.00 79.94 418 ASN A C 1
ATOM 3296 O O . ASN A 1 418 ? 8.586 -7.106 21.890 1.00 79.94 418 ASN A O 1
ATOM 3300 N N . THR A 1 419 ? 7.322 -5.358 21.283 1.00 77.12 419 THR A N 1
ATOM 3301 C CA . THR A 1 419 ? 8.384 -4.679 20.540 1.00 77.12 419 THR A CA 1
ATOM 3302 C C . THR A 1 419 ? 9.395 -4.130 21.551 1.00 77.12 419 THR A C 1
ATOM 3304 O O . THR A 1 419 ? 8.980 -3.506 22.527 1.00 77.12 419 THR A O 1
ATOM 3307 N N . GLU A 1 420 ? 10.704 -4.352 21.353 1.00 65.69 420 GLU A N 1
ATOM 3308 C CA . GLU A 1 420 ? 11.814 -3.903 22.228 1.00 65.69 420 GLU A CA 1
ATOM 3309 C C . GLU A 1 420 ? 11.928 -2.361 22.320 1.00 65.69 420 GLU A C 1
ATOM 3311 O O . GLU A 1 420 ? 12.928 -1.741 21.961 1.00 65.69 420 GLU A O 1
ATOM 3316 N N . SER A 1 421 ? 10.880 -1.710 22.813 1.00 59.38 421 SER A N 1
ATOM 3317 C CA . SER A 1 421 ? 10.650 -0.266 22.773 1.00 59.38 421 SER A CA 1
ATOM 3318 C C . SER A 1 421 ? 11.685 0.512 23.596 1.00 59.38 421 SER A C 1
ATOM 3320 O O . SER A 1 421 ? 11.900 1.699 23.367 1.00 59.38 421 SER A O 1
ATOM 3322 N N . GLY A 1 422 ? 12.373 -0.160 24.527 1.00 57.91 422 GLY A N 1
ATOM 3323 C CA . GLY A 1 422 ? 13.406 0.437 25.374 1.00 57.91 422 GLY A CA 1
ATOM 3324 C C . GLY A 1 422 ? 14.716 0.772 24.652 1.00 57.91 422 GLY A C 1
ATOM 3325 O O . GLY A 1 422 ? 15.427 1.665 25.100 1.00 57.91 422 GLY A O 1
ATOM 3326 N N . ALA A 1 423 ? 15.032 0.118 23.529 1.00 60.06 423 ALA A N 1
ATOM 3327 C CA . ALA A 1 423 ? 16.311 0.320 22.835 1.00 60.06 423 ALA A CA 1
ATOM 3328 C C . ALA A 1 423 ? 16.366 1.607 21.981 1.00 60.06 423 ALA A C 1
ATOM 3330 O O . ALA A 1 423 ? 17.441 2.018 21.550 1.00 60.06 423 ALA A O 1
ATOM 3331 N N . TYR A 1 424 ? 15.221 2.254 21.735 1.00 61.31 424 TYR A N 1
ATOM 3332 C CA . TYR A 1 424 ? 15.086 3.355 20.768 1.00 61.31 424 TYR A CA 1
ATOM 3333 C C . TYR A 1 424 ? 15.382 4.742 21.345 1.00 61.31 424 TYR A C 1
ATOM 3335 O O . TYR A 1 424 ? 15.652 5.673 20.598 1.00 61.31 424 TYR A O 1
ATOM 3343 N N . LEU A 1 425 ? 15.381 4.889 22.672 1.00 55.62 425 LEU A N 1
ATOM 3344 C CA . LEU A 1 425 ? 15.570 6.179 23.346 1.00 55.62 425 LEU A CA 1
ATOM 3345 C C . LEU A 1 425 ? 17.038 6.623 23.461 1.00 55.62 425 LEU A C 1
ATOM 3347 O O . LEU A 1 425 ? 17.318 7.670 24.041 1.00 55.62 425 LEU A O 1
ATOM 3351 N N . SER A 1 426 ? 17.986 5.836 22.948 1.00 58.31 426 SER A N 1
ATOM 3352 C CA . SER A 1 426 ? 19.420 6.120 23.094 1.00 58.31 426 SER A CA 1
ATOM 3353 C C . SER A 1 426 ? 20.051 6.816 21.887 1.00 58.31 426 SER A C 1
ATOM 3355 O O . SER A 1 426 ? 21.214 7.210 21.967 1.00 58.31 426 SER A O 1
ATOM 3357 N N . THR A 1 427 ? 19.326 7.007 20.780 1.00 60.81 427 THR A N 1
ATOM 3358 C CA . THR A 1 427 ? 19.839 7.785 19.645 1.00 60.81 427 THR A CA 1
ATOM 3359 C C . THR A 1 427 ? 19.647 9.273 19.916 1.00 60.81 427 THR A C 1
ATOM 3361 O O . THR A 1 427 ? 18.554 9.805 19.789 1.00 60.81 427 THR A O 1
ATOM 3364 N N . SER A 1 428 ? 20.723 9.966 20.279 1.00 58.69 428 SER A N 1
ATOM 3365 C CA . SER A 1 428 ? 20.781 11.400 20.607 1.00 58.69 428 SER A CA 1
ATOM 3366 C C . SER A 1 428 ? 20.566 12.355 19.411 1.00 58.69 428 SER A C 1
ATOM 3368 O O . SER A 1 428 ? 21.048 13.488 19.419 1.00 58.69 428 SER A O 1
ATOM 3370 N N . GLY A 1 429 ? 19.870 11.913 18.360 1.00 70.69 429 GLY A N 1
ATOM 3371 C CA . GLY A 1 429 ? 19.756 12.626 17.086 1.00 70.69 429 GLY A CA 1
ATOM 3372 C C . GLY A 1 429 ? 18.528 13.535 16.981 1.00 70.69 429 GLY A C 1
ATOM 3373 O O . GLY A 1 429 ? 17.460 13.228 17.482 1.00 70.69 429 GLY A O 1
ATOM 3374 N N . SER A 1 430 ? 18.635 14.646 16.250 1.00 68.69 430 SER A N 1
ATOM 3375 C CA . SER A 1 430 ? 17.519 15.562 15.955 1.00 68.69 430 SER A CA 1
ATOM 3376 C C . SER A 1 430 ? 16.659 15.133 14.754 1.00 68.69 430 SER A C 1
ATOM 3378 O O . SER A 1 430 ? 15.975 15.974 14.165 1.00 68.69 430 SER A O 1
ATOM 3380 N N . SER A 1 431 ? 16.684 13.857 14.356 1.00 87.38 431 SER A N 1
ATOM 3381 C CA . SER A 1 431 ? 16.037 13.398 13.120 1.00 87.38 431 SER A CA 1
ATOM 3382 C C . SER A 1 431 ? 14.504 13.498 13.177 1.00 87.38 431 SER A C 1
ATOM 3384 O O . SER A 1 431 ? 13.899 13.580 14.250 1.00 87.38 431 SER A O 1
ATOM 3386 N N . VAL A 1 432 ? 13.857 13.504 12.005 1.00 89.88 432 VAL A N 1
ATOM 3387 C CA . VAL A 1 432 ? 12.386 13.493 11.882 1.00 89.88 432 VAL A CA 1
ATOM 3388 C C . VAL A 1 432 ? 11.793 12.284 12.614 1.00 89.88 432 VAL A C 1
ATOM 3390 O O . VAL A 1 432 ? 10.848 12.438 13.387 1.00 89.88 432 VAL A O 1
ATOM 3393 N N . LEU A 1 433 ? 12.397 11.103 12.439 1.00 89.06 433 LEU A N 1
ATOM 3394 C CA . LEU A 1 433 ? 11.957 9.867 13.089 1.00 89.06 433 LEU A CA 1
ATOM 3395 C C . LEU A 1 433 ? 12.136 9.905 14.605 1.00 89.06 433 LEU A C 1
ATOM 3397 O O . LEU A 1 433 ? 11.253 9.455 15.327 1.00 89.06 433 LEU A O 1
ATOM 3401 N N . ASP A 1 434 ? 13.236 10.473 15.100 1.00 87.25 434 ASP A N 1
ATOM 3402 C CA . ASP A 1 434 ? 13.451 10.606 16.541 1.00 87.25 434 ASP A CA 1
ATOM 3403 C C . ASP A 1 434 ? 12.390 11.518 17.182 1.00 87.25 434 ASP A C 1
ATOM 3405 O O . ASP A 1 434 ? 11.821 11.193 18.225 1.00 87.25 434 ASP A O 1
ATOM 3409 N N . ARG A 1 435 ? 12.022 12.621 16.512 1.00 89.62 435 ARG A N 1
ATOM 3410 C CA . ARG A 1 435 ? 10.891 13.460 16.945 1.00 89.62 435 ARG A CA 1
ATOM 3411 C C . ARG A 1 435 ? 9.564 12.700 16.923 1.00 89.62 435 ARG A C 1
ATOM 3413 O O . ARG A 1 435 ? 8.789 12.833 17.867 1.00 89.62 435 ARG A O 1
ATOM 3420 N N . ALA A 1 436 ? 9.314 11.903 15.883 1.00 91.00 436 ALA A N 1
ATOM 3421 C CA . ALA A 1 436 ? 8.099 11.102 15.762 1.00 91.00 436 ALA A CA 1
ATOM 3422 C C . ALA A 1 436 ? 7.977 10.068 16.897 1.00 91.00 436 ALA A C 1
ATOM 3424 O O . ALA A 1 436 ? 6.944 9.991 17.561 1.00 91.00 436 ALA A O 1
ATOM 3425 N N . TRP A 1 437 ? 9.055 9.340 17.203 1.00 90.00 437 TRP A N 1
ATOM 3426 C CA . TRP A 1 437 ? 9.096 8.409 18.334 1.00 90.00 437 TRP A CA 1
ATOM 3427 C C . TRP A 1 437 ? 8.944 9.115 19.684 1.00 90.00 437 TRP A C 1
ATOM 3429 O O . TRP A 1 437 ? 8.182 8.650 20.534 1.00 90.00 437 TRP A O 1
ATOM 3439 N N . ARG A 1 438 ? 9.599 10.266 19.882 1.00 87.75 438 ARG A N 1
ATOM 3440 C CA . ARG A 1 438 ? 9.437 11.080 21.098 1.00 87.75 438 ARG A CA 1
ATOM 3441 C C . ARG A 1 438 ? 8.008 11.578 21.301 1.00 87.75 438 ARG A C 1
ATOM 3443 O O . ARG A 1 438 ? 7.586 11.700 22.447 1.00 87.75 438 ARG A O 1
ATOM 3450 N N . ALA A 1 439 ? 7.265 11.845 20.228 1.00 88.38 439 ALA A N 1
ATOM 3451 C CA . ALA A 1 439 ? 5.848 12.190 20.313 1.00 88.38 439 ALA A CA 1
ATOM 3452 C C . ALA A 1 439 ? 4.977 10.968 20.662 1.00 88.38 439 ALA A C 1
ATOM 3454 O O . ALA A 1 439 ? 4.066 11.065 21.486 1.00 88.38 439 ALA A O 1
ATOM 3455 N N . LEU A 1 440 ? 5.287 9.803 20.086 1.00 89.00 440 LEU A N 1
ATOM 3456 C CA . LEU A 1 440 ? 4.513 8.574 20.255 1.00 89.00 440 LEU A CA 1
ATOM 3457 C C . LEU A 1 440 ? 4.679 7.924 21.642 1.00 89.00 440 LEU A C 1
ATOM 3459 O O . LEU A 1 440 ? 3.703 7.482 22.253 1.00 89.00 440 LEU A O 1
ATOM 3463 N N . LEU A 1 441 ? 5.908 7.846 22.159 1.00 87.75 441 LEU A N 1
ATOM 3464 C CA . LEU A 1 441 ? 6.229 7.079 23.371 1.00 87.75 441 LEU A CA 1
ATOM 3465 C C . LEU A 1 441 ? 5.480 7.539 24.637 1.00 87.75 441 LEU A C 1
ATOM 3467 O O . LEU A 1 441 ? 5.028 6.672 25.391 1.00 87.75 441 LEU A O 1
ATOM 3471 N N . PRO A 1 442 ? 5.279 8.845 24.900 1.00 86.50 442 PRO A N 1
ATOM 3472 C CA . PRO A 1 442 ? 4.454 9.297 26.019 1.00 86.50 442 PRO A CA 1
ATOM 3473 C C . PRO A 1 442 ? 2.985 8.875 25.898 1.00 86.50 442 PRO A C 1
ATOM 3475 O O . PRO A 1 442 ? 2.343 8.579 26.907 1.00 86.50 442 PRO A O 1
ATOM 3478 N N . ILE A 1 443 ? 2.437 8.827 24.678 1.00 87.06 443 ILE A N 1
ATOM 3479 C CA . ILE A 1 443 ? 1.069 8.351 24.426 1.00 87.06 443 ILE A CA 1
ATOM 3480 C C . ILE A 1 443 ? 0.997 6.857 24.739 1.00 87.06 443 ILE A C 1
ATOM 3482 O O . ILE A 1 443 ? 0.181 6.438 25.561 1.00 87.06 443 ILE A O 1
ATOM 3486 N N . TYR A 1 444 ? 1.915 6.076 24.167 1.00 88.38 444 TYR A N 1
ATOM 3487 C CA . TYR A 1 444 ? 2.018 4.641 24.420 1.00 88.38 444 TYR A CA 1
ATOM 3488 C C . TYR A 1 444 ? 2.176 4.321 25.907 1.00 88.38 444 TYR A C 1
ATOM 3490 O O . TYR A 1 444 ? 1.428 3.507 26.438 1.00 88.38 444 TYR A O 1
ATOM 3498 N N . THR A 1 445 ? 3.098 4.990 26.600 1.00 86.00 445 THR A N 1
ATOM 3499 C CA . THR A 1 445 ? 3.384 4.735 28.018 1.00 86.00 445 THR A CA 1
ATOM 3500 C C . THR A 1 445 ? 2.141 4.961 28.875 1.00 86.00 445 THR A C 1
ATOM 3502 O O . THR A 1 445 ? 1.780 4.097 29.674 1.00 86.00 445 THR A O 1
ATOM 3505 N N . ARG A 1 446 ? 1.430 6.079 28.667 1.00 84.62 446 ARG A N 1
ATOM 3506 C CA . ARG A 1 446 ? 0.179 6.373 29.384 1.00 84.62 446 ARG A CA 1
ATOM 3507 C C . ARG A 1 446 ? -0.883 5.302 29.133 1.00 84.62 446 ARG A C 1
ATOM 3509 O O . ARG A 1 446 ? -1.470 4.797 30.089 1.00 84.62 446 ARG A O 1
ATOM 3516 N N . LYS A 1 447 ? -1.097 4.917 27.870 1.00 85.75 447 LYS A N 1
ATOM 3517 C CA . LYS A 1 447 ? -2.094 3.898 27.501 1.00 85.75 447 LYS A CA 1
ATOM 3518 C C . LYS A 1 447 ? -1.715 2.502 28.001 1.00 85.75 447 LYS A C 1
ATOM 3520 O O . LYS A 1 447 ? -2.568 1.804 28.535 1.00 85.75 447 LYS A O 1
ATOM 3525 N N . SER A 1 448 ? -0.444 2.111 27.913 1.00 86.56 448 SER A N 1
ATOM 3526 C CA . SER A 1 448 ? 0.043 0.820 28.413 1.00 86.56 448 SER A CA 1
ATOM 3527 C C . SER A 1 448 ? -0.120 0.701 29.923 1.00 86.56 448 SER A C 1
ATOM 3529 O O . SER A 1 448 ? -0.584 -0.333 30.392 1.00 86.56 448 SER A O 1
ATOM 3531 N N . ILE A 1 449 ? 0.214 1.748 30.687 1.00 86.00 449 ILE A N 1
ATOM 3532 C CA . ILE A 1 449 ? 0.008 1.763 32.143 1.00 86.00 449 ILE A CA 1
ATOM 3533 C C . ILE A 1 449 ? -1.482 1.644 32.466 1.00 86.00 449 ILE A C 1
ATOM 3535 O O . ILE A 1 449 ? -1.859 0.829 33.309 1.00 86.00 449 ILE A O 1
ATOM 3539 N N . ALA A 1 450 ? -2.330 2.417 31.778 1.00 84.25 450 ALA A N 1
ATOM 3540 C CA . ALA A 1 450 ? -3.774 2.336 31.961 1.00 84.25 450 ALA A CA 1
ATOM 3541 C C . ALA A 1 450 ? -4.280 0.911 31.699 1.00 84.25 450 ALA A C 1
ATOM 3543 O O . ALA A 1 450 ? -4.995 0.351 32.524 1.00 84.25 450 ALA A O 1
ATOM 3544 N N . TYR A 1 451 ? -3.839 0.279 30.613 1.00 86.31 451 TYR A N 1
ATOM 3545 C CA . TYR A 1 451 ? -4.253 -1.074 30.273 1.00 86.31 451 TYR A CA 1
ATOM 3546 C C . TYR A 1 451 ? -3.703 -2.167 31.178 1.00 86.31 451 TYR A C 1
ATOM 3548 O O . TYR A 1 451 ? -4.439 -3.096 31.501 1.00 86.31 451 TYR A O 1
ATOM 3556 N N . ASP A 1 452 ? -2.452 -2.077 31.617 1.00 85.56 452 ASP A N 1
ATOM 3557 C CA . ASP A 1 452 ? -1.894 -3.028 32.578 1.00 85.56 452 ASP A CA 1
ATOM 3558 C C . ASP A 1 452 ? -2.648 -2.956 33.910 1.00 85.56 452 ASP A C 1
ATOM 3560 O O . ASP A 1 452 ? -2.940 -3.987 34.524 1.00 85.56 452 ASP A O 1
ATOM 3564 N N . LEU A 1 453 ? -3.035 -1.750 34.327 1.00 82.19 453 LEU A N 1
ATOM 3565 C CA . LEU A 1 453 ? -3.830 -1.541 35.526 1.00 82.19 453 LEU A CA 1
ATOM 3566 C C . LEU A 1 453 ? -5.279 -2.010 35.342 1.00 82.19 453 LEU A C 1
ATOM 3568 O O . LEU A 1 453 ? -5.767 -2.729 36.206 1.00 82.19 453 LEU A O 1
ATOM 3572 N N . ILE A 1 454 ? -5.941 -1.704 34.217 1.00 82.69 454 ILE A N 1
ATOM 3573 C CA . ILE A 1 454 ? -7.273 -2.251 33.895 1.00 82.69 454 ILE A CA 1
ATOM 3574 C C . ILE A 1 454 ? -7.212 -3.774 33.889 1.00 82.69 454 ILE A C 1
ATOM 3576 O O . ILE A 1 454 ? -8.016 -4.418 34.548 1.00 82.69 454 ILE A O 1
ATOM 3580 N N . SER A 1 455 ? -6.239 -4.363 33.196 1.00 82.06 455 SER A N 1
ATOM 3581 C CA . SER A 1 455 ? -6.059 -5.812 33.144 1.00 82.06 455 SER A CA 1
ATOM 3582 C C . SER A 1 455 ? -5.851 -6.391 34.542 1.00 82.06 455 SER A C 1
ATOM 3584 O O . SER A 1 455 ? -6.411 -7.435 34.861 1.00 82.06 455 SER A O 1
ATOM 3586 N N . SER A 1 456 ? -5.098 -5.704 35.402 1.00 81.44 456 SER A N 1
ATOM 3587 C CA . SER A 1 456 ? -4.906 -6.109 36.796 1.00 81.44 456 SER A CA 1
ATOM 3588 C C . SER A 1 456 ? -6.195 -5.995 37.609 1.00 81.44 456 SER A C 1
ATOM 3590 O O . SER A 1 456 ? -6.509 -6.914 38.351 1.00 81.44 456 SER A O 1
ATOM 3592 N N . LEU A 1 457 ? -6.982 -4.932 37.435 1.00 76.00 457 LEU A N 1
ATOM 3593 C CA . LEU A 1 457 ? -8.276 -4.750 38.101 1.00 76.00 457 LEU A CA 1
ATOM 3594 C C . LEU A 1 457 ? -9.298 -5.790 37.645 1.00 76.00 457 LEU A C 1
ATOM 3596 O O . LEU A 1 457 ? -9.960 -6.386 38.485 1.00 76.00 457 LEU A O 1
ATOM 3600 N N . VAL A 1 458 ? -9.352 -6.068 36.343 1.00 73.62 458 VAL A N 1
ATOM 3601 C CA . VAL A 1 458 ? -10.176 -7.127 35.749 1.00 73.62 458 VAL A CA 1
ATOM 3602 C C . VAL A 1 458 ? -9.729 -8.510 36.233 1.00 73.62 458 VAL A C 1
ATOM 3604 O O . VAL A 1 458 ? -10.558 -9.394 36.390 1.00 73.62 458 VAL A O 1
ATOM 3607 N N . LYS A 1 459 ? -8.433 -8.720 36.506 1.00 73.94 459 LYS A N 1
ATOM 3608 C CA . LYS A 1 459 ? -7.932 -9.959 37.130 1.00 73.94 459 LYS A CA 1
ATOM 3609 C C . LYS A 1 459 ? -8.257 -10.040 38.623 1.00 73.94 459 LYS A C 1
ATOM 3611 O O . LYS A 1 459 ? -8.505 -11.134 39.121 1.00 73.94 459 LYS A O 1
ATOM 3616 N N . ILE A 1 460 ? -8.211 -8.914 39.340 1.00 59.12 460 ILE A N 1
ATOM 3617 C CA . ILE A 1 460 ? -8.548 -8.831 40.770 1.00 59.12 460 ILE A CA 1
ATOM 3618 C C . ILE A 1 460 ? -10.038 -9.092 40.967 1.00 59.12 460 ILE A C 1
ATOM 3620 O O . ILE A 1 460 ? -10.418 -9.807 41.895 1.00 59.12 460 ILE A O 1
ATOM 3624 N N . SER A 1 461 ? -10.878 -8.558 40.082 1.00 65.75 461 SER A N 1
ATOM 3625 C CA . SER A 1 461 ? -12.269 -8.955 40.007 1.00 65.75 461 SER A CA 1
ATOM 3626 C C . SER A 1 461 ? -12.338 -10.353 39.412 1.00 65.75 461 SER A C 1
ATOM 3628 O O . SER A 1 461 ? -12.378 -10.518 38.197 1.00 65.75 461 SER A O 1
ATOM 3630 N N . LYS A 1 462 ? -12.283 -11.376 40.268 1.00 67.25 462 LYS A N 1
ATOM 3631 C CA . LYS A 1 462 ? -12.458 -12.762 39.837 1.00 67.25 462 LYS A CA 1
ATOM 3632 C C . LYS A 1 462 ? -13.741 -12.810 39.007 1.00 67.25 462 LYS A C 1
ATOM 3634 O O . LYS A 1 462 ? -14.794 -12.498 39.567 1.00 67.25 462 LYS A O 1
ATOM 3639 N N . PRO A 1 463 ? -13.669 -13.122 37.699 1.00 74.38 463 PRO A N 1
ATOM 3640 C CA . PRO A 1 463 ? -14.877 -13.162 36.903 1.00 74.38 463 PRO A CA 1
ATOM 3641 C C . PRO A 1 463 ? -15.849 -14.127 37.587 1.00 74.38 463 PRO A C 1
ATOM 3643 O O . PRO A 1 463 ? -15.458 -15.191 38.066 1.00 74.38 463 PRO A O 1
ATOM 3646 N N . VAL A 1 464 ? -17.103 -13.723 37.751 1.00 83.44 464 VAL A N 1
ATOM 3647 C CA . VAL A 1 464 ? -18.087 -14.562 38.438 1.00 83.44 464 VAL A CA 1
ATOM 3648 C C . VAL A 1 464 ? -18.760 -15.439 37.395 1.00 83.44 464 VAL A C 1
ATOM 3650 O O . VAL A 1 464 ? -18.959 -15.043 36.247 1.00 83.44 464 VAL A O 1
ATOM 3653 N N . CYS A 1 465 ? -19.090 -16.672 37.774 1.00 88.81 465 CYS A N 1
ATOM 3654 C CA . CYS A 1 465 ? -19.882 -17.527 36.906 1.00 88.81 465 CYS A CA 1
ATOM 3655 C C . CYS A 1 465 ? -21.241 -16.865 36.657 1.00 88.81 465 CYS A C 1
ATOM 3657 O O . CYS A 1 465 ? -22.025 -16.707 37.588 1.00 88.81 465 CYS A O 1
ATOM 3659 N N . ALA A 1 466 ? -21.560 -16.555 35.403 1.00 90.00 466 ALA A N 1
ATOM 3660 C CA . ALA A 1 466 ? -22.808 -15.870 35.065 1.00 90.00 466 ALA A CA 1
ATOM 3661 C C . ALA A 1 466 ? -24.070 -16.742 35.199 1.00 90.00 466 ALA A C 1
ATOM 3663 O O . ALA A 1 466 ? -25.177 -16.290 34.920 1.00 90.00 466 ALA A O 1
ATOM 3664 N N . ASN A 1 467 ? -23.935 -18.006 35.609 1.00 92.50 467 ASN A N 1
ATOM 3665 C CA . ASN A 1 467 ? -25.087 -18.806 36.003 1.00 92.50 467 ASN A CA 1
ATOM 3666 C C . ASN A 1 467 ? -25.549 -18.361 37.404 1.00 92.50 467 ASN A C 1
ATOM 3668 O O . ASN A 1 467 ? -24.854 -18.679 38.370 1.00 92.50 467 ASN A O 1
ATOM 3672 N N . PRO A 1 468 ? -26.735 -17.743 37.561 1.00 89.12 468 PRO A N 1
ATOM 3673 C CA . PRO A 1 468 ? -27.207 -17.234 38.854 1.00 89.12 468 PRO A CA 1
ATOM 3674 C C . PRO A 1 468 ? -27.439 -18.341 39.896 1.00 89.12 468 PRO A C 1
ATOM 3676 O O . PRO A 1 468 ? -27.535 -18.071 41.089 1.00 89.12 468 PRO A O 1
ATOM 3679 N N . LYS A 1 469 ? -27.530 -19.607 39.465 1.00 92.25 469 LYS A N 1
ATOM 3680 C CA . LYS A 1 469 ? -27.646 -20.778 40.351 1.00 92.25 469 LYS A CA 1
ATOM 3681 C C . LYS A 1 469 ? -26.285 -21.359 40.754 1.00 92.25 469 LYS A C 1
ATOM 3683 O O . LYS A 1 469 ? -26.235 -22.305 41.542 1.00 92.25 469 LYS A O 1
ATOM 3688 N N . CYS A 1 470 ? -25.184 -20.853 40.199 1.00 90.69 470 CYS A N 1
ATOM 3689 C CA . CYS A 1 470 ? -23.844 -21.317 40.524 1.00 90.69 470 CYS A CA 1
ATOM 3690 C C . CYS A 1 470 ? -23.413 -20.758 41.882 1.00 90.69 470 CYS A C 1
ATOM 3692 O O . CYS A 1 470 ? -23.259 -19.558 42.044 1.00 90.69 470 CYS A O 1
ATOM 3694 N N . ARG A 1 471 ? -23.171 -21.649 42.848 1.00 86.25 471 ARG A N 1
ATOM 3695 C CA . ARG A 1 471 ? -22.653 -21.303 44.187 1.00 86.25 471 ARG A CA 1
ATOM 3696 C C . ARG A 1 471 ? -21.154 -21.559 44.339 1.00 86.25 471 ARG A C 1
ATOM 3698 O O . ARG A 1 471 ? -20.647 -21.646 45.449 1.00 86.25 471 ARG A O 1
ATOM 3705 N N . ALA A 1 472 ? -20.474 -21.834 43.233 1.00 83.44 472 ALA A N 1
ATOM 3706 C CA . ALA A 1 472 ? -19.082 -22.230 43.269 1.00 83.44 472 ALA A CA 1
ATOM 3707 C C . ALA A 1 472 ? -18.193 -20.980 43.279 1.00 83.44 472 ALA A C 1
ATOM 3709 O O . ALA A 1 472 ? -17.998 -20.371 42.228 1.00 83.44 472 ALA A O 1
ATOM 3710 N N . ASP A 1 473 ? -17.627 -20.661 44.441 1.00 68.94 473 ASP A N 1
ATOM 3711 C CA . ASP A 1 473 ? -16.500 -19.736 44.576 1.00 68.94 473 ASP A CA 1
ATOM 3712 C C . ASP A 1 473 ? -15.258 -20.430 44.013 1.00 68.94 473 ASP A C 1
ATOM 3714 O O . ASP A 1 473 ? -14.558 -21.168 44.710 1.00 68.94 473 ASP A O 1
ATOM 3718 N N . LYS A 1 474 ? -15.041 -20.323 42.701 1.00 66.38 474 LYS A N 1
ATOM 3719 C CA . LYS A 1 474 ? -13.908 -20.983 42.046 1.00 66.38 474 LYS A CA 1
ATOM 3720 C C . LYS A 1 474 ? -12.879 -19.971 41.584 1.00 66.38 474 LYS A C 1
ATOM 3722 O O . LYS A 1 474 ? -13.109 -19.245 40.627 1.00 66.38 474 LYS A O 1
ATOM 3727 N N . ASP A 1 475 ? -11.688 -20.091 42.157 1.00 68.62 475 ASP A N 1
ATOM 3728 C CA . ASP A 1 475 ? -10.443 -19.440 41.722 1.00 68.62 475 ASP A CA 1
ATOM 3729 C C . ASP A 1 475 ? -9.839 -20.103 40.465 1.00 68.62 475 ASP A C 1
ATOM 3731 O O . ASP A 1 475 ? -8.627 -20.133 40.275 1.00 68.62 475 ASP A O 1
ATOM 3735 N N . GLY A 1 476 ? -10.679 -20.705 39.619 1.00 74.69 476 GLY A N 1
ATOM 3736 C CA . GLY A 1 476 ? -10.256 -21.508 38.472 1.00 74.69 476 GLY A CA 1
ATOM 3737 C C . GLY A 1 476 ? -10.354 -20.775 37.135 1.00 74.69 476 GLY A C 1
ATOM 3738 O O . GLY A 1 476 ? -11.017 -19.750 37.012 1.00 74.69 476 GLY A O 1
ATOM 3739 N N . ASN A 1 477 ? -9.743 -21.363 36.103 1.00 83.62 477 ASN A N 1
ATOM 3740 C CA . ASN A 1 477 ? -9.898 -20.923 34.715 1.00 83.62 477 ASN A CA 1
ATOM 3741 C C . ASN A 1 477 ? -11.370 -21.035 34.296 1.00 83.62 477 ASN A C 1
ATOM 3743 O O . ASN A 1 477 ? -11.887 -22.140 34.115 1.00 83.62 477 ASN A O 1
ATOM 3747 N N . LEU A 1 478 ? -12.048 -19.900 34.154 1.00 89.25 478 LEU A N 1
ATOM 3748 C CA . LEU A 1 478 ? -13.416 -19.867 33.656 1.00 89.25 478 LEU A CA 1
ATOM 3749 C C . LEU A 1 478 ? -13.434 -20.005 32.136 1.00 89.25 478 LEU A C 1
ATOM 3751 O O . LEU A 1 478 ? -12.572 -19.492 31.425 1.00 89.25 478 LEU A O 1
ATOM 3755 N N . LEU A 1 479 ? -14.461 -20.683 31.647 1.00 90.81 479 LEU A N 1
ATOM 3756 C CA . LEU A 1 479 ? -14.791 -20.771 30.238 1.00 90.81 479 LEU A CA 1
ATOM 3757 C C . LEU A 1 479 ? -15.486 -19.480 29.823 1.00 90.81 479 LEU A C 1
ATOM 3759 O O . LEU A 1 479 ? -16.570 -19.175 30.318 1.00 90.81 479 LEU A O 1
ATOM 3763 N N . VAL A 1 480 ? -14.881 -18.738 28.907 1.00 90.44 480 VAL A N 1
ATOM 3764 C CA . VAL A 1 480 ? -15.516 -17.572 28.296 1.00 90.44 480 VAL A CA 1
ATOM 3765 C C . VAL A 1 480 ? -16.442 -18.043 27.170 1.00 90.44 480 VAL A C 1
ATOM 3767 O O . VAL A 1 480 ? -16.149 -19.010 26.467 1.00 90.44 480 VAL A O 1
ATOM 3770 N N . CYS A 1 481 ? -17.589 -17.390 27.007 1.00 93.12 481 CYS A N 1
ATOM 3771 C CA . CYS A 1 481 ? -18.510 -17.650 25.913 1.00 93.12 481 CYS A CA 1
ATOM 3772 C C . CYS A 1 481 ? -17.835 -17.360 24.567 1.00 93.12 481 CYS A C 1
ATOM 3774 O O . CYS A 1 481 ? -17.524 -16.213 24.278 1.00 93.12 481 CYS A O 1
ATOM 3776 N N . GLU A 1 482 ? -17.693 -18.367 23.705 1.00 90.81 482 GLU A N 1
ATOM 3777 C CA . GLU A 1 482 ? -17.140 -18.214 22.345 1.00 90.81 482 GLU A CA 1
ATOM 3778 C C . GLU A 1 482 ? -17.958 -17.263 21.450 1.00 90.81 482 GLU A C 1
ATOM 3780 O O . GLU A 1 482 ? -17.484 -16.825 20.409 1.00 90.81 482 GLU A O 1
ATOM 3785 N N . GLY A 1 483 ? -19.210 -16.972 21.824 1.00 90.44 483 GLY A N 1
ATOM 3786 C CA . GLY A 1 483 ? -20.090 -16.083 21.073 1.00 90.44 483 GLY A CA 1
ATOM 3787 C C . GLY A 1 483 ? -19.774 -14.607 21.295 1.00 90.44 483 GLY A C 1
ATOM 3788 O O . GLY A 1 483 ? -19.430 -13.907 20.348 1.00 90.44 483 GLY A O 1
ATOM 3789 N N . CYS A 1 484 ? -19.963 -14.118 22.523 1.00 88.75 484 CYS A N 1
ATOM 3790 C CA . CYS A 1 484 ? -19.746 -12.706 22.847 1.00 88.75 484 CYS A CA 1
ATOM 3791 C C . CYS A 1 484 ? -18.321 -12.412 23.325 1.00 88.75 484 CYS A C 1
ATOM 3793 O O . CYS A 1 484 ? -17.908 -11.256 23.314 1.00 88.75 484 CYS A O 1
ATOM 3795 N N . GLU A 1 485 ? -17.589 -13.425 23.800 1.00 88.62 485 GLU A N 1
ATOM 3796 C CA . GLU A 1 485 ? -16.338 -13.295 24.570 1.00 88.62 485 GLU A CA 1
ATOM 3797 C C . GLU A 1 485 ? -16.459 -12.396 25.819 1.00 88.62 485 GLU A C 1
ATOM 3799 O O . GLU A 1 485 ? -15.474 -12.049 26.465 1.00 88.62 485 GLU A O 1
ATOM 3804 N N . MET A 1 486 ? -17.707 -12.040 26.117 1.00 83.94 486 MET A N 1
ATOM 3805 C CA . MET A 1 486 ? -18.262 -11.375 27.276 1.00 83.94 486 MET A CA 1
ATOM 3806 C C . MET A 1 486 ? -18.136 -12.288 28.481 1.00 83.94 486 MET A C 1
ATOM 3808 O O . MET A 1 486 ? -17.198 -12.263 29.265 1.00 83.94 486 MET A O 1
ATOM 3812 N N . THR A 1 487 ? -19.134 -13.169 28.542 1.00 88.38 487 THR A N 1
ATOM 3813 C CA . THR A 1 487 ? -19.591 -13.929 29.704 1.00 88.38 487 THR A CA 1
ATOM 3814 C C . THR A 1 487 ? -18.715 -15.117 30.062 1.00 88.38 487 THR A C 1
ATOM 3816 O O . THR A 1 487 ? -18.352 -15.905 29.194 1.00 88.38 487 THR A O 1
ATOM 3819 N N . ALA A 1 488 ? -18.428 -15.287 31.354 1.00 90.38 488 ALA A N 1
ATOM 3820 C CA . ALA A 1 488 ? -17.575 -16.343 31.875 1.00 90.38 488 ALA A CA 1
ATOM 3821 C C . ALA A 1 488 ? -18.371 -17.354 32.716 1.00 90.38 488 ALA A C 1
ATOM 3823 O O . ALA A 1 488 ? -19.329 -17.019 33.415 1.00 90.38 488 ALA A O 1
ATOM 3824 N N . TYR A 1 489 ? -17.955 -18.617 32.653 1.00 91.44 489 TYR A N 1
ATOM 3825 C CA . TYR A 1 489 ? -18.616 -19.744 33.297 1.00 91.44 489 TYR A CA 1
ATOM 3826 C C . TYR A 1 489 ? -17.604 -20.672 33.945 1.00 91.44 489 TYR A C 1
ATOM 3828 O O . TYR A 1 489 ? -16.588 -21.016 33.354 1.00 91.44 489 TYR A O 1
ATOM 3836 N N . CYS A 1 490 ? -17.909 -21.184 35.133 1.00 93.19 490 CYS A N 1
ATOM 3837 C CA . CYS A 1 490 ? -17.021 -22.146 35.789 1.00 93.19 490 CYS A CA 1
ATOM 3838 C C . CYS A 1 490 ? -17.060 -23.552 35.161 1.00 93.19 490 CYS A C 1
ATOM 3840 O O . CYS A 1 490 ? -16.231 -24.401 35.487 1.00 93.19 490 CYS A O 1
ATOM 3842 N N . SER A 1 491 ? -18.040 -23.826 34.293 1.00 94.06 491 SER A N 1
ATOM 3843 C CA . SER A 1 491 ? -18.204 -25.094 33.582 1.00 94.06 491 SER A CA 1
ATOM 3844 C C . SER A 1 491 ? -19.115 -24.942 32.362 1.00 94.06 491 SER A C 1
ATOM 3846 O O . SER A 1 491 ? -19.959 -24.043 32.300 1.00 94.06 491 SER A O 1
ATOM 3848 N N . ARG A 1 492 ? -19.025 -25.889 31.416 1.00 96.62 492 ARG A N 1
ATOM 3849 C CA . ARG A 1 492 ? -19.943 -25.954 30.267 1.00 96.62 492 ARG A CA 1
ATOM 3850 C C . ARG A 1 492 ? -21.395 -26.178 30.701 1.00 96.62 492 ARG A C 1
ATOM 3852 O O . ARG A 1 492 ? -22.303 -25.662 30.061 1.00 96.62 492 ARG A O 1
ATOM 3859 N N . SER A 1 493 ? -21.629 -26.898 31.803 1.00 96.81 493 SER A N 1
ATOM 3860 C CA . SER A 1 493 ? -22.977 -27.071 32.361 1.00 96.81 493 SER A CA 1
ATOM 3861 C C . SER A 1 493 ? -23.575 -25.748 32.846 1.00 96.81 493 SER A C 1
ATOM 3863 O O . SER A 1 493 ? -24.729 -25.469 32.538 1.00 96.81 493 SER A O 1
ATOM 3865 N N . CYS A 1 494 ? -22.792 -24.896 33.521 1.00 96.12 494 CYS A N 1
ATOM 3866 C CA . CYS A 1 494 ? -23.244 -23.560 33.913 1.00 96.12 494 CYS A CA 1
ATOM 3867 C C . CYS A 1 494 ? -23.536 -22.677 32.701 1.00 96.12 494 CYS A C 1
ATOM 3869 O O . CYS A 1 494 ? -24.542 -21.976 32.707 1.00 96.12 494 CYS A O 1
ATOM 3871 N N . GLN A 1 495 ? -22.717 -22.764 31.649 1.00 96.25 495 GLN A N 1
ATOM 3872 C CA . GLN A 1 495 ? -22.988 -22.069 30.392 1.00 96.25 495 GLN A CA 1
ATOM 3873 C C . GLN A 1 495 ? -24.319 -22.512 29.772 1.00 96.25 495 GLN A C 1
ATOM 3875 O O . GLN A 1 495 ? -25.107 -21.665 29.377 1.00 96.25 495 GLN A O 1
ATOM 3880 N N . VAL A 1 496 ? -24.608 -23.818 29.715 1.00 97.19 496 VAL A N 1
ATOM 3881 C CA . VAL A 1 496 ? -25.877 -24.331 29.163 1.00 97.19 496 VAL A CA 1
ATOM 3882 C C . VAL A 1 496 ? -27.080 -23.871 29.989 1.00 97.19 496 VAL A C 1
ATOM 3884 O O . VAL A 1 496 ? -28.099 -23.493 29.411 1.00 97.19 496 VAL A O 1
ATOM 3887 N N . VAL A 1 497 ? -26.968 -23.887 31.321 1.00 97.06 497 VAL A N 1
ATOM 3888 C CA . VAL A 1 497 ? -28.029 -23.398 32.216 1.00 97.06 497 VAL A CA 1
ATOM 3889 C C . VAL A 1 497 ? -28.249 -21.905 32.005 1.00 97.06 497 VAL A C 1
ATOM 3891 O O . VAL A 1 497 ? -29.375 -21.498 31.753 1.00 97.06 497 VAL A O 1
ATOM 3894 N N . ALA A 1 498 ? -27.193 -21.090 32.022 1.00 95.00 498 ALA A N 1
ATOM 3895 C CA . ALA A 1 498 ? -27.321 -19.653 31.803 1.00 95.00 498 ALA A CA 1
ATOM 3896 C C . ALA A 1 498 ? -27.872 -19.320 30.406 1.00 95.00 498 ALA A C 1
ATOM 3898 O O . ALA A 1 498 ? -28.725 -18.447 30.266 1.00 95.00 498 ALA A O 1
ATOM 3899 N N . TRP A 1 499 ? -27.446 -20.071 29.384 1.00 96.06 499 TRP A N 1
ATOM 3900 C CA . TRP A 1 499 ? -27.920 -19.932 28.007 1.00 96.06 499 TRP A CA 1
ATOM 3901 C C . TRP A 1 499 ? -29.432 -20.141 27.885 1.00 96.06 499 TRP A C 1
ATOM 3903 O O . TRP A 1 499 ? -30.095 -19.386 27.178 1.00 96.06 499 TRP A O 1
ATOM 3913 N N . LYS A 1 500 ? -29.974 -21.165 28.561 1.00 96.44 500 LYS A N 1
ATOM 3914 C CA . LYS A 1 500 ? -31.393 -21.543 28.470 1.00 96.44 500 LYS A CA 1
ATOM 3915 C C . LYS A 1 500 ? -32.286 -20.820 29.474 1.00 96.44 500 LYS A C 1
ATOM 3917 O O . LYS A 1 500 ? -33.408 -20.469 29.136 1.00 96.44 500 LYS A O 1
ATOM 3922 N N . GLU A 1 501 ? -31.813 -20.661 30.704 1.00 95.94 501 GLU A N 1
ATOM 3923 C CA . GLU A 1 501 ? -32.637 -20.261 31.849 1.00 95.94 501 GLU A CA 1
ATOM 3924 C C . GLU A 1 501 ? -32.347 -18.839 32.332 1.00 95.94 501 GLU A C 1
ATOM 3926 O O . GLU A 1 501 ? -33.245 -18.200 32.868 1.00 95.94 501 GLU A O 1
ATOM 3931 N N . ALA A 1 502 ? -31.120 -18.336 32.153 1.00 91.44 502 ALA A N 1
ATOM 3932 C CA . ALA A 1 502 ? -30.718 -17.011 32.639 1.00 91.44 502 ALA A CA 1
ATOM 3933 C C . ALA A 1 502 ? -30.731 -15.929 31.548 1.00 91.44 502 ALA A C 1
ATOM 3935 O O . ALA A 1 502 ? -30.213 -14.844 31.769 1.00 91.44 502 ALA A O 1
ATOM 3936 N N . GLY A 1 503 ? -31.289 -16.220 30.368 1.00 92.94 503 GLY A N 1
ATOM 3937 C CA . GLY A 1 503 ? -31.432 -15.237 29.290 1.00 92.94 503 GLY A CA 1
ATOM 3938 C C . GLY A 1 503 ? -30.170 -14.979 28.462 1.00 92.94 503 GLY A C 1
ATOM 3939 O O . GLY A 1 503 ? -30.259 -14.271 27.461 1.00 92.94 503 GLY A O 1
ATOM 3940 N N . HIS A 1 504 ? -29.035 -15.624 28.764 1.00 93.25 504 HIS A N 1
ATOM 3941 C CA . HIS A 1 504 ? -27.773 -15.319 28.082 1.00 93.25 504 HIS A CA 1
ATOM 3942 C C . HIS A 1 504 ? -27.819 -15.552 26.562 1.00 93.25 504 HIS A C 1
ATOM 3944 O O . HIS A 1 504 ? -27.082 -14.909 25.828 1.00 93.25 504 HIS A O 1
ATOM 3950 N N . SER A 1 505 ? -28.690 -16.425 26.038 1.00 95.00 505 SER A N 1
ATOM 3951 C CA . SER A 1 505 ? -28.862 -16.538 24.580 1.00 95.00 505 SER A CA 1
ATOM 3952 C C . SER A 1 505 ? -29.323 -15.226 23.930 1.00 95.00 505 SER A C 1
ATOM 3954 O O . SER A 1 505 ? -28.952 -14.962 22.785 1.00 95.00 505 SER A O 1
ATOM 3956 N N . SER A 1 506 ? -30.161 -14.448 24.620 1.00 93.00 506 SER A N 1
ATOM 3957 C CA . SER A 1 506 ? -30.622 -13.137 24.162 1.00 93.00 506 SER A CA 1
ATOM 3958 C C . SER A 1 506 ? -29.511 -12.109 24.336 1.00 93.00 506 SER A C 1
ATOM 3960 O O . SER A 1 506 ? -29.127 -11.462 23.364 1.00 93.00 506 SER A O 1
ATOM 3962 N N . ASP A 1 507 ? -28.918 -12.062 25.531 1.00 90.06 507 ASP A N 1
ATOM 3963 C CA . ASP A 1 507 ? -27.849 -11.117 25.867 1.00 90.06 507 ASP A CA 1
ATOM 3964 C C . ASP A 1 507 ? -26.640 -11.298 24.946 1.00 90.06 507 ASP A C 1
ATOM 3966 O O . ASP A 1 507 ? -26.153 -10.341 24.365 1.00 90.06 507 ASP A O 1
ATOM 3970 N N . CYS A 1 508 ? -26.207 -12.540 24.703 1.00 92.50 508 CYS A N 1
ATOM 3971 C CA . CYS A 1 508 ? -25.100 -12.856 23.802 1.00 92.50 508 CYS A CA 1
ATOM 3972 C C . CYS A 1 508 ? -25.375 -12.369 22.375 1.00 92.50 508 CYS A C 1
ATOM 3974 O O . CYS A 1 508 ? -24.462 -11.917 21.686 1.00 92.50 508 CYS A O 1
ATOM 3976 N N . ARG A 1 509 ? -26.625 -12.455 21.905 1.00 92.75 509 ARG A N 1
ATOM 3977 C CA . ARG A 1 509 ? -26.998 -11.962 20.575 1.00 92.75 509 ARG A CA 1
ATOM 3978 C C . ARG A 1 509 ? -26.925 -10.438 20.513 1.00 92.75 509 ARG A C 1
ATOM 3980 O O . ARG A 1 509 ? -26.416 -9.916 19.524 1.00 92.75 509 ARG A O 1
ATOM 3987 N N . GLU A 1 510 ? -27.416 -9.749 21.538 1.00 89.12 510 GLU A N 1
ATOM 3988 C CA . GLU A 1 510 ? -27.356 -8.288 21.636 1.00 89.12 510 GLU A CA 1
ATOM 3989 C C . GLU A 1 510 ? -25.910 -7.800 21.763 1.00 89.12 510 GLU A C 1
ATOM 3991 O O . GLU A 1 510 ? -25.462 -6.978 20.970 1.00 89.12 510 GLU A O 1
ATOM 3996 N N . GLU A 1 511 ? -25.136 -8.406 22.657 1.00 89.19 511 GLU A N 1
ATOM 3997 C CA . GLU A 1 511 ? -23.706 -8.169 22.839 1.00 89.19 511 GLU A CA 1
ATOM 3998 C C . GLU A 1 511 ? -22.923 -8.351 21.537 1.00 89.19 511 GLU A C 1
ATOM 4000 O O . GLU A 1 511 ? -22.140 -7.485 21.152 1.00 89.19 511 GLU A O 1
ATOM 4005 N N . ARG A 1 512 ? -23.167 -9.445 20.804 1.00 89.88 512 ARG A N 1
ATOM 4006 C CA . ARG A 1 512 ? -22.553 -9.665 19.487 1.00 89.88 512 ARG A CA 1
ATOM 4007 C C . ARG A 1 512 ? -22.996 -8.636 18.458 1.00 89.88 512 ARG A C 1
ATOM 4009 O O . ARG A 1 512 ? -22.207 -8.307 17.578 1.00 89.88 512 ARG A O 1
ATOM 4016 N N . CYS A 1 513 ? -24.232 -8.149 18.539 1.00 88.38 513 CYS A N 1
ATOM 4017 C CA . CYS A 1 513 ? -24.714 -7.085 17.668 1.00 88.38 513 CYS A CA 1
ATOM 4018 C C . CYS A 1 513 ? -23.977 -5.771 17.958 1.00 88.38 513 CYS A C 1
ATOM 4020 O O . CYS A 1 513 ? -23.528 -5.116 17.020 1.00 88.38 513 CYS A O 1
ATOM 4022 N N . VAL A 1 514 ? -23.787 -5.422 19.237 1.00 88.19 514 VAL A N 1
ATOM 4023 C CA . VAL A 1 514 ? -23.031 -4.228 19.641 1.00 88.19 514 VAL A CA 1
ATOM 4024 C C . VAL A 1 514 ? -21.569 -4.348 19.216 1.00 88.19 514 VAL A C 1
ATOM 4026 O O . VAL A 1 514 ? -21.076 -3.486 18.495 1.00 88.19 514 VAL A O 1
ATOM 4029 N N . VAL A 1 515 ? -20.884 -5.434 19.593 1.00 87.81 515 VAL A N 1
ATOM 4030 C CA . VAL A 1 515 ? -19.469 -5.665 19.241 1.00 87.81 515 VAL A CA 1
ATOM 4031 C C . VAL A 1 515 ? -19.284 -5.760 17.722 1.00 87.81 515 VAL A C 1
ATOM 4033 O O . VAL A 1 515 ? -18.349 -5.193 17.169 1.00 87.81 515 VAL A O 1
ATOM 4036 N N . GLY A 1 516 ? -20.202 -6.418 17.012 1.00 86.25 516 GLY A N 1
ATOM 4037 C CA . GLY A 1 516 ? -20.185 -6.465 15.550 1.00 86.25 516 GLY A CA 1
ATOM 4038 C C . GLY A 1 516 ? -20.328 -5.080 14.910 1.00 86.25 516 GLY A C 1
ATOM 4039 O O . GLY A 1 516 ? -19.704 -4.818 13.883 1.00 86.25 516 GLY A O 1
ATOM 4040 N N . GLY A 1 517 ? -21.090 -4.179 15.538 1.00 86.25 517 GLY A N 1
ATOM 4041 C CA . GLY A 1 517 ? -21.269 -2.797 15.093 1.00 86.25 517 GLY A CA 1
ATOM 4042 C C . GLY A 1 517 ? -20.047 -1.895 15.302 1.00 86.25 517 GLY A C 1
ATOM 4043 O O . GLY A 1 517 ? -19.877 -0.929 14.558 1.00 86.25 517 GLY A O 1
ATOM 4044 N N . THR A 1 518 ? -19.165 -2.205 16.262 1.00 85.44 518 THR A N 1
ATOM 4045 C CA . THR A 1 518 ? -17.962 -1.393 16.539 1.00 85.44 518 THR A CA 1
ATOM 4046 C C . THR A 1 518 ? -16.800 -1.679 15.592 1.00 85.44 518 THR A C 1
ATOM 4048 O O . THR A 1 518 ? -15.869 -0.879 15.512 1.00 85.44 518 THR A O 1
ATOM 4051 N N . SER A 1 519 ? -16.832 -2.803 14.865 1.00 83.62 519 SER A N 1
ATOM 4052 C CA . SER A 1 519 ? -15.680 -3.315 14.104 1.00 83.62 519 SER A CA 1
ATOM 4053 C C . SER A 1 519 ? -14.428 -3.548 14.964 1.00 83.62 519 SER A C 1
ATOM 4055 O O . SER A 1 519 ? -13.312 -3.517 14.452 1.00 83.62 519 SER A O 1
ATOM 4057 N N . LEU A 1 520 ? -14.604 -3.777 16.267 1.00 85.75 520 LEU A N 1
ATOM 4058 C CA . LEU A 1 520 ? -13.538 -4.112 17.207 1.00 85.75 520 LEU A CA 1
ATOM 4059 C C . LEU A 1 520 ? -13.641 -5.581 17.625 1.00 85.75 520 LEU A C 1
ATOM 4061 O O . LEU A 1 520 ? -14.694 -6.206 17.508 1.00 85.75 520 LEU A O 1
ATOM 4065 N N . ASN A 1 521 ? -12.550 -6.141 18.153 1.00 86.19 521 ASN A N 1
ATOM 4066 C CA . ASN A 1 521 ? -12.660 -7.406 18.884 1.00 86.19 521 ASN A CA 1
ATOM 4067 C C . ASN A 1 521 ? -13.274 -7.153 20.274 1.00 86.19 521 ASN A C 1
ATOM 4069 O O . ASN A 1 521 ? -13.188 -6.045 20.810 1.00 86.19 521 ASN A O 1
ATOM 4073 N N . SER A 1 522 ? -13.847 -8.191 20.882 1.00 87.19 522 SER A N 1
ATOM 4074 C CA . SER A 1 522 ? -14.502 -8.074 22.188 1.00 87.19 522 SER A CA 1
ATOM 4075 C C . SER A 1 522 ? -13.566 -7.575 23.292 1.00 87.19 522 SER A C 1
ATOM 4077 O O . SER A 1 522 ? -13.995 -6.805 24.146 1.00 87.19 522 SER A O 1
ATOM 4079 N N . LYS A 1 523 ? -12.275 -7.941 23.268 1.00 87.06 523 LYS A N 1
ATOM 4080 C CA . LYS A 1 523 ? -11.300 -7.473 24.270 1.00 87.06 523 LYS A CA 1
ATOM 4081 C C . LYS A 1 523 ? -11.113 -5.960 24.217 1.00 87.06 523 LYS A C 1
ATOM 4083 O O . LYS A 1 523 ? -11.102 -5.325 25.263 1.00 87.06 523 LYS A O 1
ATOM 4088 N N . ASP A 1 524 ? -10.994 -5.382 23.026 1.00 89.62 524 ASP A N 1
ATOM 4089 C CA . ASP A 1 524 ? -10.858 -3.938 22.845 1.00 89.62 524 ASP A CA 1
ATOM 4090 C C . ASP A 1 524 ? -12.134 -3.215 23.293 1.00 89.62 524 ASP A C 1
ATOM 4092 O O . ASP A 1 524 ? -12.040 -2.229 24.018 1.00 89.62 524 ASP A O 1
ATOM 4096 N N . VAL A 1 525 ? -13.321 -3.746 22.968 1.00 90.50 525 VAL A N 1
ATOM 4097 C CA . VAL A 1 525 ? -14.599 -3.186 23.451 1.00 90.50 525 VAL A CA 1
ATOM 4098 C C . VAL A 1 525 ? -14.663 -3.187 24.978 1.00 90.50 525 VAL A C 1
ATOM 4100 O O . VAL A 1 525 ? -14.947 -2.150 25.573 1.00 90.50 525 VAL A O 1
ATOM 4103 N N . VAL A 1 526 ? -14.352 -4.313 25.627 1.00 88.25 526 VAL A N 1
ATOM 4104 C CA . VAL A 1 526 ? -14.356 -4.427 27.096 1.00 88.25 526 VAL A CA 1
ATOM 4105 C C . VAL A 1 526 ? -13.351 -3.464 27.727 1.00 88.25 526 VAL A C 1
ATOM 4107 O O . VAL A 1 526 ? -13.666 -2.806 28.719 1.00 88.25 526 VAL A O 1
ATOM 4110 N N . MET A 1 527 ? -12.154 -3.343 27.155 1.00 89.19 527 MET A N 1
ATOM 4111 C CA . MET A 1 527 ? -11.109 -2.458 27.671 1.00 89.19 527 MET A CA 1
ATOM 4112 C C . MET A 1 527 ? -11.491 -0.980 27.533 1.00 89.19 527 MET A C 1
ATOM 4114 O O . MET A 1 527 ? -11.321 -0.224 28.489 1.00 89.19 527 MET A O 1
ATOM 4118 N N . LEU A 1 528 ? -12.082 -0.576 26.405 1.00 90.50 528 LEU A N 1
ATOM 4119 C CA . LEU A 1 528 ? -12.591 0.785 26.204 1.00 90.50 528 LEU A CA 1
ATOM 4120 C C . LEU A 1 528 ? -13.778 1.100 27.103 1.00 90.50 528 LEU A C 1
ATOM 4122 O O . LEU A 1 528 ? -13.839 2.178 27.688 1.00 90.50 528 LEU A O 1
ATOM 4126 N N . ALA A 1 529 ? -14.705 0.157 27.245 1.00 91.06 529 ALA A N 1
ATOM 4127 C CA . ALA A 1 529 ? -15.843 0.301 28.137 1.00 91.06 529 ALA A CA 1
ATOM 4128 C C . ALA A 1 529 ? -15.378 0.434 29.596 1.00 91.06 529 ALA A C 1
ATOM 4130 O O . ALA A 1 529 ? -15.865 1.285 30.335 1.00 91.06 529 ALA A O 1
ATOM 4131 N N . THR A 1 530 ? -14.367 -0.339 29.996 1.00 88.38 530 THR A N 1
ATOM 4132 C CA . THR A 1 530 ? -13.773 -0.247 31.335 1.00 88.38 530 THR A CA 1
ATOM 4133 C C . THR A 1 530 ? -13.061 1.090 31.541 1.00 88.38 530 THR A C 1
ATOM 4135 O O . THR A 1 530 ? -13.268 1.739 32.565 1.00 88.38 530 THR A O 1
ATOM 4138 N N . LEU A 1 531 ? -12.276 1.547 30.559 1.00 88.12 531 LEU A N 1
ATOM 4139 C CA . LEU A 1 531 ? -11.646 2.868 30.585 1.00 88.12 531 LEU A CA 1
ATOM 4140 C C . LEU A 1 531 ? -12.701 3.974 30.752 1.00 88.12 531 LEU A C 1
ATOM 4142 O O . LEU A 1 531 ? -12.605 4.786 31.671 1.00 88.12 531 LEU A O 1
ATOM 4146 N N . ALA A 1 532 ? -13.745 3.950 29.922 1.00 90.62 532 ALA A N 1
ATOM 4147 C CA . ALA A 1 532 ? -14.855 4.891 29.978 1.00 90.62 532 ALA A CA 1
ATOM 4148 C C . ALA A 1 532 ? -15.580 4.841 31.332 1.00 90.62 532 ALA A C 1
ATOM 4150 O O . ALA A 1 532 ? -15.847 5.880 31.930 1.00 90.62 532 ALA A O 1
ATOM 4151 N N . PHE A 1 533 ? -15.834 3.654 31.883 1.00 90.19 533 PHE A N 1
ATOM 4152 C CA . PHE A 1 533 ? -16.436 3.520 33.207 1.00 90.19 533 PHE A CA 1
ATOM 4153 C C . PHE A 1 533 ? -15.631 4.235 34.292 1.00 90.19 533 PHE A C 1
ATOM 4155 O O . PHE A 1 533 ? -16.200 4.975 35.092 1.00 90.19 533 PHE A O 1
ATOM 4162 N N . PHE A 1 534 ? -14.316 4.037 34.333 1.00 86.94 534 PHE A N 1
ATOM 4163 C CA . PHE A 1 534 ? -13.492 4.674 35.354 1.00 86.94 534 PHE A CA 1
ATOM 4164 C C . PHE A 1 534 ? -13.378 6.188 35.148 1.00 86.94 534 PHE A C 1
ATOM 4166 O O . PHE A 1 534 ? -13.388 6.935 36.129 1.00 86.94 534 PHE A O 1
ATOM 4173 N N . CYS A 1 535 ? -13.362 6.653 33.897 1.00 86.56 535 CYS A N 1
ATOM 4174 C CA . CYS A 1 535 ? -13.481 8.074 33.581 1.00 86.56 535 CYS A CA 1
ATOM 4175 C C . CYS A 1 535 ? -14.793 8.657 34.120 1.00 86.56 535 CYS A C 1
ATOM 4177 O O . CYS A 1 535 ? -14.747 9.628 34.878 1.00 86.56 535 CYS A O 1
ATOM 4179 N N . ALA A 1 536 ? -15.936 8.027 33.816 1.00 89.31 536 ALA A N 1
ATOM 4180 C CA . ALA A 1 536 ? -17.236 8.410 34.364 1.00 89.31 536 ALA A CA 1
ATOM 4181 C C . ALA A 1 536 ? -17.194 8.431 35.894 1.00 89.31 536 ALA A C 1
ATOM 4183 O O . ALA A 1 536 ? -17.468 9.464 36.494 1.00 89.31 536 ALA A O 1
ATOM 4184 N N . ARG A 1 537 ? -16.761 7.331 36.526 1.00 87.31 537 ARG A N 1
ATOM 4185 C CA . ARG A 1 537 ? -16.665 7.184 37.987 1.00 87.31 537 ARG A CA 1
ATOM 4186 C C . ARG A 1 537 ? -15.908 8.342 38.638 1.00 87.31 537 ARG A C 1
ATOM 4188 O O . ARG A 1 537 ? -16.339 8.835 39.672 1.00 87.31 537 ARG A O 1
ATOM 4195 N N . SER A 1 538 ? -14.808 8.782 38.030 1.00 83.31 538 SER A N 1
ATOM 4196 C CA . SER A 1 538 ? -13.956 9.848 38.571 1.00 83.31 538 SER A CA 1
ATOM 4197 C C . SER A 1 538 ? -14.568 11.249 38.537 1.00 83.31 538 SER A C 1
ATOM 4199 O O . SER A 1 538 ? -14.129 12.131 39.278 1.00 83.31 538 SER A O 1
ATOM 4201 N N . GLN A 1 539 ? -15.578 11.453 37.691 1.00 84.50 539 GLN A N 1
ATOM 4202 C CA . GLN A 1 539 ? -16.219 12.749 37.483 1.00 84.50 539 GLN A CA 1
ATOM 4203 C C . GLN A 1 539 ? -17.693 12.755 37.883 1.00 84.50 539 GLN A C 1
ATOM 4205 O O . GLN A 1 539 ? -18.278 13.828 37.970 1.00 84.50 539 GLN A O 1
ATOM 4210 N N . ILE A 1 540 ? -18.292 11.593 38.159 1.00 86.44 540 ILE A N 1
ATOM 4211 C CA . ILE A 1 540 ? -19.743 11.465 38.322 1.00 86.44 540 ILE A CA 1
ATOM 4212 C C . ILE A 1 540 ? -20.295 12.294 39.486 1.00 86.44 540 ILE A C 1
ATOM 4214 O O . ILE A 1 540 ? -21.386 12.836 39.375 1.00 86.44 540 ILE A O 1
ATOM 4218 N N . ALA A 1 541 ? -19.505 12.478 40.550 1.00 83.81 541 ALA A N 1
ATOM 4219 C CA . ALA A 1 541 ? -19.860 13.314 41.698 1.00 83.81 541 ALA A CA 1
ATOM 4220 C C . ALA A 1 541 ? -19.991 14.813 41.361 1.00 83.81 541 ALA A C 1
ATOM 4222 O O . ALA A 1 541 ? -20.535 15.577 42.151 1.00 83.81 541 ALA A O 1
ATOM 4223 N N . ARG A 1 542 ? -19.478 15.258 40.204 1.00 82.25 542 ARG A N 1
ATOM 4224 C CA . ARG A 1 542 ? -19.631 16.644 39.726 1.00 82.25 542 ARG A CA 1
ATOM 4225 C C . ARG A 1 542 ? -21.003 16.904 39.110 1.00 82.25 542 ARG A C 1
ATOM 4227 O O . ARG A 1 542 ? -21.324 18.054 38.827 1.00 82.25 542 ARG A O 1
ATOM 4234 N N . PHE A 1 543 ? -21.776 15.854 38.854 1.00 82.62 543 PHE A N 1
ATOM 4235 C CA . PHE A 1 543 ? -23.077 15.956 38.221 1.00 82.62 543 PHE A CA 1
ATOM 4236 C C . PHE A 1 543 ? -24.165 15.785 39.271 1.00 82.62 543 PHE A C 1
ATOM 4238 O O . PHE A 1 543 ? -24.159 14.814 40.026 1.00 82.62 543 PHE A O 1
ATOM 4245 N N . GLU A 1 544 ? -25.119 16.712 39.300 1.00 77.19 544 GLU A N 1
ATOM 4246 C CA . GLU A 1 544 ? -26.345 16.510 40.065 1.00 77.19 544 GLU A CA 1
ATOM 4247 C C . GLU A 1 544 ? -27.125 15.364 39.406 1.00 77.19 544 GLU A C 1
ATOM 4249 O O . GLU A 1 544 ? -27.471 15.463 38.224 1.00 77.19 544 GLU A O 1
ATOM 4254 N N . PRO A 1 545 ? -27.348 14.236 40.105 1.00 68.19 545 PRO A N 1
ATOM 4255 C CA . PRO A 1 545 ? -28.014 13.100 39.499 1.00 68.19 545 PRO A CA 1
ATOM 4256 C C . PRO A 1 545 ? -29.473 13.482 39.197 1.00 68.19 545 PRO A C 1
ATOM 4258 O O . PRO A 1 545 ? -30.190 13.851 40.130 1.00 68.19 545 PRO A O 1
ATOM 4261 N N . PRO A 1 546 ? -29.939 13.377 37.939 1.00 73.25 546 PRO A N 1
ATOM 4262 C CA . PRO A 1 546 ? -31.351 13.548 37.625 1.00 73.25 546 PRO A CA 1
ATOM 4263 C C . PRO A 1 546 ? -32.184 12.467 38.337 1.00 73.25 546 PRO A C 1
ATOM 4265 O O . PRO A 1 546 ? -31.653 11.437 38.758 1.00 73.25 546 PRO A O 1
ATOM 4268 N N . GLU A 1 547 ? -33.502 12.659 38.447 1.00 79.81 547 GLU A N 1
ATOM 4269 C CA . GLU A 1 547 ? -34.434 11.696 39.073 1.00 79.81 547 GLU A CA 1
ATOM 4270 C C . GLU A 1 547 ? -34.584 10.355 38.297 1.00 79.81 547 GLU A C 1
ATOM 4272 O O . GLU A 1 547 ? -35.489 9.572 38.576 1.00 79.81 547 GLU A O 1
ATOM 4277 N N . GLY A 1 548 ? -33.687 10.042 37.352 1.00 80.50 548 GLY A N 1
ATOM 4278 C CA . GLY A 1 548 ? -33.713 8.846 36.501 1.00 80.50 548 GLY A CA 1
ATOM 4279 C C . GLY A 1 548 ? -32.321 8.307 36.144 1.00 80.50 548 GLY A C 1
ATOM 4280 O O . GLY A 1 548 ? -31.318 8.678 36.756 1.00 80.50 548 GLY A O 1
ATOM 4281 N N . ASP A 1 549 ? -32.259 7.410 35.151 1.00 80.06 549 ASP A N 1
ATOM 4282 C CA . ASP A 1 549 ? -30.990 6.865 34.653 1.00 80.06 549 ASP A CA 1
ATOM 4283 C C . ASP A 1 549 ? -30.106 8.002 34.114 1.00 80.06 549 ASP A C 1
ATOM 4285 O O . ASP A 1 549 ? -30.546 8.828 33.314 1.00 80.06 549 ASP A O 1
ATOM 4289 N N . LEU A 1 550 ? -28.842 8.057 34.535 1.00 85.75 550 LEU A N 1
ATOM 4290 C CA . LEU A 1 550 ? -27.911 9.075 34.047 1.00 85.75 550 LEU A CA 1
ATOM 4291 C C . LEU A 1 550 ? -27.327 8.645 32.694 1.00 85.75 550 LEU A C 1
ATOM 4293 O O . LEU A 1 550 ? -26.736 7.570 32.588 1.00 85.75 550 LEU A O 1
ATOM 4297 N N . GLY A 1 551 ? -27.450 9.491 31.672 1.00 88.62 551 GLY A N 1
ATOM 4298 C CA . GLY A 1 551 ? -26.742 9.327 30.406 1.00 88.62 551 GLY A CA 1
ATOM 4299 C C . GLY A 1 551 ? -25.393 10.047 30.424 1.00 88.62 551 GLY A C 1
ATOM 4300 O O . GLY A 1 551 ? -25.336 11.248 30.683 1.00 88.62 551 GLY A O 1
ATOM 4301 N N . ILE A 1 552 ? -24.305 9.334 30.125 1.00 89.94 552 ILE A N 1
ATOM 4302 C CA . ILE A 1 552 ? -22.946 9.887 30.037 1.00 89.94 552 ILE A CA 1
ATOM 4303 C C . ILE A 1 552 ? -22.358 9.570 28.662 1.00 89.94 552 ILE A C 1
ATOM 4305 O O . ILE A 1 552 ? -22.263 8.407 28.285 1.00 89.94 552 ILE A O 1
ATOM 4309 N N . ILE A 1 553 ? -21.928 10.579 27.913 1.00 91.38 553 ILE A N 1
ATOM 4310 C CA . ILE A 1 553 ? -21.109 10.421 26.708 1.00 91.38 553 ILE A CA 1
ATOM 4311 C C . ILE A 1 553 ? -19.652 10.661 27.084 1.00 91.38 553 ILE A C 1
ATOM 4313 O O . ILE A 1 553 ? -19.313 11.693 27.661 1.00 91.38 553 ILE A O 1
ATOM 4317 N N . ILE A 1 554 ? -18.799 9.707 26.727 1.00 90.81 554 ILE A N 1
ATOM 4318 C CA . ILE A 1 554 ? -17.350 9.790 26.875 1.00 90.81 554 ILE A CA 1
ATOM 4319 C C . ILE A 1 554 ? -16.732 9.771 25.490 1.00 90.81 554 ILE A C 1
ATOM 4321 O O . ILE A 1 554 ? -16.811 8.757 24.796 1.00 90.81 554 ILE A O 1
ATOM 4325 N N . ASP A 1 555 ? -16.107 10.882 25.114 1.00 90.62 555 ASP A N 1
ATOM 4326 C CA . ASP A 1 555 ? -15.350 10.983 23.874 1.00 90.62 555 ASP A CA 1
ATOM 4327 C C . ASP A 1 555 ? -13.879 10.640 24.127 1.00 90.62 555 ASP A C 1
ATOM 4329 O O . ASP A 1 555 ? -13.126 11.394 24.745 1.00 90.62 555 ASP A O 1
ATOM 4333 N N . LEU A 1 556 ? -13.479 9.455 23.669 1.00 87.06 556 LEU A N 1
ATOM 4334 C CA . LEU A 1 556 ? -12.100 8.979 23.722 1.00 87.06 556 LEU A CA 1
ATOM 4335 C C . LEU A 1 556 ? -11.252 9.532 22.565 1.00 87.06 556 LEU A C 1
ATOM 4337 O O . LEU A 1 556 ? -10.028 9.413 22.608 1.00 87.06 556 LEU A O 1
ATOM 4341 N N . SER A 1 557 ? -11.870 10.142 2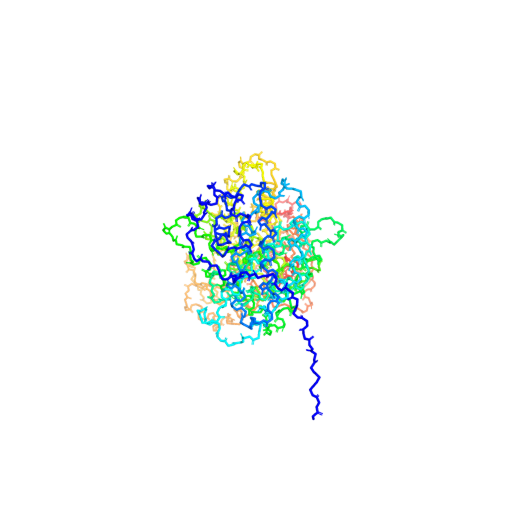1.545 1.00 82.31 557 SER A N 1
ATOM 4342 C CA . SER A 1 557 ? -11.162 10.743 20.404 1.00 82.31 557 SER A CA 1
ATOM 4343 C C . SER A 1 557 ? -10.400 11.992 20.821 1.00 82.31 557 SER A C 1
ATOM 4345 O O . SER A 1 557 ? -9.257 12.184 20.416 1.00 82.31 557 SER A O 1
ATOM 4347 N N . THR A 1 558 ? -11.017 12.835 21.655 1.00 77.06 558 THR A N 1
ATOM 4348 C CA . THR A 1 558 ? -10.395 14.083 22.119 1.00 77.06 558 THR A CA 1
ATOM 4349 C C . THR A 1 558 ? -9.129 13.767 22.907 1.00 77.06 558 THR A C 1
ATOM 4351 O O . THR A 1 558 ? -8.084 14.356 22.656 1.00 77.06 558 THR A O 1
ATOM 4354 N N . GLU A 1 559 ? -9.158 12.710 23.727 1.00 72.94 559 GLU A N 1
ATOM 4355 C CA . GLU A 1 559 ? -8.003 12.284 24.518 1.00 72.94 559 GLU A CA 1
ATOM 4356 C C . GLU A 1 559 ? -6.787 11.925 23.645 1.00 72.94 559 GLU A C 1
ATOM 4358 O O . GLU A 1 559 ? -5.648 12.144 24.060 1.00 72.94 559 GLU A O 1
ATOM 4363 N N . ALA A 1 560 ? -7.009 11.395 22.437 1.00 63.50 560 ALA A N 1
ATOM 4364 C CA . ALA A 1 560 ? -5.935 11.110 21.491 1.00 63.50 560 ALA A CA 1
ATOM 4365 C C . ALA A 1 560 ? -5.325 12.391 20.888 1.00 63.50 560 ALA A C 1
ATOM 4367 O O . ALA A 1 560 ? -4.116 12.434 20.665 1.00 63.50 560 ALA A O 1
ATOM 4368 N N . CYS A 1 561 ? -6.132 13.434 20.662 1.00 63.56 561 CYS A N 1
ATOM 4369 C CA . CYS A 1 561 ? -5.712 14.672 19.996 1.00 63.56 561 CYS A CA 1
ATOM 4370 C C . CYS A 1 561 ? -5.167 15.741 20.955 1.00 63.56 561 CYS A C 1
ATOM 4372 O O . CYS A 1 561 ? -4.089 16.285 20.727 1.00 63.56 561 CYS A O 1
ATOM 4374 N N . ASP A 1 562 ? -5.914 16.069 22.009 1.00 67.75 562 ASP A N 1
ATOM 4375 C CA . ASP A 1 562 ? -5.616 17.176 22.929 1.00 67.75 562 ASP A CA 1
ATOM 4376 C C . ASP A 1 562 ? -5.171 16.689 24.315 1.00 67.75 562 ASP A C 1
ATOM 4378 O O . ASP A 1 562 ? -4.814 17.481 25.192 1.00 67.75 562 ASP A O 1
ATOM 4382 N N . GLY A 1 563 ? -5.148 15.367 24.513 1.00 68.06 563 GLY A N 1
ATOM 4383 C CA . GLY A 1 563 ? -4.853 14.782 25.806 1.00 68.06 563 GLY A CA 1
ATOM 4384 C C . GLY A 1 563 ? -5.924 15.102 26.840 1.00 68.06 563 GLY A C 1
ATOM 4385 O O . GLY A 1 563 ? -5.630 14.999 28.014 1.00 68.06 563 GLY A O 1
ATOM 4386 N N . SER A 1 564 ? -7.135 15.493 26.466 1.00 71.56 564 SER A N 1
ATOM 4387 C CA . SER A 1 564 ? -8.247 15.781 27.362 1.00 71.56 564 SER A CA 1
ATOM 4388 C C . SER A 1 564 ? -9.441 14.906 26.989 1.00 71.56 564 SER A C 1
ATOM 4390 O O . SER A 1 564 ? -9.830 14.771 25.835 1.00 71.56 564 SER A O 1
ATOM 4392 N N . LEU A 1 565 ? -10.023 14.242 27.979 1.00 78.38 565 LEU A N 1
ATOM 4393 C CA . LEU A 1 565 ? -11.185 13.385 27.761 1.00 78.38 565 LEU A CA 1
ATOM 4394 C C . LEU A 1 565 ? -12.457 14.210 27.959 1.00 78.38 565 LEU A C 1
ATOM 4396 O O . LEU A 1 565 ? -12.673 14.728 29.058 1.00 78.38 565 LEU A O 1
ATOM 4400 N N . GLN A 1 566 ? -13.277 14.360 26.921 1.00 82.69 566 GLN A N 1
ATOM 4401 C CA . GLN A 1 566 ? -14.532 15.099 27.041 1.00 82.69 566 GLN A CA 1
ATOM 4402 C C . GLN A 1 566 ? -15.636 14.196 27.593 1.00 82.69 566 GLN A C 1
ATOM 4404 O O . GLN A 1 566 ? -15.854 13.079 27.120 1.00 82.69 566 GLN A O 1
ATOM 4409 N N . LEU A 1 567 ? -16.338 14.702 28.606 1.00 88.31 567 LEU A N 1
ATOM 4410 C CA . LEU A 1 567 ? -17.501 14.058 29.201 1.00 88.31 567 LEU A CA 1
ATOM 4411 C C . LEU A 1 567 ? -18.696 14.998 29.056 1.00 88.31 567 LEU A C 1
ATOM 4413 O O . LEU A 1 567 ? -18.641 16.148 29.489 1.00 88.31 567 LEU A O 1
ATOM 4417 N N . THR A 1 568 ? -19.774 14.507 28.449 1.00 89.19 568 THR A N 1
ATOM 4418 C CA . THR A 1 568 ? -21.035 15.247 28.318 1.00 89.19 568 THR A CA 1
ATOM 4419 C C . THR A 1 568 ? -22.195 14.430 28.876 1.00 89.19 568 THR A C 1
ATOM 4421 O O . THR A 1 568 ? -22.228 13.208 28.742 1.00 89.19 568 THR A O 1
ATOM 4424 N N . LEU A 1 569 ? -23.137 15.090 29.548 1.00 88.25 569 LEU A N 1
ATOM 4425 C CA . LEU A 1 569 ? -24.355 14.444 30.035 1.00 88.25 569 LEU A CA 1
ATOM 4426 C C . LEU A 1 569 ? -25.435 14.446 28.954 1.00 88.25 569 LEU A C 1
ATOM 4428 O O . LEU A 1 569 ? -25.509 15.376 28.150 1.00 88.25 569 LEU A O 1
ATOM 4432 N N . PHE A 1 570 ? -26.308 13.443 28.974 1.00 87.31 570 PHE A N 1
ATOM 4433 C CA . PHE A 1 570 ? -27.529 13.434 28.173 1.00 87.31 570 PHE A CA 1
ATOM 4434 C C . PHE A 1 570 ? -28.712 12.875 28.967 1.00 87.31 570 PHE A C 1
ATOM 4436 O O . PHE A 1 570 ? -28.539 12.086 29.897 1.00 87.31 570 PHE A O 1
ATOM 4443 N N . ASP A 1 571 ? -29.918 13.285 28.579 1.00 80.00 571 ASP A N 1
ATOM 4444 C CA . ASP A 1 571 ? -31.158 12.757 29.143 1.00 80.00 571 ASP A CA 1
ATOM 4445 C C . ASP A 1 571 ? -31.428 11.347 28.594 1.00 80.00 571 ASP A C 1
ATOM 4447 O O . ASP A 1 571 ? -31.567 11.150 27.382 1.00 80.00 571 ASP A O 1
ATOM 4451 N N . SER A 1 572 ? -31.484 10.362 29.491 1.00 71.00 572 SER A N 1
ATOM 4452 C CA . SER A 1 572 ? -31.753 8.957 29.164 1.00 71.00 572 SER A CA 1
ATOM 4453 C C . SER A 1 572 ? -33.196 8.704 28.713 1.00 71.00 572 SER A C 1
ATOM 4455 O O . SER A 1 572 ? -33.475 7.656 28.132 1.00 71.00 572 SER A O 1
ATOM 4457 N N . GLY A 1 573 ? -34.113 9.659 28.926 1.00 69.31 573 GLY A N 1
ATOM 4458 C CA . GLY A 1 573 ? -35.506 9.577 28.478 1.00 69.31 573 GLY A CA 1
ATOM 4459 C C . GLY A 1 573 ? -35.674 9.573 26.953 1.00 69.31 573 GLY A C 1
ATOM 4460 O O . GLY A 1 573 ? -36.718 9.157 26.438 1.00 69.31 573 GLY A O 1
ATOM 4461 N N . LEU A 1 574 ? -34.642 9.981 26.207 1.00 64.31 574 LEU A N 1
ATOM 4462 C CA . LEU A 1 574 ? -34.578 9.806 24.760 1.00 64.31 574 LEU A CA 1
ATOM 4463 C C . LEU A 1 574 ? -34.287 8.334 24.461 1.00 64.31 574 LEU A C 1
ATOM 4465 O O . LEU A 1 574 ? -33.149 7.898 24.621 1.00 64.31 574 LEU A O 1
ATOM 4469 N N . ARG A 1 575 ? -35.324 7.586 24.038 1.00 61.91 575 ARG A N 1
ATOM 4470 C CA . ARG A 1 575 ? -35.230 6.175 23.614 1.00 61.91 575 ARG A CA 1
ATOM 4471 C C . ARG A 1 575 ? -33.933 5.957 22.840 1.00 61.91 575 ARG A C 1
ATOM 4473 O O . ARG A 1 575 ? -33.781 6.480 21.739 1.00 61.91 575 ARG A O 1
ATOM 4480 N N . ASP A 1 576 ? -33.016 5.216 23.450 1.00 57.34 576 ASP A N 1
ATOM 4481 C CA . ASP A 1 576 ? -31.700 4.958 22.885 1.00 57.34 576 ASP A CA 1
ATOM 4482 C C . ASP A 1 576 ? -31.853 4.275 21.519 1.00 57.34 576 ASP A C 1
ATOM 4484 O O . ASP A 1 576 ? -32.421 3.189 21.409 1.00 57.34 576 ASP A O 1
ATOM 4488 N N . GLU A 1 577 ? -31.338 4.912 20.466 1.00 74.50 577 GLU A N 1
ATOM 4489 C CA . GLU A 1 577 ? -31.236 4.314 19.127 1.00 74.50 577 GLU A CA 1
ATOM 4490 C C . GLU A 1 577 ? -30.168 3.204 19.074 1.00 74.50 577 GLU A C 1
ATOM 4492 O O . GLU A 1 577 ? -30.044 2.505 18.067 1.00 74.50 577 GLU A O 1
ATOM 4497 N N . PHE A 1 578 ? -29.393 3.027 20.151 1.00 79.81 578 PHE A N 1
ATOM 4498 C CA . PHE A 1 578 ? -28.253 2.121 20.202 1.00 79.81 578 PHE A CA 1
ATOM 4499 C C . PHE A 1 578 ? -28.521 0.925 21.122 1.00 79.81 578 PHE A C 1
ATOM 4501 O O . PHE A 1 578 ? -28.910 1.124 22.274 1.00 79.81 578 PHE A O 1
ATOM 4508 N N . PRO A 1 579 ? -28.256 -0.314 20.668 1.00 82.62 579 PRO A N 1
ATOM 4509 C CA . PRO A 1 579 ? -28.257 -1.467 21.557 1.00 82.62 579 PRO A CA 1
ATOM 4510 C C . PRO A 1 579 ? -27.212 -1.276 22.667 1.00 82.62 579 PRO A C 1
ATOM 4512 O O . PRO A 1 579 ? -26.101 -0.794 22.418 1.00 82.62 579 PRO A O 1
ATOM 4515 N N . THR A 1 580 ? -27.577 -1.643 23.894 1.00 85.69 580 THR A N 1
ATOM 4516 C CA . THR A 1 580 ? -26.722 -1.512 25.082 1.00 85.69 580 THR A CA 1
ATOM 4517 C C . THR A 1 580 ? -26.346 -2.888 25.596 1.00 85.69 580 THR A C 1
ATOM 4519 O O . THR A 1 580 ? -27.201 -3.760 25.667 1.00 85.69 580 THR A O 1
ATOM 4522 N N . PHE A 1 581 ? -25.107 -3.081 26.042 1.00 86.00 581 PHE A N 1
ATOM 4523 C CA . PHE A 1 581 ? -24.734 -4.299 26.769 1.00 86.00 581 PHE A CA 1
ATOM 4524 C C . PHE A 1 581 ? -24.415 -4.025 28.239 1.00 86.00 581 PHE A C 1
ATOM 4526 O O . PHE A 1 581 ? -24.182 -2.885 28.646 1.00 86.00 581 PHE A O 1
ATOM 4533 N N . ASN A 1 582 ? -24.391 -5.077 29.055 1.00 83.25 582 ASN A N 1
ATOM 4534 C CA . ASN A 1 582 ? -24.074 -4.982 30.477 1.00 83.25 582 ASN A CA 1
ATOM 4535 C C . ASN A 1 582 ? -22.575 -5.229 30.701 1.00 83.25 582 ASN A C 1
ATOM 4537 O O . ASN A 1 582 ? -22.124 -6.372 30.672 1.00 83.25 582 ASN A O 1
ATOM 4541 N N . LEU A 1 583 ? -21.799 -4.172 30.973 1.00 74.44 583 LEU A N 1
ATOM 4542 C CA . LEU A 1 583 ? -20.347 -4.290 31.194 1.00 74.44 583 LEU A CA 1
ATOM 4543 C C . LEU A 1 583 ? -19.998 -5.085 32.473 1.00 74.44 583 LEU A C 1
ATOM 4545 O O . LEU A 1 583 ? -18.929 -5.681 32.564 1.00 74.44 583 LEU A O 1
ATOM 4549 N N . PHE A 1 584 ? -20.895 -5.113 33.465 1.00 65.38 584 PHE A N 1
ATOM 4550 C CA . PHE A 1 584 ? -20.585 -5.520 34.846 1.00 65.38 584 PHE A CA 1
ATOM 4551 C C . PHE A 1 584 ? -21.041 -6.922 35.262 1.00 65.38 584 PHE A C 1
ATOM 4553 O O . PHE A 1 584 ? -21.095 -7.204 36.453 1.00 65.38 584 PHE A O 1
ATOM 4560 N N . SER A 1 585 ? -21.282 -7.850 34.334 1.00 55.44 585 SER A N 1
ATOM 4561 C CA . SER A 1 585 ? -21.372 -9.269 34.732 1.00 55.44 585 SER A CA 1
ATOM 4562 C C . SER A 1 585 ? -20.010 -9.867 35.161 1.00 55.44 585 SER A C 1
ATOM 4564 O O . SER A 1 585 ? -19.971 -10.984 35.672 1.00 55.44 585 SER A O 1
ATOM 4566 N N . PHE A 1 586 ? -18.900 -9.121 35.009 1.00 44.62 586 PHE A N 1
ATOM 4567 C CA . PHE A 1 586 ? -17.518 -9.582 35.258 1.00 44.62 586 PHE A CA 1
ATOM 4568 C C . PHE A 1 586 ? -16.855 -9.054 36.517 1.00 44.62 586 PHE A C 1
ATOM 4570 O O . PHE A 1 586 ? -15.930 -9.691 37.016 1.00 44.62 586 PHE A O 1
ATOM 4577 N N . ILE A 1 587 ? -17.268 -7.883 36.994 1.00 54.59 587 ILE A N 1
ATOM 4578 C CA . ILE A 1 587 ? -16.574 -7.207 38.081 1.00 54.59 587 ILE A CA 1
ATOM 4579 C C . ILE A 1 587 ? -17.431 -7.355 39.325 1.00 54.59 587 ILE A C 1
ATOM 4581 O O . ILE A 1 587 ? -18.384 -6.602 39.511 1.00 54.59 587 ILE A O 1
ATOM 4585 N N . ASP A 1 588 ? -17.074 -8.324 40.168 1.00 54.56 588 ASP A N 1
ATOM 4586 C CA . ASP A 1 588 ? -17.549 -8.409 41.550 1.00 54.56 588 ASP A CA 1
ATOM 4587 C C . ASP A 1 588 ? -16.948 -7.230 42.326 1.00 54.56 588 ASP A C 1
ATOM 4589 O O . ASP A 1 588 ? -15.993 -7.343 43.099 1.00 54.56 588 ASP A O 1
ATOM 4593 N N . VAL A 1 589 ? -17.445 -6.027 42.032 1.00 57.56 589 VAL A N 1
ATOM 4594 C CA . VAL A 1 589 ? -17.333 -4.933 42.980 1.00 57.56 589 VAL A CA 1
ATOM 4595 C C . VAL A 1 589 ? -18.046 -5.478 44.205 1.00 57.56 589 VAL A C 1
ATOM 4597 O O . VAL A 1 589 ? -19.181 -5.930 44.078 1.00 57.56 589 VAL A O 1
ATOM 4600 N N . LYS A 1 590 ? -17.373 -5.502 45.361 1.00 59.41 590 LYS A N 1
ATOM 4601 C CA . LYS A 1 590 ? -17.969 -5.866 46.654 1.00 59.41 590 LYS A CA 1
ATOM 4602 C C . LYS A 1 590 ? -19.028 -4.829 47.032 1.00 59.41 590 LYS A C 1
ATOM 4604 O O . LYS A 1 590 ? -18.880 -4.093 48.004 1.00 59.41 590 LYS A O 1
ATOM 4609 N N . LEU A 1 591 ? -20.069 -4.740 46.219 1.00 62.28 591 LEU A N 1
ATOM 4610 C CA . LEU A 1 591 ? -21.214 -3.897 46.415 1.00 62.28 591 LEU A CA 1
ATOM 4611 C C . LEU A 1 591 ? -21.852 -4.425 47.680 1.00 62.28 591 LEU A C 1
ATOM 4613 O O . LEU A 1 591 ? -22.142 -5.617 47.801 1.00 62.28 591 LEU A O 1
ATOM 4617 N N . ASN A 1 592 ? -22.028 -3.537 48.650 1.00 66.62 592 ASN A N 1
ATOM 4618 C CA . ASN A 1 592 ? -22.864 -3.849 49.787 1.00 66.62 592 ASN A CA 1
ATOM 4619 C C . ASN A 1 592 ? -24.231 -4.275 49.219 1.00 66.62 592 ASN A C 1
ATOM 4621 O O . ASN A 1 592 ? -24.885 -3.441 48.592 1.00 66.62 592 ASN A O 1
ATOM 4625 N N . PRO A 1 593 ? -24.671 -5.534 49.410 1.00 68.50 593 PRO A N 1
ATOM 4626 C CA . PRO A 1 593 ? -25.903 -6.034 48.798 1.00 68.50 593 PRO A CA 1
ATOM 4627 C C . PRO A 1 593 ? -27.145 -5.268 49.274 1.00 68.50 593 PRO A C 1
ATOM 4629 O O . PRO A 1 593 ? -28.202 -5.370 48.663 1.00 68.50 593 PRO A O 1
ATOM 4632 N N . ASN A 1 594 ? -27.010 -4.490 50.352 1.00 77.75 594 ASN A N 1
ATOM 4633 C CA . ASN A 1 594 ? -28.065 -3.656 50.911 1.00 77.75 594 ASN A CA 1
ATOM 4634 C C . ASN A 1 594 ? -27.985 -2.186 50.465 1.00 77.75 594 ASN A C 1
ATOM 4636 O O . ASN A 1 594 ? -28.889 -1.417 50.785 1.00 77.75 594 ASN A O 1
ATOM 4640 N N . ALA A 1 595 ? -26.913 -1.763 49.785 1.00 72.88 595 ALA A N 1
ATOM 4641 C CA . ALA A 1 595 ? -26.809 -0.399 49.279 1.00 72.88 595 ALA A CA 1
ATOM 4642 C C . ALA A 1 595 ? -27.593 -0.276 47.964 1.00 72.88 595 ALA A C 1
ATOM 4644 O O . ALA A 1 595 ? -27.462 -1.143 47.095 1.00 72.88 595 ALA A O 1
ATOM 4645 N N . PRO A 1 596 ? -28.396 0.784 47.780 1.00 76.94 596 PRO A N 1
ATOM 4646 C CA . PRO A 1 596 ? -29.097 0.984 46.526 1.00 76.94 596 PRO A CA 1
ATOM 4647 C C . PRO A 1 596 ? -28.069 1.228 45.418 1.00 76.94 596 PRO A C 1
ATOM 4649 O O . PRO A 1 596 ? -27.149 2.042 45.539 1.00 76.94 596 PRO A O 1
ATOM 4652 N N . LEU A 1 597 ? -28.219 0.476 44.336 1.00 82.12 597 LEU A N 1
ATOM 4653 C CA . LEU A 1 597 ? -27.373 0.589 43.161 1.00 82.12 597 LEU A CA 1
ATOM 4654 C C . LEU A 1 597 ? -27.975 1.624 42.223 1.00 82.12 597 LEU A C 1
ATOM 4656 O O . LEU A 1 597 ? -29.182 1.624 41.982 1.00 82.12 597 LEU A O 1
ATOM 4660 N N . LYS A 1 598 ? -27.125 2.498 41.689 1.00 86.00 598 LYS A N 1
ATOM 4661 C CA . LYS A 1 598 ? -27.516 3.437 40.640 1.00 86.00 598 LYS A CA 1
ATOM 4662 C C . LYS A 1 598 ? -26.922 2.991 39.314 1.00 86.00 598 LYS A C 1
ATOM 4664 O O . LYS A 1 598 ? -25.754 2.602 39.245 1.00 86.00 598 LYS A O 1
ATOM 4669 N N . THR A 1 599 ? -27.734 3.055 38.269 1.00 86.38 599 THR A N 1
ATOM 4670 C CA . THR A 1 599 ? -27.334 2.742 36.901 1.00 86.38 599 THR A CA 1
ATOM 4671 C C . THR A 1 599 ? -27.064 4.010 36.108 1.00 86.38 599 THR A C 1
ATOM 4673 O O . THR A 1 599 ? -27.727 5.030 36.286 1.00 86.38 599 THR A O 1
ATOM 4676 N N . ALA A 1 600 ? -26.070 3.945 35.227 1.00 90.12 600 ALA A N 1
ATOM 4677 C CA . ALA A 1 600 ? -25.865 4.949 34.193 1.00 90.12 600 ALA A CA 1
ATOM 4678 C C . ALA A 1 600 ? -25.672 4.258 32.843 1.00 90.12 600 ALA A C 1
ATOM 4680 O O . ALA A 1 600 ? -25.076 3.179 32.764 1.00 90.12 600 ALA A O 1
ATOM 4681 N N . ILE A 1 601 ? -26.155 4.891 31.780 1.00 91.44 601 ILE A N 1
ATOM 4682 C CA . ILE A 1 601 ? -25.867 4.485 30.408 1.00 91.44 601 ILE A CA 1
ATOM 4683 C C . ILE A 1 601 ? -24.653 5.286 29.953 1.00 91.44 601 ILE A C 1
ATOM 4685 O O . ILE A 1 601 ? -24.702 6.512 29.868 1.00 91.44 601 ILE A O 1
ATOM 4689 N N . ILE A 1 602 ? -23.558 4.589 29.662 1.00 93.00 602 ILE A N 1
ATOM 4690 C CA . ILE A 1 602 ? -22.324 5.199 29.177 1.00 93.00 602 ILE A CA 1
ATOM 4691 C C . ILE A 1 602 ? -22.219 4.947 27.678 1.00 93.00 602 ILE A C 1
ATOM 4693 O O . ILE A 1 602 ? -22.086 3.806 27.234 1.00 93.00 602 ILE A O 1
ATOM 4697 N N . ARG A 1 603 ? -22.263 6.024 26.896 1.00 93.94 603 ARG A N 1
ATOM 4698 C CA . ARG A 1 603 ? -21.988 6.037 25.461 1.00 93.94 603 ARG A CA 1
ATOM 4699 C C . ARG A 1 603 ? -20.513 6.352 25.252 1.00 93.94 603 ARG A C 1
ATOM 4701 O O . ARG A 1 603 ? -20.048 7.434 25.597 1.00 93.94 603 ARG A O 1
ATOM 4708 N N . VAL A 1 604 ? -19.782 5.413 24.675 1.00 93.94 604 VAL A N 1
ATOM 4709 C CA . VAL A 1 604 ? -18.391 5.610 24.271 1.00 93.94 604 VAL A CA 1
ATOM 4710 C C . VAL A 1 604 ? -18.383 6.102 22.838 1.00 93.94 604 VAL A C 1
ATOM 4712 O O . VAL A 1 604 ? -18.945 5.452 21.957 1.00 93.94 604 VAL A O 1
ATOM 4715 N N . VAL A 1 605 ? -17.744 7.242 22.614 1.00 92.62 605 VAL A N 1
ATOM 4716 C CA . VAL A 1 605 ? -17.490 7.821 21.298 1.00 92.62 605 VAL A CA 1
ATOM 4717 C C . VAL A 1 605 ? -15.993 7.739 21.047 1.00 92.62 605 VAL A C 1
ATOM 4719 O O . VAL A 1 605 ? -15.192 8.070 21.917 1.00 92.62 605 VAL A O 1
ATOM 4722 N N . TYR A 1 606 ? -15.608 7.262 19.872 1.00 90.44 606 TYR A N 1
ATOM 4723 C CA . TYR A 1 606 ? -14.224 7.301 19.422 1.00 90.44 606 TYR A CA 1
ATOM 4724 C C . TYR A 1 606 ? -14.190 7.567 17.921 1.00 90.44 606 TYR A C 1
ATOM 4726 O O . TYR A 1 606 ? -15.065 7.116 17.182 1.00 90.44 606 TYR A O 1
ATOM 4734 N N . THR A 1 607 ? -13.184 8.304 17.474 1.00 85.38 607 THR A N 1
ATOM 4735 C CA . THR A 1 607 ? -12.974 8.672 16.076 1.00 85.38 607 THR A CA 1
ATOM 4736 C C . THR A 1 607 ? -11.648 8.098 15.633 1.00 85.38 607 THR A C 1
ATOM 4738 O O . THR A 1 607 ? -10.649 8.241 16.333 1.00 85.38 607 THR A O 1
ATOM 4741 N N . LEU A 1 608 ? -11.662 7.424 14.490 1.00 78.56 608 LEU A N 1
ATOM 4742 C CA . LEU A 1 608 ? -10.480 6.837 13.870 1.00 78.56 608 LEU A CA 1
ATOM 4743 C C . LEU A 1 608 ? -10.512 7.177 12.398 1.00 78.56 608 LEU A C 1
ATOM 4745 O O . LEU A 1 608 ? -11.522 6.902 11.752 1.00 78.56 608 LEU A O 1
ATOM 4749 N N . PHE A 1 609 ? -9.432 7.749 11.871 1.00 74.88 609 PHE A N 1
ATOM 4750 C CA . PHE A 1 609 ? -9.319 8.052 10.439 1.00 74.88 609 PHE A CA 1
ATOM 4751 C C . PHE A 1 609 ? -10.571 8.756 9.879 1.00 74.88 609 PHE A C 1
ATOM 4753 O O . PHE A 1 609 ? -11.079 8.400 8.822 1.00 74.88 609 PHE A O 1
ATOM 4760 N N . GLN A 1 610 ? -11.081 9.755 10.615 1.00 79.06 610 GLN A N 1
ATOM 4761 C CA . GLN A 1 610 ? -12.287 10.547 10.301 1.00 79.06 610 GLN A CA 1
ATOM 4762 C C . GLN A 1 610 ? -13.640 9.837 10.487 1.00 79.06 610 GLN A C 1
ATOM 4764 O O . GLN A 1 610 ? -14.684 10.472 10.330 1.00 79.06 610 GLN A O 1
ATOM 4769 N N . GLU A 1 611 ? -13.666 8.561 10.872 1.00 81.88 611 GLU A N 1
ATOM 4770 C CA . GLU A 1 611 ? -14.905 7.848 11.164 1.00 81.88 611 GLU A CA 1
ATOM 4771 C C . GLU A 1 611 ? -15.194 7.822 12.668 1.00 81.88 611 GLU A C 1
ATOM 4773 O O . GLU A 1 611 ? -14.478 7.200 13.456 1.00 81.88 611 GLU A O 1
ATOM 4778 N N . THR A 1 612 ? -16.282 8.477 13.075 1.00 87.81 612 THR A N 1
ATOM 4779 C CA . THR A 1 612 ? -16.767 8.427 14.455 1.00 87.81 612 THR A CA 1
ATOM 4780 C C . THR A 1 612 ? -17.650 7.203 14.666 1.00 87.81 612 THR A C 1
ATOM 4782 O O . THR A 1 612 ? -18.708 7.049 14.053 1.00 87.81 612 THR A O 1
ATOM 4785 N N . ARG A 1 613 ? -17.246 6.351 15.601 1.00 89.56 613 ARG A N 1
ATOM 4786 C CA . ARG A 1 613 ? -17.978 5.164 16.035 1.00 89.56 613 ARG A CA 1
ATOM 4787 C C . ARG A 1 613 ? -18.486 5.354 17.454 1.00 89.56 613 ARG A C 1
ATOM 4789 O O . ARG A 1 613 ? -17.954 6.143 18.237 1.00 89.56 613 ARG A O 1
ATOM 4796 N N . ARG A 1 614 ? -19.565 4.637 17.768 1.00 92.62 614 ARG A N 1
ATOM 4797 C CA . ARG A 1 614 ? -20.229 4.715 19.066 1.00 92.62 614 ARG A CA 1
ATOM 4798 C C . ARG A 1 614 ? -20.696 3.343 19.508 1.00 92.62 614 ARG A C 1
ATOM 4800 O O . ARG A 1 614 ? -21.170 2.558 18.691 1.00 92.62 614 ARG A O 1
ATOM 4807 N N . PHE A 1 615 ? -20.610 3.089 20.802 1.00 93.69 615 PHE A N 1
ATOM 4808 C CA . PHE A 1 615 ? -21.349 2.010 21.445 1.00 93.69 615 PHE A CA 1
ATOM 4809 C C . PHE A 1 615 ? -21.791 2.451 22.830 1.00 93.69 615 PHE A C 1
ATOM 4811 O O . PHE A 1 615 ? -21.243 3.398 23.394 1.00 93.69 615 PHE A O 1
ATOM 4818 N N . ALA A 1 616 ? -22.789 1.769 23.376 1.00 93.00 616 ALA A N 1
ATOM 4819 C CA . ALA A 1 616 ? -23.328 2.078 24.684 1.00 93.00 616 ALA A CA 1
ATOM 4820 C C . ALA A 1 616 ? -23.290 0.843 25.580 1.00 93.00 616 ALA A C 1
ATOM 4822 O O . ALA A 1 616 ? -23.473 -0.288 25.125 1.00 93.00 616 ALA A O 1
ATOM 4823 N N . PHE A 1 617 ? -23.062 1.068 26.867 1.00 92.50 617 PHE A N 1
ATOM 4824 C CA . PHE A 1 617 ? -23.159 0.024 27.871 1.00 92.50 617 PHE A CA 1
ATOM 4825 C C . PHE A 1 617 ? -23.790 0.556 29.150 1.00 92.50 617 PHE A C 1
ATOM 4827 O O . PHE A 1 617 ? -23.697 1.740 29.479 1.00 92.50 617 PHE A O 1
ATOM 4834 N N . ARG A 1 618 ? -24.434 -0.345 29.885 1.00 90.25 618 ARG A N 1
ATOM 4835 C CA . ARG A 1 618 ? -24.993 -0.056 31.198 1.00 90.25 618 ARG A CA 1
ATOM 4836 C C . ARG A 1 618 ? -23.935 -0.303 32.265 1.00 90.25 618 ARG A C 1
ATOM 4838 O O . ARG A 1 618 ? -23.343 -1.384 32.339 1.00 90.25 618 ARG A O 1
ATOM 4845 N N . ALA A 1 619 ? -23.715 0.713 33.087 1.00 89.94 619 ALA A N 1
ATOM 4846 C CA . ALA A 1 619 ? -22.805 0.694 34.215 1.00 89.94 619 ALA A CA 1
ATOM 4847 C C . ALA A 1 619 ? -23.563 0.765 35.537 1.00 89.94 619 ALA A C 1
ATOM 4849 O O . ALA A 1 619 ? -24.577 1.453 35.637 1.00 89.94 619 ALA A O 1
ATOM 4850 N N . VAL A 1 620 ? -23.049 0.068 36.548 1.00 87.25 620 VAL A N 1
ATOM 4851 C CA . VAL A 1 620 ? -23.588 0.088 37.908 1.00 87.25 620 VAL A CA 1
ATOM 4852 C C . VAL A 1 620 ? -22.575 0.764 38.820 1.00 87.25 620 VAL A C 1
ATOM 4854 O O . VAL A 1 620 ? -21.387 0.445 38.782 1.00 87.25 620 VAL A O 1
ATOM 4857 N N . PHE A 1 621 ? -23.045 1.690 39.646 1.00 85.50 621 PHE A N 1
ATOM 4858 C CA . PHE A 1 621 ? -22.229 2.409 40.614 1.00 85.50 621 PHE A CA 1
ATOM 4859 C C . PHE A 1 621 ? -22.820 2.267 42.017 1.00 85.50 621 PHE A C 1
ATOM 4861 O O . PHE A 1 621 ? -24.038 2.189 42.203 1.00 85.50 621 PHE A O 1
ATOM 4868 N N . GLU A 1 622 ? -21.941 2.301 43.014 1.00 82.81 622 GLU A N 1
ATOM 4869 C CA . GLU A 1 622 ? -22.331 2.492 44.409 1.00 82.81 622 GLU A CA 1
ATOM 4870 C C . GLU A 1 622 ? -22.930 3.891 44.583 1.00 82.81 622 GLU A C 1
ATOM 4872 O O . GLU A 1 622 ? -22.387 4.866 44.058 1.00 82.81 622 GLU A O 1
ATOM 4877 N N . GLN A 1 623 ? -24.016 4.007 45.356 1.00 80.81 623 GLN A N 1
ATOM 4878 C CA . GLN A 1 623 ? -24.649 5.299 45.645 1.00 80.81 623 GLN A CA 1
ATOM 4879 C C . GLN A 1 623 ? -23.640 6.341 46.147 1.00 80.81 623 GLN A C 1
ATOM 4881 O O . GLN A 1 623 ? -23.684 7.486 45.701 1.00 80.81 623 GLN A O 1
ATOM 4886 N N . GLY A 1 624 ? -22.690 5.918 46.988 1.00 81.38 624 GLY A N 1
ATOM 4887 C CA . GLY A 1 624 ? -21.683 6.806 47.559 1.00 81.38 624 GLY A CA 1
ATOM 4888 C C . GLY A 1 624 ? -20.747 7.455 46.532 1.00 81.38 624 GLY A C 1
ATOM 4889 O O . GLY A 1 624 ? -20.107 8.461 46.808 1.00 81.38 624 GLY A O 1
ATOM 4890 N N . ILE A 1 625 ? -20.644 6.909 45.317 1.00 83.06 625 ILE A N 1
ATOM 4891 C CA . ILE A 1 625 ? -19.823 7.518 44.261 1.00 83.06 625 ILE A CA 1
ATOM 4892 C C . ILE A 1 625 ? -20.522 8.775 43.713 1.00 83.06 625 ILE A C 1
ATOM 4894 O O . ILE A 1 625 ? -19.850 9.743 43.370 1.00 83.06 625 ILE A O 1
ATOM 4898 N N . PHE A 1 626 ? -21.858 8.786 43.654 1.00 82.38 626 PHE A N 1
ATOM 4899 C CA . PHE A 1 626 ? -22.629 9.926 43.145 1.00 82.38 626 PHE A CA 1
ATOM 4900 C C . PHE A 1 626 ? -22.657 11.107 44.112 1.00 82.38 626 PHE A C 1
ATOM 4902 O O . PHE A 1 626 ? -22.587 12.247 43.673 1.00 82.38 626 PHE A O 1
ATOM 4909 N N . ASP A 1 627 ? -22.771 10.847 45.413 1.00 81.25 627 ASP A N 1
ATOM 4910 C CA . ASP A 1 627 ? -22.754 11.900 46.439 1.00 81.25 627 ASP A CA 1
ATOM 4911 C C . ASP A 1 627 ? -21.328 12.233 46.928 1.00 81.25 627 ASP A C 1
ATOM 4913 O O . ASP A 1 627 ? -21.136 13.121 47.758 1.00 81.25 627 ASP A O 1
ATOM 4917 N N . GLY A 1 628 ? -20.322 11.524 46.402 1.00 78.25 628 GLY A N 1
ATOM 4918 C CA . GLY A 1 628 ? -18.910 11.674 46.742 1.00 78.25 628 GLY A CA 1
ATOM 4919 C C . GLY A 1 628 ? -18.507 11.103 48.107 1.00 78.25 628 GLY A C 1
ATOM 4920 O O . GLY A 1 628 ? -17.344 11.238 48.491 1.00 78.25 628 GLY A O 1
ATOM 4921 N N . SER A 1 629 ? -19.412 10.444 48.838 1.00 79.38 629 SER A N 1
ATOM 4922 C CA . SER A 1 629 ? -19.105 9.774 50.111 1.00 79.38 629 SER A CA 1
ATOM 4923 C C . SER A 1 629 ? -18.233 8.521 49.957 1.00 79.38 629 SER A C 1
ATOM 4925 O O . SER A 1 629 ? -17.586 8.102 50.919 1.00 79.38 629 SER A O 1
ATOM 4927 N N . ALA A 1 630 ? -18.166 7.943 48.756 1.00 79.88 630 ALA A N 1
ATOM 4928 C CA . ALA A 1 630 ? -17.280 6.845 48.397 1.00 79.88 630 ALA A CA 1
ATOM 4929 C C . ALA A 1 630 ? -16.181 7.297 47.429 1.00 79.88 630 ALA A C 1
ATOM 4931 O O . ALA A 1 630 ? -16.342 8.216 46.625 1.00 79.88 630 ALA A O 1
ATOM 4932 N N . CYS A 1 631 ? -15.055 6.589 47.473 1.00 78.88 631 CYS A N 1
ATOM 4933 C CA . CYS A 1 631 ? -13.903 6.859 46.635 1.00 78.88 631 CYS A CA 1
ATOM 4934 C C . CYS A 1 631 ? -14.252 6.739 45.142 1.00 78.88 631 CYS A C 1
ATOM 4936 O O . CYS A 1 631 ? -14.506 5.653 44.604 1.00 78.88 631 CYS A O 1
ATOM 4938 N N . SER A 1 632 ? -14.185 7.876 44.460 1.00 76.19 632 SER A N 1
ATOM 4939 C CA . SER A 1 632 ? -14.253 8.016 43.007 1.00 76.19 632 SER A CA 1
ATOM 4940 C C . SER A 1 632 ? -12.866 8.021 42.359 1.00 76.19 632 SER A C 1
ATOM 4942 O O . SER A 1 632 ? -12.789 8.139 41.137 1.00 76.19 632 SER A O 1
ATOM 4944 N N . CYS A 1 633 ? -11.771 7.914 43.134 1.00 74.75 633 CYS A N 1
ATOM 4945 C CA . CYS A 1 633 ? -10.418 7.990 42.586 1.00 74.75 633 CYS A CA 1
ATOM 4946 C C . CYS A 1 633 ? -10.266 7.014 41.429 1.00 74.75 633 CYS A C 1
ATOM 4948 O O . CYS A 1 633 ? -10.366 5.795 41.581 1.00 74.75 633 CYS A O 1
ATOM 4950 N N . CYS A 1 634 ? -9.991 7.595 40.269 1.00 70.25 634 CYS A N 1
ATOM 4951 C CA . CYS A 1 634 ? -9.526 6.849 39.133 1.00 70.25 634 CYS A CA 1
ATOM 4952 C C . CYS A 1 634 ? -8.170 6.251 39.523 1.00 70.25 63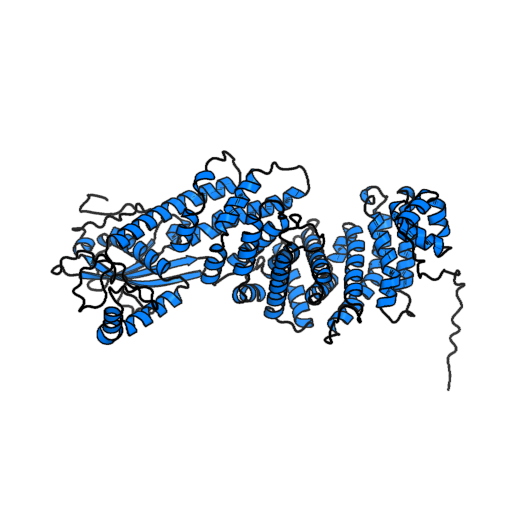4 CYS A C 1
ATOM 4954 O O . CYS A 1 634 ? -7.278 7.011 39.908 1.00 70.25 634 CYS A O 1
ATOM 4956 N N . PRO A 1 635 ? -7.974 4.927 39.442 1.00 65.44 635 PRO A N 1
ATOM 4957 C CA . PRO A 1 635 ? -6.649 4.358 39.659 1.00 65.44 635 PRO A CA 1
ATOM 4958 C C . PRO A 1 635 ? -5.685 4.796 38.539 1.00 65.44 635 PRO A C 1
ATOM 4960 O O . PRO A 1 635 ? -4.471 4.669 38.676 1.00 65.44 635 PRO A O 1
ATOM 4963 N N . PHE A 1 636 ? -6.216 5.353 37.445 1.00 65.25 636 PHE A N 1
ATOM 4964 C CA . PHE A 1 636 ? -5.443 5.909 36.351 1.00 65.25 636 PHE A CA 1
ATOM 4965 C C . PHE A 1 636 ? -5.138 7.392 36.597 1.00 65.25 636 PHE A C 1
ATOM 4967 O O . PHE A 1 636 ? -6.070 8.193 36.718 1.00 65.25 636 PHE A O 1
ATOM 4974 N N . PRO A 1 637 ? -3.865 7.811 36.553 1.00 54.12 637 PRO A N 1
ATOM 4975 C CA . PRO A 1 637 ? -3.514 9.190 36.254 1.00 54.12 637 PRO A CA 1
ATOM 4976 C C . PRO A 1 637 ? -3.767 9.430 34.757 1.00 54.12 637 PRO A C 1
ATOM 4978 O O . PRO A 1 637 ? -2.841 9.561 33.959 1.00 54.12 637 PRO A O 1
ATOM 4981 N N . LEU A 1 638 ? -5.036 9.405 34.347 1.00 55.28 638 LEU A N 1
ATOM 4982 C CA . LEU A 1 638 ? -5.423 9.977 33.062 1.00 55.28 638 LEU A CA 1
ATOM 4983 C C . LEU A 1 638 ? -5.309 11.493 33.176 1.00 55.28 638 LEU A C 1
ATOM 4985 O O . LEU A 1 638 ? -5.124 12.046 34.258 1.00 55.28 638 LEU A O 1
ATOM 4989 N N . CYS A 1 639 ? -5.415 12.179 32.053 1.00 52.78 639 CYS A N 1
ATOM 4990 C CA . CYS A 1 639 ? -5.171 13.609 31.934 1.00 52.78 639 CYS A CA 1
ATOM 4991 C C . CYS A 1 639 ? -6.112 14.526 32.743 1.00 52.78 639 CYS A C 1
ATOM 4993 O O . CYS A 1 639 ? -6.047 15.745 32.608 1.00 52.78 639 CYS A O 1
ATOM 4995 N N . HIS A 1 640 ? -6.958 13.957 33.602 1.00 58.53 640 HIS A N 1
ATOM 4996 C CA . HIS A 1 640 ? -7.821 14.671 34.526 1.00 58.53 640 HIS A CA 1
ATOM 4997 C C . HIS A 1 640 ? -7.389 14.432 35.964 1.00 58.53 640 HIS A C 1
ATOM 4999 O O . HIS A 1 640 ? -7.123 13.305 36.379 1.00 58.53 640 HIS A O 1
ATOM 5005 N N . ARG A 1 641 ? -7.379 15.508 36.752 1.00 61.66 641 ARG A N 1
ATOM 5006 C CA . ARG A 1 641 ? -7.265 15.404 38.207 1.00 61.66 641 ARG A CA 1
ATOM 5007 C C . ARG A 1 641 ? -8.565 14.777 38.725 1.00 61.66 641 ARG A C 1
ATOM 5009 O O . ARG A 1 641 ? -9.625 15.361 38.487 1.00 61.66 641 ARG A O 1
ATOM 5016 N N . PRO A 1 642 ? -8.527 13.588 39.351 1.00 64.69 642 PRO A N 1
ATOM 5017 C CA . PRO A 1 642 ? -9.738 12.969 39.867 1.00 64.69 642 PRO A CA 1
ATOM 5018 C C . PRO A 1 642 ? -10.323 13.856 40.965 1.00 64.69 642 PRO A C 1
ATOM 5020 O O . PRO A 1 642 ? -9.586 14.302 41.835 1.00 64.69 642 PRO A O 1
ATOM 5023 N N . THR A 1 643 ? -11.635 14.076 40.967 1.00 63.09 643 THR A N 1
ATOM 5024 C CA . THR A 1 643 ? -12.309 14.676 42.127 1.00 63.09 643 THR A CA 1
ATOM 5025 C C . THR A 1 643 ? -12.764 13.578 43.056 1.00 63.09 643 THR A C 1
ATOM 5027 O O . THR A 1 643 ? -13.631 12.793 42.679 1.00 63.09 643 THR A O 1
ATOM 5030 N N . CYS A 1 644 ? -12.195 13.518 44.256 1.00 73.88 644 CYS A N 1
ATOM 5031 C CA . CYS A 1 644 ? -12.568 12.550 45.279 1.00 73.88 644 CYS A CA 1
ATOM 5032 C C . CYS A 1 644 ? -12.643 13.239 46.637 1.00 73.88 644 CYS A C 1
ATOM 5034 O O . CYS A 1 644 ? -11.611 13.544 47.237 1.00 73.88 644 CYS A O 1
ATOM 5036 N N . ILE A 1 645 ? -13.865 13.431 47.136 1.00 71.94 645 ILE A N 1
ATOM 5037 C CA . ILE A 1 645 ? -14.117 14.067 48.435 1.00 71.94 645 ILE A CA 1
ATOM 5038 C C . ILE A 1 645 ? -13.475 13.242 49.556 1.00 71.94 645 ILE A C 1
ATOM 5040 O O . ILE A 1 645 ? -12.783 13.798 50.404 1.00 71.94 645 ILE A O 1
ATOM 5044 N N . GLN A 1 646 ? -13.599 11.909 49.506 1.00 75.75 646 GLN A N 1
ATOM 5045 C CA . GLN A 1 646 ? -13.026 11.011 50.517 1.00 75.75 646 GLN A CA 1
ATOM 5046 C C . GLN A 1 646 ? -11.503 11.166 50.681 1.00 75.75 646 GLN A C 1
ATOM 5048 O O . GLN A 1 646 ? -10.982 11.012 51.783 1.00 75.75 646 GLN A O 1
ATOM 5053 N N . HIS A 1 647 ? -10.787 11.478 49.598 1.00 76.19 647 HIS A N 1
ATOM 5054 C CA . HIS A 1 647 ? -9.330 11.649 49.610 1.00 76.19 647 HIS A CA 1
ATOM 5055 C C . HIS A 1 647 ? -8.904 13.123 49.533 1.00 76.19 647 HIS A C 1
ATOM 5057 O O . HIS A 1 647 ? -7.720 13.401 49.354 1.00 76.19 647 HIS A O 1
ATOM 5063 N N . ASN A 1 648 ? -9.854 14.056 49.666 1.00 73.75 648 ASN A N 1
ATOM 5064 C CA . ASN A 1 648 ? -9.647 15.498 49.546 1.00 73.75 648 ASN A CA 1
ATOM 5065 C C . ASN A 1 648 ? -8.894 15.908 48.261 1.00 73.75 648 ASN A C 1
ATOM 5067 O O . ASN A 1 648 ? -7.999 16.753 48.287 1.00 73.75 648 ASN A O 1
ATOM 5071 N N . ILE A 1 649 ? -9.229 15.265 47.137 1.00 68.19 649 ILE A N 1
ATOM 5072 C CA . ILE A 1 649 ? -8.674 15.583 45.817 1.00 68.19 649 ILE A CA 1
ATOM 5073 C C . ILE A 1 649 ? -9.688 16.472 45.090 1.00 68.19 649 ILE A C 1
ATOM 5075 O O . ILE A 1 649 ? -10.801 16.018 44.806 1.00 68.19 649 ILE A O 1
ATOM 5079 N N . HIS A 1 650 ? -9.307 17.730 44.846 1.00 60.06 650 HIS A N 1
ATOM 5080 C CA . HIS A 1 650 ? -10.113 18.753 44.167 1.00 60.06 650 HIS A CA 1
ATOM 5081 C C . HIS A 1 650 ? -9.766 18.882 42.681 1.00 60.06 650 HIS A C 1
ATOM 5083 O O . HIS A 1 650 ? -8.555 18.921 42.348 1.00 60.06 650 HIS A O 1
#

pLDDT: mean 81.96, std 12.98, range [33.25, 97.19]